Protein AF-0000000084852316 (afdb_homodimer)

Foldseek 3Di:
DDPDDDDDPDDQQLVNLCVVVVAAFAEEEEAAAAQLCLVVLLVVLQVVCVVVVAQEEEDECVPCCVPVLVVADQDPVSLLVSLVVVLVVSLVCRSNRHYYYYRDNSQDQVSVVNSCVVCVVVVHYYAYEYRDEDPVVSCVSCVPCVNVCVVVVNDAQRDPRRHDGDGDPDGPHYHHPVVDPSVVSSVVVVVVCVVVPND/DPPDDDDDPDDQQLVNLCVVVVAAFAEEEEAAAAQLCLVVLLVVLQVVCVVVVAQEEEDECVPCCVPVLVVADQDPVSLLVSLVVVLVVSLVCRSNRHYYYYRDNSQDQVSVVNSCVVCVVVVHYYAYEYRDEDPVVSCVSPVPCVNVCVVVVNDACRDPRRHDGDGDPDGPHYHHPVVDPSVVSSVVVVVVCVVVPND

Solvent-accessible surface area (backbone atoms only — not comparable to full-atom values): 21394 Å² total; per-residue (Å²): 126,84,76,84,79,50,65,65,91,64,72,83,45,65,67,55,49,26,66,53,63,71,36,53,27,26,32,40,40,34,28,34,57,77,68,25,46,46,63,62,38,47,32,32,38,38,40,30,39,28,76,70,54,41,61,45,40,75,48,33,62,84,69,34,45,74,51,60,42,49,88,49,66,75,47,71,69,29,47,50,51,49,47,53,42,49,34,39,51,41,44,52,41,16,65,59,30,20,38,25,33,35,36,45,46,71,37,46,55,67,57,53,49,52,35,45,50,58,25,53,77,67,75,36,54,67,42,39,31,38,31,38,54,56,67,71,56,23,56,68,57,32,88,79,45,56,51,62,36,32,75,71,63,72,42,78,59,33,66,75,76,71,26,75,60,46,74,74,90,78,49,80,37,78,42,53,46,88,79,47,53,62,65,56,53,34,43,53,53,50,50,49,34,41,75,73,60,53,92,129,83,76,84,79,48,65,64,91,65,72,84,46,62,68,56,50,27,65,53,62,72,35,52,27,24,32,40,41,34,29,34,56,78,70,26,46,47,62,61,38,48,35,31,38,38,41,31,38,28,75,68,56,41,59,45,40,75,48,34,63,85,67,35,44,74,51,62,42,50,90,49,65,75,48,71,72,31,46,50,50,50,48,53,41,47,34,38,52,42,44,53,42,15,66,60,29,20,36,24,34,36,36,46,45,73,38,46,52,68,58,53,47,51,35,43,50,58,25,53,78,68,75,36,54,68,41,39,29,38,31,37,53,56,68,72,55,22,55,68,59,33,88,79,45,55,51,62,36,32,75,71,63,74,42,77,60,32,66,76,75,70,27,74,63,47,74,75,90,76,50,80,37,80,43,53,46,87,79,47,53,60,66,54,53,35,44,53,53,50,51,50,35,41,75,72,61,54,92

Radius of gyration: 22.16 Å; Cα contacts (8 Å, |Δi|>4): 708; chains: 2; bounding box: 49×60×49 Å

Secondary structure (DSSP, 8-state):
--------SSPPPHHHHHHHHT---EEEEEE--TTSSHHHHHHHHHHHHHHTT--EEEEEHHHIIIIITTT--SSHHHHHHHHHHHHHHHHHHHHTT-EEEEE-----HHHHHHHHHHHHHTT--EEEEEEE--HHHHHHH-TTSHHHHHHTT-STT-BTTTB-----SS-SEEEETTTS-HHHHHHHHHHHHHHTT--/--------SSPPPHHHHHHHHT---EEEEEE--TTSSHHHHHHHHHHHHHHTT--EEEEEHHHIIIIITTT--SSHHHHHHHHHHHHHHHHHHHHTT-EEEEE-----HHHHHHHHHHHHHTT--EEEEEEE--HHHHHHH-TTSHHHHHHTT-STT-BTTTB-----SS-SEEEETTTS-HHHHHHHHHHHHHHTT--

InterPro domains:
  IPR002891 APS kinase [MF_00065] (23-197)
  IPR002891 APS kinase [TIGR00455] (11-193)
  IPR027417 P-loop containing nucleoside triphosphate hydrolase [G3DSA:3.40.50.300] (1-199)
  IPR027417 P-loop containing nucleoside triphosphate hydrolase [SSF52540] (23-195)
  IPR059117 APS kinase domain [PF01583] (24-176)

Structure (mmCIF, N/CA/C/O backbone):
data_AF-0000000084852316-model_v1
#
loop_
_entity.id
_entity.type
_entity.pdbx_description
1 polymer 'Adenylyl-sulfate kinase'
#
loop_
_atom_site.group_PDB
_atom_site.id
_atom_site.type_symbol
_atom_site.label_atom_id
_atom_site.label_alt_id
_atom_site.label_comp_id
_atom_site.label_asym_id
_atom_site.label_entity_id
_atom_site.label_seq_id
_atom_site.pdbx_PDB_ins_code
_atom_site.Cartn_x
_atom_site.Cartn_y
_atom_site.Cartn_z
_atom_site.occupancy
_atom_site.B_iso_or_equiv
_atom_site.auth_seq_id
_atom_site.auth_comp_id
_atom_site.auth_asym_id
_atom_site.auth_atom_id
_atom_site.pdbx_PDB_model_num
ATOM 1 N N . MET A 1 1 ? -21.375 -26.484 0.921 1 45.75 1 MET A N 1
ATOM 2 C CA . MET A 1 1 ? -21.969 -26.094 -0.353 1 45.75 1 MET A CA 1
ATOM 3 C C . MET A 1 1 ? -20.922 -25.5 -1.283 1 45.75 1 MET A C 1
ATOM 5 O O . MET A 1 1 ? -19.938 -24.906 -0.824 1 45.75 1 MET A O 1
ATOM 9 N N . ALA A 1 2 ? -21 -25.828 -2.426 1 57.12 2 ALA A N 1
ATOM 10 C CA . ALA A 1 2 ? -19.938 -25.469 -3.355 1 57.12 2 ALA A CA 1
ATOM 11 C C . ALA A 1 2 ? -19.891 -23.969 -3.596 1 57.12 2 ALA A C 1
ATOM 13 O O . ALA A 1 2 ? -20.891 -23.375 -4.016 1 57.12 2 ALA A O 1
ATOM 14 N N . THR A 1 3 ? -18.859 -23.219 -3.15 1 72.38 3 THR A N 1
ATOM 15 C CA . THR A 1 3 ? -18.766 -21.766 -3.314 1 72.38 3 THR A CA 1
ATOM 16 C C . THR A 1 3 ? -18.797 -21.391 -4.793 1 72.38 3 THR A C 1
ATOM 18 O O . THR A 1 3 ? -18.047 -21.938 -5.602 1 72.38 3 THR A O 1
ATOM 21 N N . ASN A 1 4 ? -19.859 -20.719 -5.254 1 88.31 4 ASN A N 1
ATOM 22 C CA . ASN A 1 4 ? -19.922 -20.234 -6.621 1 88.31 4 ASN A CA 1
ATOM 23 C C . ASN A 1 4 ? -18.844 -19.172 -6.879 1 88.31 4 ASN A C 1
ATOM 25 O O . ASN A 1 4 ? -18.812 -18.141 -6.211 1 88.31 4 ASN A O 1
ATOM 29 N N . ILE A 1 5 ? -17.922 -19.562 -7.758 1 93.5 5 ILE A N 1
ATOM 30 C CA . ILE A 1 5 ? -16.812 -18.672 -8.055 1 93.5 5 ILE A CA 1
ATOM 31 C C . ILE A 1 5 ? -17.203 -17.719 -9.18 1 93.5 5 ILE A C 1
ATOM 33 O O . ILE A 1 5 ? -17.703 -18.141 -10.219 1 93.5 5 ILE A O 1
ATOM 37 N N . THR A 1 6 ? -17.016 -16.438 -9.031 1 93.25 6 THR A N 1
ATOM 38 C CA . THR A 1 6 ? -17.359 -15.414 -10.016 1 93.25 6 THR A CA 1
ATOM 39 C C . THR A 1 6 ? -16.125 -14.648 -10.469 1 93.25 6 THR A C 1
ATOM 41 O O . THR A 1 6 ? -15.438 -14.039 -9.648 1 93.25 6 THR A O 1
ATOM 44 N N . PHE A 1 7 ? -15.836 -14.781 -11.82 1 92.38 7 PHE A N 1
ATOM 45 C CA . PHE A 1 7 ? -14.75 -14 -12.391 1 92.38 7 PHE A CA 1
ATOM 46 C C . PHE A 1 7 ? -14.867 -13.938 -13.914 1 92.38 7 PHE A C 1
ATOM 48 O O . PHE A 1 7 ? -15.672 -14.656 -14.508 1 92.38 7 PHE A O 1
ATOM 55 N N . HIS A 1 8 ? -14.25 -12.984 -14.508 1 88.69 8 HIS A N 1
ATOM 56 C CA . HIS A 1 8 ? -14.109 -12.883 -15.961 1 88.69 8 HIS A CA 1
ATOM 57 C C . HIS A 1 8 ? -12.641 -12.812 -16.375 1 88.69 8 HIS A C 1
ATOM 59 O O . HIS A 1 8 ? -11.766 -12.641 -15.516 1 88.69 8 HIS A O 1
ATOM 65 N N . LEU A 1 9 ? -12.375 -12.859 -17.641 1 84.75 9 LEU A N 1
ATOM 66 C CA . LEU A 1 9 ? -11.008 -12.781 -18.125 1 84.75 9 LEU A CA 1
ATOM 67 C C . LEU A 1 9 ? -10.477 -11.352 -18.031 1 84.75 9 LEU A C 1
ATOM 69 O O . LEU A 1 9 ? -11.195 -10.398 -18.344 1 84.75 9 LEU A O 1
ATOM 73 N N . GLY A 1 10 ? -9.266 -11.297 -17.547 1 86.31 10 GLY A N 1
ATOM 74 C CA . GLY A 1 10 ? -8.648 -9.984 -17.469 1 86.31 10 GLY A CA 1
ATOM 75 C C . GLY A 1 10 ? -8.641 -9.414 -16.062 1 86.31 10 GLY A C 1
ATOM 76 O O . GLY A 1 10 ? -9.125 -10.047 -15.125 1 86.31 10 GLY A O 1
ATOM 77 N N . SER A 1 11 ? -8.117 -8.234 -15.906 1 91.44 11 SER A N 1
ATOM 78 C CA . SER A 1 11 ? -7.949 -7.586 -14.609 1 91.44 11 SER A CA 1
ATOM 79 C C . SER A 1 11 ? -9.188 -6.77 -14.234 1 91.44 11 SER A C 1
ATOM 81 O O . SER A 1 11 ? -9.938 -6.336 -15.109 1 91.44 11 SER A O 1
ATOM 83 N N . VAL A 1 12 ? -9.445 -6.66 -12.984 1 95 12 VAL A N 1
ATOM 84 C CA . VAL A 1 12 ? -10.477 -5.77 -12.453 1 95 12 VAL A CA 1
ATOM 85 C C . VAL A 1 12 ? -10.148 -4.328 -12.844 1 95 12 VAL A C 1
ATOM 87 O O . VAL A 1 12 ? -9.008 -3.883 -12.703 1 95 12 VAL A O 1
ATOM 90 N N . THR A 1 13 ? -11.125 -3.641 -13.383 1 94.19 13 THR A N 1
ATOM 91 C CA . THR A 1 13 ? -10.93 -2.221 -13.656 1 94.19 13 THR A CA 1
ATOM 92 C C . THR A 1 13 ? -11.227 -1.385 -12.414 1 94.19 13 THR A C 1
ATOM 94 O O . THR A 1 13 ? -11.914 -1.847 -11.5 1 94.19 13 THR A O 1
ATOM 97 N N . THR A 1 14 ? -10.695 -0.229 -12.43 1 94.06 14 THR A N 1
ATOM 98 C CA . THR A 1 14 ? -10.969 0.696 -11.336 1 94.06 14 THR A CA 1
ATOM 99 C C . THR A 1 14 ? -12.469 0.925 -11.18 1 94.06 14 THR A C 1
ATOM 101 O O . THR A 1 14 ? -12.992 0.906 -10.062 1 94.06 14 THR A O 1
ATOM 104 N N . GLN A 1 15 ? -13.188 1.112 -12.273 1 95.81 15 GLN A N 1
ATOM 105 C CA . GLN A 1 15 ? -14.625 1.361 -12.25 1 95.81 15 GLN A CA 1
ATOM 106 C C . GLN A 1 15 ? -15.383 0.156 -11.695 1 95.81 15 GLN A C 1
ATOM 108 O O . GLN A 1 15 ? -16.328 0.313 -10.93 1 95.81 15 GLN A O 1
ATOM 113 N N . GLU A 1 16 ? -14.969 -1.017 -12.094 1 96.75 16 GLU A N 1
ATOM 114 C CA . GLU A 1 16 ? -15.578 -2.24 -11.578 1 96.75 16 GLU A CA 1
ATOM 115 C C . GLU A 1 16 ? -15.398 -2.355 -10.07 1 96.75 16 GLU A C 1
ATOM 117 O O . GLU A 1 16 ? -16.344 -2.684 -9.352 1 96.75 16 GLU A O 1
ATOM 122 N N . ARG A 1 17 ? -14.234 -2.078 -9.609 1 97.81 17 ARG A N 1
ATOM 123 C CA . ARG A 1 17 ? -13.93 -2.154 -8.188 1 97.81 17 ARG A CA 1
ATOM 124 C C . ARG A 1 17 ? -14.781 -1.174 -7.391 1 97.81 17 ARG A C 1
ATOM 126 O O . ARG A 1 17 ? -15.383 -1.545 -6.379 1 97.81 17 ARG A O 1
ATOM 133 N N . ILE A 1 18 ? -14.828 0.063 -7.883 1 97.56 18 ILE A N 1
ATOM 134 C CA . ILE A 1 18 ? -15.609 1.104 -7.223 1 97.56 18 ILE A CA 1
ATOM 135 C C . ILE A 1 18 ? -17.078 0.681 -7.152 1 97.56 18 ILE A C 1
ATOM 137 O O . ILE A 1 18 ? -17.719 0.845 -6.117 1 97.56 18 ILE A O 1
ATOM 141 N N . GLY A 1 19 ? -17.578 0.13 -8.258 1 97.75 19 GLY A N 1
ATOM 142 C CA . GLY A 1 19 ? -18.953 -0.325 -8.297 1 97.75 19 GLY A CA 1
ATOM 143 C C . GLY A 1 19 ? -19.25 -1.44 -7.309 1 97.75 19 GLY A C 1
ATOM 144 O O . GLY A 1 19 ? -20.266 -1.425 -6.629 1 97.75 19 GLY A O 1
ATOM 145 N N . LEU A 1 20 ? -18.359 -2.354 -7.141 1 97.81 20 LEU A N 1
ATOM 146 C CA . LEU A 1 20 ? -18.547 -3.523 -6.289 1 97.81 20 LEU A CA 1
ATOM 147 C C . LEU A 1 20 ? -18.391 -3.158 -4.816 1 97.81 20 LEU A C 1
ATOM 149 O O . LEU A 1 20 ? -19.125 -3.68 -3.963 1 97.81 20 LEU A O 1
ATOM 153 N N . LEU A 1 21 ? -17.484 -2.197 -4.516 1 97.94 21 LEU A N 1
ATOM 154 C CA . LEU A 1 21 ? -17.172 -1.867 -3.127 1 97.94 21 LEU A CA 1
ATOM 155 C C . LEU A 1 21 ? -18 -0.67 -2.66 1 97.94 21 LEU A C 1
ATOM 157 O O . LEU A 1 21 ? -18.109 -0.421 -1.458 1 97.94 21 LEU A O 1
ATOM 161 N N . GLY A 1 22 ? -18.516 0.129 -3.639 1 97.56 22 GLY A N 1
ATOM 162 C CA . GLY A 1 22 ? -19.297 1.3 -3.285 1 97.56 22 GLY A CA 1
ATOM 163 C C . GLY A 1 22 ? -18.469 2.426 -2.705 1 97.56 22 GLY A C 1
ATOM 164 O O . GLY A 1 22 ? -18.953 3.199 -1.876 1 97.56 22 GLY A O 1
ATOM 165 N N . GLN A 1 23 ? -17.203 2.426 -3.053 1 98.12 23 GLN A N 1
ATOM 166 C CA . GLN A 1 23 ? -16.297 3.447 -2.541 1 98.12 23 GLN A CA 1
ATOM 167 C C . GLN A 1 23 ? -15.234 3.807 -3.574 1 98.12 23 GLN A C 1
ATOM 169 O O . GLN A 1 23 ? -14.664 2.926 -4.223 1 98.12 23 GLN A O 1
ATOM 174 N N . LYS A 1 24 ? -15.023 5.086 -3.721 1 97.5 24 LYS A N 1
ATOM 175 C CA . LYS A 1 24 ? -13.914 5.594 -4.523 1 97.5 24 LYS A CA 1
ATOM 176 C C . LYS A 1 24 ? -12.68 5.844 -3.658 1 97.5 24 LYS A C 1
ATOM 178 O O . LYS A 1 24 ? -12.797 6.238 -2.498 1 97.5 24 LYS A O 1
ATOM 183 N N . GLY A 1 25 ? -11.516 5.578 -4.258 1 98.56 25 GLY A N 1
ATOM 184 C CA . GLY A 1 25 ? -10.289 5.859 -3.531 1 98.56 25 GLY A CA 1
ATOM 185 C C . GLY A 1 25 ? -9.797 7.285 -3.713 1 98.56 25 GLY A C 1
ATOM 186 O O . GLY A 1 25 ? -10.125 7.934 -4.711 1 98.56 25 GLY A O 1
ATOM 187 N N . ALA A 1 26 ? -9.07 7.766 -2.746 1 98.88 26 ALA A N 1
ATOM 188 C CA . ALA A 1 26 ? -8.469 9.094 -2.781 1 98.88 26 ALA A CA 1
ATOM 189 C C . ALA A 1 26 ? -7.242 9.164 -1.867 1 98.88 26 ALA A C 1
ATOM 191 O O . ALA A 1 26 ? -7.141 8.398 -0.903 1 98.88 26 ALA A O 1
ATOM 192 N N . THR A 1 27 ? -6.371 10.031 -2.23 1 98.94 27 THR A N 1
ATOM 193 C CA . THR A 1 27 ? -5.234 10.312 -1.357 1 98.94 27 THR A CA 1
ATOM 194 C C . THR A 1 27 ? -5.379 11.695 -0.716 1 98.94 27 THR A C 1
ATOM 196 O O . THR A 1 27 ? -5.598 12.688 -1.411 1 98.94 27 THR A O 1
ATOM 199 N N . VAL A 1 28 ? -5.391 11.727 0.583 1 98.94 28 VAL A N 1
ATOM 200 C CA . VAL A 1 28 ? -5.289 12.961 1.354 1 98.94 28 VAL A CA 1
ATOM 201 C C . VAL A 1 28 ? -3.85 13.156 1.834 1 98.94 28 VAL A C 1
ATOM 203 O O . VAL A 1 28 ? -3.393 12.453 2.736 1 98.94 28 VAL A O 1
ATOM 206 N N . TRP A 1 29 ? -3.143 14.07 1.236 1 98.94 29 TRP A N 1
ATOM 207 C CA . TRP A 1 29 ? -1.708 14.258 1.432 1 98.94 29 TRP A CA 1
ATOM 208 C C . TRP A 1 29 ? -1.436 15.422 2.379 1 98.94 29 TRP A C 1
ATOM 210 O O . TRP A 1 29 ? -1.386 16.578 1.954 1 98.94 29 TRP A O 1
ATOM 220 N N . LEU A 1 30 ? -1.207 15.148 3.641 1 98.94 30 LEU A N 1
ATOM 221 C CA . LEU A 1 30 ? -0.863 16.188 4.605 1 98.94 30 LEU A CA 1
ATOM 222 C C . LEU A 1 30 ? 0.622 16.531 4.531 1 98.94 30 LEU A C 1
ATOM 224 O O . LEU A 1 30 ? 1.467 15.633 4.492 1 98.94 30 LEU A O 1
ATOM 228 N N . THR A 1 31 ? 0.926 17.734 4.496 1 98.75 31 THR A N 1
ATOM 229 C CA . THR A 1 31 ? 2.301 18.219 4.543 1 98.75 31 THR A CA 1
ATOM 230 C C . THR A 1 31 ? 2.436 19.375 5.535 1 98.75 31 THR A C 1
ATOM 232 O O . THR A 1 31 ? 1.474 20.109 5.777 1 98.75 31 THR A O 1
ATOM 235 N N . GLY A 1 32 ? 3.611 19.531 6.156 1 98.25 32 GLY A N 1
ATOM 236 C CA . GLY A 1 32 ? 3.898 20.547 7.152 1 98.25 32 GLY A CA 1
ATOM 237 C C . GLY A 1 32 ? 5.102 20.219 8.016 1 98.25 32 GLY A C 1
ATOM 238 O O . GLY A 1 32 ? 5.617 19.109 7.969 1 98.25 32 GLY A O 1
ATOM 239 N N . LEU A 1 33 ? 5.453 21.141 8.797 1 97.31 33 LEU A N 1
ATOM 240 C CA . LEU A 1 33 ? 6.629 21 9.641 1 97.31 33 LEU A CA 1
ATOM 241 C C . LEU A 1 33 ? 6.398 19.953 10.727 1 97.31 33 LEU A C 1
ATOM 243 O O . LEU A 1 33 ? 5.254 19.625 11.055 1 97.31 33 LEU A O 1
ATOM 247 N N . SER A 1 34 ? 7.582 19.391 11.219 1 94.94 34 SER A N 1
ATOM 248 C CA . SER A 1 34 ? 7.492 18.547 12.406 1 94.94 34 SER A CA 1
ATOM 249 C C . SER A 1 34 ? 6.789 19.266 13.555 1 94.94 34 SER A C 1
ATOM 251 O O . SER A 1 34 ? 7.031 20.453 13.781 1 94.94 34 SER A O 1
ATOM 253 N N . ALA A 1 35 ? 5.82 18.609 14.211 1 95.56 35 ALA A N 1
ATOM 254 C CA . ALA A 1 35 ? 5.098 19.125 15.375 1 95.56 35 ALA A CA 1
ATOM 255 C C . ALA A 1 35 ? 4.008 20.109 14.953 1 95.56 35 ALA A C 1
ATOM 257 O O . ALA A 1 35 ? 3.426 20.797 15.789 1 95.56 35 ALA A O 1
ATOM 258 N N . SER A 1 36 ? 3.682 20.109 13.656 1 96.88 36 SER A N 1
ATOM 259 C CA . SER A 1 36 ? 2.648 21.016 13.172 1 96.88 36 SER A CA 1
ATOM 260 C C . SER A 1 36 ? 1.253 20.484 13.477 1 96.88 36 SER A C 1
ATOM 262 O O . SER A 1 36 ? 0.267 21.219 13.383 1 96.88 36 SER A O 1
ATOM 264 N N . GLY A 1 37 ? 1.148 19.188 13.742 1 95.69 37 GLY A N 1
ATOM 265 C CA . GLY A 1 37 ? -0.137 18.578 14.055 1 95.69 37 GLY A CA 1
ATOM 266 C C . GLY A 1 37 ? -0.602 17.594 13.008 1 95.69 37 GLY A C 1
ATOM 267 O O . GLY A 1 37 ? -1.693 17.031 13.117 1 95.69 37 GLY A O 1
ATOM 268 N N . LYS A 1 38 ? 0.214 17.281 11.977 1 96.25 38 LYS A N 1
ATOM 269 C CA . LYS A 1 38 ? -0.135 16.375 10.883 1 96.25 38 LYS A CA 1
ATOM 270 C C . LYS A 1 38 ? -0.604 15.023 11.406 1 96.25 38 LYS A C 1
ATOM 272 O O . LYS A 1 38 ? -1.668 14.531 11.023 1 96.25 38 LYS A O 1
ATOM 277 N N . SER A 1 39 ? 0.265 14.453 12.289 1 95.75 39 SER A N 1
ATOM 278 C CA . SER A 1 39 ? 0.003 13.094 12.758 1 95.75 39 SER A CA 1
ATOM 279 C C . SER A 1 39 ? -1.285 13.031 13.57 1 95.75 39 SER A C 1
ATOM 281 O O . SER A 1 39 ? -2.07 12.094 13.43 1 95.75 39 SER A O 1
ATOM 283 N N . THR A 1 40 ? -1.55 14.031 14.406 1 96.12 40 THR A N 1
ATOM 284 C CA . THR A 1 40 ? -2.762 14.078 15.219 1 96.12 40 THR A CA 1
ATOM 285 C C . THR A 1 40 ? -4 14.195 14.336 1 96.12 40 THR A C 1
ATOM 287 O O . THR A 1 40 ? -4.98 13.469 14.531 1 96.12 40 THR A O 1
ATOM 290 N N . ILE A 1 41 ? -3.936 15.055 13.367 1 98.06 41 ILE A N 1
ATOM 291 C CA . ILE A 1 41 ? -5.051 15.258 12.453 1 98.06 41 ILE A CA 1
ATOM 292 C C . ILE A 1 41 ? -5.262 14 11.609 1 98.06 41 ILE A C 1
ATOM 294 O O . ILE A 1 41 ? -6.398 13.57 11.398 1 98.06 41 ILE A O 1
ATOM 298 N N . ALA A 1 42 ? -4.18 13.438 11.109 1 98.44 42 ALA A N 1
ATOM 299 C CA . ALA A 1 42 ? -4.258 12.234 10.281 1 98.44 42 ALA A CA 1
ATOM 300 C C . ALA A 1 42 ? -4.914 11.086 11.047 1 98.44 42 ALA A C 1
ATOM 302 O O . ALA A 1 42 ? -5.781 10.391 10.508 1 98.44 42 ALA A O 1
ATOM 303 N N . CYS A 1 43 ? -4.508 10.898 12.297 1 97.88 43 CYS A N 1
ATOM 304 C CA . CYS A 1 43 ? -5.074 9.844 13.125 1 97.88 43 CYS A CA 1
ATOM 305 C C . CYS A 1 43 ? -6.566 10.062 13.344 1 97.88 43 CYS A C 1
ATOM 307 O O . CYS A 1 43 ? -7.363 9.133 13.18 1 97.88 43 CYS A O 1
ATOM 309 N N . ALA A 1 44 ? -6.906 11.273 13.688 1 98.25 44 ALA A N 1
ATOM 310 C CA . ALA A 1 44 ? -8.305 11.617 13.945 1 98.25 44 ALA A CA 1
ATOM 311 C C . ALA A 1 44 ? -9.148 11.453 12.68 1 98.25 44 ALA A C 1
ATOM 313 O O . ALA A 1 44 ? -10.273 10.961 12.742 1 98.25 44 ALA A O 1
ATOM 314 N N . LEU A 1 45 ? -8.602 11.891 11.562 1 98.56 45 LEU A N 1
ATOM 315 C CA . LEU A 1 45 ? -9.312 11.758 10.297 1 98.56 45 LEU A CA 1
ATOM 316 C C . LEU A 1 45 ? -9.539 10.289 9.961 1 98.56 45 LEU A C 1
ATOM 318 O O . LEU A 1 45 ? -10.641 9.906 9.539 1 98.56 45 LEU A O 1
ATOM 322 N N . GLU A 1 46 ? -8.5 9.469 10.117 1 98.62 46 GLU A N 1
ATOM 323 C CA . GLU A 1 46 ? -8.633 8.039 9.867 1 98.62 46 GLU A CA 1
ATOM 324 C C . GLU A 1 46 ? -9.75 7.43 10.711 1 98.62 46 GLU A C 1
ATOM 326 O O . GLU A 1 46 ? -10.594 6.691 10.188 1 98.62 46 GLU A O 1
ATOM 331 N N . GLN A 1 47 ? -9.773 7.766 11.992 1 98.31 47 GLN A N 1
ATOM 332 C CA . GLN A 1 47 ? -10.789 7.258 12.906 1 98.31 47 GLN A CA 1
ATOM 333 C C . GLN A 1 47 ? -12.188 7.691 12.469 1 98.31 47 GLN A C 1
ATOM 335 O O . GLN A 1 47 ? -13.109 6.879 12.43 1 98.31 47 GLN A O 1
ATOM 340 N N . HIS A 1 48 ? -12.289 8.906 12.133 1 98.38 48 HIS A N 1
ATOM 341 C CA . HIS A 1 48 ? -13.586 9.43 11.727 1 98.38 48 HIS A CA 1
ATOM 342 C C . HIS A 1 48 ? -14.117 8.711 10.492 1 98.38 48 HIS A C 1
ATOM 344 O O . HIS A 1 48 ? -15.281 8.305 10.453 1 98.38 48 HIS A O 1
ATOM 350 N N . LEU A 1 49 ? -13.258 8.523 9.508 1 98.56 49 LEU A N 1
ATOM 351 C CA . LEU A 1 49 ? -13.648 7.855 8.266 1 98.56 49 LEU A CA 1
ATOM 352 C C . LEU A 1 49 ? -14.008 6.398 8.531 1 98.56 49 LEU A C 1
ATOM 354 O O . LEU A 1 49 ? -14.969 5.879 7.961 1 98.56 49 LEU A O 1
ATOM 358 N N . LEU A 1 50 ? -13.234 5.719 9.406 1 98.56 50 LEU A N 1
ATOM 359 C CA . LEU A 1 50 ? -13.516 4.328 9.75 1 98.56 50 LEU A CA 1
ATOM 360 C C . LEU A 1 50 ? -14.859 4.207 10.461 1 98.56 50 LEU A C 1
ATOM 362 O O . LEU A 1 50 ? -15.609 3.256 10.219 1 98.56 50 LEU A O 1
ATOM 366 N N . HIS A 1 51 ? -15.188 5.184 11.305 1 97.75 51 HIS A N 1
ATOM 367 C CA . HIS A 1 51 ? -16.469 5.18 12 1 97.75 51 HIS A CA 1
ATOM 368 C C . HIS A 1 51 ? -17.625 5.363 11.016 1 97.75 51 HIS A C 1
ATOM 370 O O . HIS A 1 51 ? -18.766 5.004 11.32 1 97.75 51 HIS A O 1
ATOM 376 N N . GLN A 1 52 ? -17.297 5.91 9.875 1 97.38 52 GLN A N 1
ATOM 377 C CA . GLN A 1 52 ? -18.266 6.012 8.797 1 97.38 52 GLN A CA 1
ATOM 378 C C . GLN A 1 52 ? -18.234 4.777 7.902 1 97.38 52 GLN A C 1
ATOM 380 O O . GLN A 1 52 ? -18.844 4.766 6.824 1 97.38 52 GLN A O 1
ATOM 385 N N . LYS A 1 53 ? -17.438 3.799 8.25 1 97.25 53 LYS A N 1
ATOM 386 C CA . LYS A 1 53 ? -17.297 2.504 7.586 1 97.25 53 LYS A CA 1
ATOM 387 C C . LYS A 1 53 ? -16.578 2.648 6.242 1 97.25 53 LYS A C 1
ATOM 389 O O . LYS A 1 53 ? -16.781 1.834 5.34 1 97.25 53 LYS A O 1
ATOM 394 N N . LYS A 1 54 ? -15.852 3.762 6.117 1 98.25 54 LYS A N 1
ATOM 395 C CA . LYS A 1 54 ? -15 3.912 4.941 1 98.25 54 LYS A CA 1
ATOM 396 C C . LYS A 1 54 ? -13.688 3.15 5.109 1 98.25 54 LYS A C 1
ATOM 398 O O . LYS A 1 54 ? -13.109 3.137 6.195 1 98.25 54 LYS A O 1
ATOM 403 N N . PHE A 1 55 ? -13.312 2.457 4.078 1 98.62 55 PHE A N 1
ATOM 404 C CA . PHE A 1 55 ? -11.969 1.892 4.082 1 98.62 55 PHE A CA 1
ATOM 405 C C . PHE A 1 55 ? -10.914 2.992 4 1 98.62 55 PHE A C 1
ATOM 407 O O . PHE A 1 55 ? -10.734 3.611 2.949 1 98.62 55 PHE A O 1
ATOM 414 N N . ALA A 1 56 ? -10.273 3.328 5.109 1 98.75 56 ALA A N 1
ATOM 415 C CA . ALA A 1 56 ? -9.281 4.395 5.23 1 98.75 56 ALA A CA 1
ATOM 416 C C . ALA A 1 56 ? -8.023 3.891 5.926 1 98.75 56 ALA A C 1
ATOM 418 O O . ALA A 1 56 ? -8.094 3.033 6.812 1 98.75 56 ALA A O 1
ATOM 419 N N . TYR A 1 57 ? -6.91 4.375 5.488 1 98.81 57 TYR A N 1
ATOM 420 C CA . TYR A 1 57 ? -5.648 3.928 6.062 1 98.81 57 TYR A CA 1
ATOM 421 C C . TYR A 1 57 ? -4.617 5.051 6.059 1 98.81 57 TYR A C 1
ATOM 423 O O . TYR A 1 57 ? -4.516 5.805 5.09 1 98.81 57 TYR A O 1
ATOM 431 N N . ARG A 1 58 ? -3.889 5.121 7.156 1 98.5 58 ARG A N 1
ATOM 432 C CA . ARG A 1 58 ? -2.896 6.176 7.332 1 98.5 58 ARG A CA 1
ATOM 433 C C . ARG A 1 58 ? -1.489 5.656 7.055 1 98.5 58 ARG A C 1
ATOM 435 O O . ARG A 1 58 ? -1.104 4.598 7.555 1 98.5 58 ARG A O 1
ATOM 442 N N . LEU A 1 59 ? -0.792 6.324 6.172 1 98.25 59 LEU A N 1
ATOM 443 C CA . LEU A 1 59 ? 0.64 6.133 5.961 1 98.25 59 LEU A CA 1
ATOM 444 C C . LEU A 1 59 ? 1.44 7.246 6.625 1 98.25 59 LEU A C 1
ATOM 446 O O . LEU A 1 59 ? 1.226 8.43 6.34 1 98.25 59 LEU A O 1
ATOM 450 N N . ASP A 1 60 ? 2.33 6.891 7.504 1 95.75 60 ASP A N 1
ATOM 451 C CA . ASP A 1 60 ? 3.16 7.887 8.18 1 95.75 60 ASP A CA 1
ATOM 452 C C . ASP A 1 60 ? 4.527 7.309 8.531 1 95.75 60 ASP A C 1
ATOM 454 O O . ASP A 1 60 ? 4.898 6.238 8.047 1 95.75 60 ASP A O 1
ATOM 458 N N . GLY A 1 61 ? 5.281 8.078 9.258 1 91.25 61 GLY A N 1
ATOM 459 C CA . GLY A 1 61 ? 6.641 7.672 9.578 1 91.25 61 GLY A CA 1
ATOM 460 C C . GLY A 1 61 ? 6.703 6.398 10.398 1 91.25 61 GLY A C 1
ATOM 461 O O . GLY A 1 61 ? 7.668 5.641 10.312 1 91.25 61 GLY A O 1
ATOM 462 N N . ASP A 1 62 ? 5.719 6.07 11.133 1 87.25 62 ASP A N 1
ATOM 463 C CA . ASP A 1 62 ? 5.707 4.922 12.031 1 87.25 62 ASP A CA 1
ATOM 464 C C . ASP A 1 62 ? 5.633 3.611 11.25 1 87.25 62 ASP A C 1
ATOM 466 O O . ASP A 1 62 ? 6.199 2.6 11.672 1 87.25 62 ASP A O 1
ATOM 470 N N . ASN A 1 63 ? 4.992 3.641 10.133 1 93 63 ASN A N 1
ATOM 471 C CA . ASN A 1 63 ? 4.781 2.359 9.469 1 93 63 ASN A CA 1
ATOM 472 C C . ASN A 1 63 ? 5.535 2.281 8.148 1 93 63 ASN A C 1
ATOM 474 O O . ASN A 1 63 ? 5.637 1.21 7.547 1 93 63 ASN A O 1
ATOM 478 N N . ILE A 1 64 ? 6.059 3.441 7.73 1 96.44 64 ILE A N 1
ATOM 479 C CA . ILE A 1 64 ? 6.754 3.428 6.449 1 96.44 64 ILE A CA 1
ATOM 480 C C . ILE A 1 64 ? 8.266 3.447 6.684 1 96.44 64 ILE A C 1
ATOM 482 O O . ILE A 1 64 ? 9.008 2.711 6.031 1 96.44 64 ILE A O 1
ATOM 486 N N . ARG A 1 65 ? 8.75 4.23 7.598 1 91.5 65 ARG A N 1
ATOM 487 C CA . ARG A 1 65 ? 10.164 4.547 7.785 1 91.5 65 ARG A CA 1
ATOM 488 C C . ARG A 1 65 ? 10.945 3.309 8.203 1 91.5 65 ARG A C 1
ATOM 490 O O . ARG A 1 65 ? 12.094 3.125 7.789 1 91.5 65 ARG A O 1
ATOM 497 N N . PHE A 1 66 ? 10.383 2.441 8.914 1 90.94 66 PHE A N 1
ATOM 498 C CA . PHE A 1 66 ? 11.148 1.321 9.461 1 90.94 66 PHE A CA 1
ATOM 499 C C . PHE A 1 66 ? 10.836 0.039 8.695 1 90.94 66 PHE A C 1
ATOM 501 O O . PHE A 1 66 ? 11.43 -1.009 8.969 1 90.94 66 PHE A O 1
ATOM 508 N N . GLY A 1 67 ? 9.992 0.083 7.758 1 96.31 67 GLY A N 1
ATOM 509 C CA . GLY A 1 67 ? 9.648 -1.063 6.93 1 96.31 67 GLY A CA 1
ATOM 510 C C . GLY A 1 67 ? 10.055 -0.891 5.477 1 96.31 67 GLY A C 1
ATOM 511 O O . GLY A 1 67 ? 11.195 -1.15 5.109 1 96.31 67 GLY A O 1
ATOM 512 N N . LEU A 1 68 ? 9.148 -0.31 4.742 1 98.06 68 LEU A N 1
ATOM 513 C CA . LEU A 1 68 ? 9.336 -0.147 3.305 1 98.06 68 LEU A CA 1
ATOM 514 C C . LEU A 1 68 ? 10.578 0.689 3.016 1 98.06 68 LEU A C 1
ATOM 516 O O . LEU A 1 68 ? 11.398 0.323 2.166 1 98.06 68 LEU A O 1
ATOM 520 N N . ASN A 1 69 ? 10.734 1.78 3.811 1 97.81 69 ASN A N 1
ATOM 521 C CA . ASN A 1 69 ? 11.789 2.736 3.492 1 97.81 69 ASN A CA 1
ATOM 522 C C . ASN A 1 69 ? 12.93 2.664 4.5 1 97.81 69 ASN A C 1
ATOM 524 O O . ASN A 1 69 ? 13.633 3.652 4.719 1 97.81 69 ASN A O 1
ATOM 528 N N . ARG A 1 70 ? 13.148 1.517 5.141 1 95.62 70 ARG A N 1
ATOM 529 C CA . ARG A 1 70 ? 14.18 1.372 6.164 1 95.62 70 ARG A CA 1
ATOM 530 C C . ARG A 1 70 ? 15.57 1.539 5.562 1 95.62 70 ARG A C 1
ATOM 532 O O . ARG A 1 70 ? 16.547 1.752 6.289 1 95.62 70 ARG A O 1
ATOM 539 N N . ASP A 1 71 ? 15.695 1.395 4.266 1 95.31 71 ASP A N 1
ATOM 540 C CA . ASP A 1 71 ? 16.984 1.485 3.586 1 95.31 71 ASP A CA 1
ATOM 541 C C . ASP A 1 71 ? 17.375 2.941 3.336 1 95.31 71 ASP A C 1
ATOM 543 O O . ASP A 1 71 ? 18.5 3.229 2.939 1 95.31 71 ASP A O 1
ATOM 547 N N . LEU A 1 72 ? 16.469 3.906 3.652 1 94.88 72 LEU A N 1
ATOM 548 C CA . LEU A 1 72 ? 16.688 5.301 3.291 1 94.88 72 LEU A CA 1
ATOM 549 C C . LEU A 1 72 ? 17.141 6.109 4.504 1 94.88 72 LEU A C 1
ATOM 551 O O . LEU A 1 72 ? 16.625 5.922 5.605 1 94.88 72 LEU A O 1
ATOM 555 N N . GLY A 1 73 ? 18.062 7.012 4.246 1 90.69 73 GLY A N 1
ATOM 556 C CA . GLY A 1 73 ? 18.5 7.941 5.273 1 90.69 73 GLY A CA 1
ATOM 557 C C . GLY A 1 73 ? 17.75 9.258 5.246 1 90.69 73 GLY A C 1
ATOM 558 O O . GLY A 1 73 ? 16.547 9.289 4.949 1 90.69 73 GLY A O 1
ATOM 559 N N . PHE A 1 74 ? 18.453 10.383 5.695 1 86.62 74 PHE A N 1
ATOM 560 C CA . PHE A 1 74 ? 17.781 11.672 5.82 1 86.62 74 PHE A CA 1
ATOM 561 C C . PHE A 1 74 ? 18.438 12.719 4.934 1 86.62 74 PHE A C 1
ATOM 563 O O . PHE A 1 7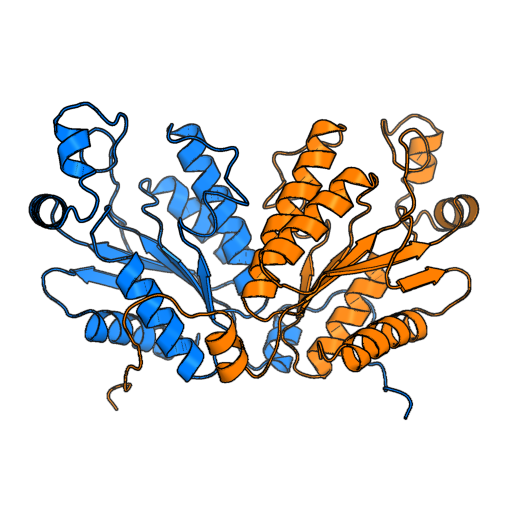4 ? 18.125 13.906 5.023 1 86.62 74 PHE A O 1
ATOM 570 N N . ASP A 1 75 ? 19.312 12.227 4.07 1 88.75 75 ASP A N 1
ATOM 571 C CA . ASP A 1 75 ? 19.859 13.164 3.092 1 88.75 75 ASP A CA 1
ATOM 572 C C . ASP A 1 75 ? 18.828 13.5 2.018 1 88.75 75 ASP A C 1
ATOM 574 O O . ASP A 1 75 ? 17.75 12.898 1.964 1 88.75 75 ASP A O 1
ATOM 578 N N . GLU A 1 76 ? 19.094 14.492 1.238 1 89.62 76 GLU A N 1
ATOM 579 C CA . GLU A 1 76 ? 18.125 15.008 0.27 1 89.62 76 GLU A CA 1
ATOM 580 C C . GLU A 1 76 ? 17.656 13.914 -0.687 1 89.62 76 GLU A C 1
ATOM 582 O O . GLU A 1 76 ? 16.469 13.773 -0.949 1 89.62 76 GLU A O 1
ATOM 587 N N . LYS A 1 77 ? 18.625 13.125 -1.232 1 94.25 77 LYS A N 1
ATOM 588 C CA . LYS A 1 77 ? 18.281 12.039 -2.15 1 94.25 77 LYS A CA 1
ATOM 589 C C . LYS A 1 77 ? 17.359 11.023 -1.484 1 94.25 77 LYS A C 1
ATOM 591 O O . LYS A 1 77 ? 16.391 10.562 -2.096 1 94.25 77 LYS A O 1
ATOM 596 N N . SER A 1 78 ? 17.625 10.703 -0.262 1 94.12 78 SER A N 1
ATOM 597 C CA . SER A 1 78 ? 16.812 9.773 0.507 1 94.12 78 SER A CA 1
ATOM 598 C C . SER A 1 78 ? 15.422 10.336 0.77 1 94.12 78 SER A C 1
ATOM 600 O O . SER A 1 78 ? 14.43 9.609 0.704 1 94.12 78 SER A O 1
ATOM 602 N N . ARG A 1 79 ? 15.383 11.602 1.048 1 93 79 ARG A N 1
ATOM 603 C CA . ARG A 1 79 ? 14.094 12.234 1.304 1 93 79 ARG A CA 1
ATOM 604 C C . ARG A 1 79 ? 13.234 12.25 0.047 1 93 79 ARG A C 1
ATOM 606 O O . ARG A 1 79 ? 12.031 11.992 0.109 1 93 79 ARG A O 1
ATOM 613 N N . ASN A 1 80 ? 13.906 12.539 -1.083 1 95.88 80 ASN A N 1
ATOM 614 C CA . ASN A 1 80 ? 13.188 12.508 -2.354 1 95.88 80 ASN A CA 1
ATOM 615 C C . ASN A 1 80 ? 12.648 11.117 -2.664 1 95.88 80 ASN A C 1
ATOM 617 O O . ASN A 1 80 ? 11.484 10.961 -3.029 1 95.88 80 ASN A O 1
ATOM 621 N N . GLU A 1 81 ? 13.477 10.125 -2.473 1 97.19 81 GLU A N 1
ATOM 622 C CA . GLU A 1 81 ? 13.078 8.742 -2.738 1 97.19 81 GLU A CA 1
ATOM 623 C C . GLU A 1 81 ? 11.992 8.289 -1.768 1 97.19 81 GLU A C 1
ATOM 625 O O . GLU A 1 81 ? 11.086 7.543 -2.145 1 97.19 81 GLU A O 1
ATOM 630 N N . ASN A 1 82 ? 12.109 8.734 -0.533 1 97.06 82 ASN A N 1
ATOM 631 C CA . ASN A 1 82 ? 11.078 8.445 0.458 1 97.06 82 ASN A CA 1
ATOM 632 C C . ASN A 1 82 ? 9.703 8.914 -0.015 1 97.06 82 ASN A C 1
ATOM 634 O O . ASN A 1 82 ? 8.742 8.141 0.012 1 97.06 82 ASN A O 1
ATOM 638 N N . ILE A 1 83 ? 9.648 10.125 -0.487 1 97.5 83 ILE A N 1
ATOM 639 C CA . ILE A 1 83 ? 8.383 10.711 -0.904 1 97.5 83 ILE A CA 1
ATOM 640 C C . ILE A 1 83 ? 7.898 10.047 -2.188 1 97.5 83 ILE A C 1
ATOM 642 O O . ILE A 1 83 ? 6.699 9.82 -2.363 1 97.5 83 ILE A O 1
ATOM 646 N N . ARG A 1 84 ? 8.797 9.711 -3.084 1 97.88 84 ARG A N 1
ATOM 647 C CA . ARG A 1 84 ? 8.422 9.008 -4.305 1 97.88 84 ARG A CA 1
ATOM 648 C C . ARG A 1 84 ? 7.742 7.676 -3.986 1 97.88 84 ARG A C 1
ATOM 650 O O . ARG A 1 84 ? 6.688 7.367 -4.539 1 97.88 84 ARG A O 1
ATOM 657 N N . ARG A 1 85 ? 8.344 6.898 -3.104 1 98.62 85 ARG A N 1
ATOM 658 C CA . ARG A 1 85 ? 7.801 5.594 -2.742 1 98.62 85 ARG A CA 1
ATOM 659 C C . ARG A 1 85 ? 6.461 5.738 -2.029 1 98.62 85 ARG A C 1
ATOM 661 O O . ARG A 1 85 ? 5.535 4.961 -2.273 1 98.62 85 ARG A O 1
ATOM 668 N N . ILE A 1 86 ? 6.371 6.758 -1.194 1 98.56 86 ILE A N 1
ATOM 669 C CA . ILE A 1 86 ? 5.113 7.012 -0.502 1 98.56 86 ILE A CA 1
ATOM 670 C C . ILE A 1 86 ? 4.027 7.359 -1.517 1 98.56 86 ILE A C 1
ATOM 672 O O . ILE A 1 86 ? 2.895 6.883 -1.407 1 98.56 86 ILE A O 1
ATOM 676 N N . GLY A 1 87 ? 4.383 8.164 -2.504 1 98.69 87 GLY A N 1
ATOM 677 C CA . GLY A 1 87 ? 3.438 8.484 -3.564 1 98.69 87 GLY A CA 1
ATOM 678 C C . GLY A 1 87 ? 2.936 7.262 -4.305 1 98.69 87 GLY A C 1
ATOM 679 O O . GLY A 1 87 ? 1.735 7.129 -4.555 1 98.69 87 GLY A O 1
ATOM 680 N N . GLU A 1 88 ? 3.799 6.34 -4.598 1 98.69 88 GLU A N 1
ATOM 681 C CA . GLU A 1 88 ? 3.434 5.113 -5.297 1 98.69 88 GLU A CA 1
ATOM 682 C C . GLU A 1 88 ? 2.531 4.234 -4.438 1 98.69 88 GLU A C 1
ATOM 684 O O . GLU A 1 88 ? 1.538 3.689 -4.926 1 98.69 88 GLU A O 1
ATOM 689 N N . VAL A 1 89 ? 2.877 4.098 -3.17 1 98.81 89 VAL A N 1
ATOM 690 C CA . VAL A 1 89 ? 2.096 3.254 -2.273 1 98.81 89 VAL A CA 1
ATOM 691 C C . VAL A 1 89 ? 0.716 3.871 -2.051 1 98.81 89 VAL A C 1
ATOM 693 O O . VAL A 1 89 ? -0.295 3.164 -2.057 1 98.81 89 VAL A O 1
ATOM 696 N N . ALA A 1 90 ? 0.697 5.199 -1.857 1 98.88 90 ALA A N 1
ATOM 697 C CA . ALA A 1 90 ? -0.583 5.883 -1.698 1 98.88 90 ALA A CA 1
ATOM 698 C C . ALA A 1 90 ? -1.47 5.68 -2.922 1 98.88 90 ALA A C 1
ATOM 700 O O . ALA A 1 90 ? -2.674 5.445 -2.793 1 98.88 90 ALA A O 1
ATOM 701 N N . LYS A 1 91 ? -0.899 5.73 -4.105 1 98.69 91 LYS A N 1
ATOM 702 C CA . LYS A 1 91 ? -1.64 5.504 -5.344 1 98.69 91 LYS A CA 1
ATOM 703 C C . LYS A 1 91 ? -2.215 4.09 -5.391 1 98.69 91 LYS A C 1
ATOM 705 O O . LYS A 1 91 ? -3.35 3.893 -5.828 1 98.69 91 LYS A O 1
ATOM 710 N N . LEU A 1 92 ? -1.453 3.105 -4.926 1 98.56 92 LEU A N 1
ATOM 711 C CA . LEU A 1 92 ? -1.936 1.729 -4.898 1 98.56 92 LEU A CA 1
ATOM 712 C C . LEU A 1 92 ? -3.141 1.593 -3.975 1 98.56 92 LEU A C 1
ATOM 714 O O . LEU A 1 92 ? -4.137 0.956 -4.336 1 98.56 92 LEU A O 1
ATOM 718 N N . PHE A 1 93 ? -3.053 2.199 -2.783 1 98.81 93 PHE A N 1
ATOM 719 C CA . PHE A 1 93 ? -4.164 2.174 -1.84 1 98.81 93 PHE A CA 1
ATOM 720 C C . PHE A 1 93 ? -5.398 2.83 -2.445 1 98.81 93 PHE A C 1
ATOM 722 O O . PHE A 1 93 ? -6.504 2.289 -2.352 1 98.81 93 PHE A O 1
ATOM 729 N N . ALA A 1 94 ? -5.191 3.977 -3.055 1 98.81 94 ALA A N 1
ATOM 730 C CA . ALA A 1 94 ? -6.324 4.695 -3.629 1 98.81 94 ALA A CA 1
ATOM 731 C C . ALA A 1 94 ? -6.918 3.932 -4.809 1 98.81 94 ALA A C 1
ATOM 733 O O . ALA A 1 94 ? -8.141 3.895 -4.977 1 98.81 94 ALA A O 1
ATOM 734 N N . ASP A 1 95 ? -6.07 3.314 -5.602 1 98.19 95 ASP A N 1
ATOM 735 C CA . ASP A 1 95 ? -6.523 2.477 -6.707 1 98.19 95 ASP A CA 1
ATOM 736 C C . ASP A 1 95 ? -7.352 1.3 -6.199 1 98.19 95 ASP A C 1
ATOM 738 O O . ASP A 1 95 ? -8.266 0.834 -6.887 1 98.19 95 ASP A O 1
ATOM 742 N N . ALA A 1 96 ? -7.062 0.865 -4.996 1 98.31 96 ALA A N 1
ATOM 743 C CA . ALA A 1 96 ? -7.785 -0.227 -4.352 1 98.31 96 ALA A CA 1
ATOM 744 C C . ALA A 1 96 ? -9.102 0.266 -3.754 1 98.31 96 ALA A C 1
ATOM 746 O O . ALA A 1 96 ? -9.797 -0.482 -3.059 1 98.31 96 ALA A O 1
ATOM 747 N N . SER A 1 97 ? -9.445 1.56 -3.957 1 98.5 97 SER A N 1
ATOM 748 C CA . SER A 1 97 ? -10.672 2.193 -3.5 1 98.5 97 SER A CA 1
ATOM 749 C C . SER A 1 97 ? -10.594 2.559 -2.021 1 98.5 97 SER A C 1
ATOM 751 O O . SER A 1 97 ? -11.617 2.648 -1.342 1 98.5 97 SER A O 1
ATOM 753 N N . ALA A 1 98 ? -9.383 2.771 -1.479 1 98.75 98 ALA A N 1
ATOM 754 C CA . ALA A 1 98 ? -9.203 3.229 -0.103 1 98.75 98 ALA A CA 1
ATOM 755 C C . ALA A 1 98 ? -9 4.738 -0.048 1 98.75 98 ALA A C 1
ATOM 757 O O . ALA A 1 98 ? -8.492 5.34 -0.998 1 98.75 98 ALA A O 1
ATOM 758 N N . ILE A 1 99 ? -9.453 5.352 1.016 1 98.88 99 ILE A N 1
ATOM 759 C CA . ILE A 1 99 ? -9.016 6.703 1.343 1 98.88 99 ILE A CA 1
ATOM 760 C C . ILE A 1 99 ? -7.707 6.645 2.131 1 98.88 99 ILE A C 1
ATOM 762 O O . ILE A 1 99 ? -7.695 6.242 3.297 1 98.88 99 ILE A O 1
ATOM 766 N N . VAL A 1 100 ? -6.641 6.973 1.479 1 98.88 100 VAL A N 1
ATOM 767 C CA . VAL A 1 100 ? -5.344 6.883 2.145 1 98.88 100 VAL A CA 1
ATOM 768 C C . VAL A 1 100 ? -4.902 8.273 2.6 1 98.88 100 VAL A C 1
ATOM 770 O O . VAL A 1 100 ? -5.023 9.242 1.851 1 98.88 100 VAL A O 1
ATOM 773 N N . ILE A 1 101 ? -4.48 8.367 3.844 1 98.94 101 ILE A N 1
ATOM 774 C CA . ILE A 1 101 ? -4.012 9.602 4.465 1 98.94 101 ILE A CA 1
ATOM 775 C C . ILE A 1 101 ? -2.502 9.523 4.684 1 98.94 101 ILE A C 1
ATOM 777 O O . ILE A 1 101 ? -2.01 8.602 5.336 1 98.94 101 ILE A O 1
ATOM 781 N N . THR A 1 102 ? -1.777 10.391 4.07 1 98.75 102 THR A N 1
ATOM 782 C CA . THR A 1 102 ? -0.34 10.438 4.312 1 98.75 102 THR A CA 1
ATOM 783 C C . THR A 1 102 ? 0.022 11.609 5.215 1 98.75 102 THR A C 1
ATOM 785 O O . THR A 1 102 ? -0.529 12.703 5.066 1 98.75 102 THR A O 1
ATOM 788 N N . ALA A 1 103 ? 0.831 11.375 6.188 1 98 103 ALA A N 1
ATOM 789 C CA . ALA A 1 103 ? 1.29 12.422 7.102 1 98 103 ALA A CA 1
ATOM 790 C C . ALA A 1 103 ? 2.814 12.461 7.164 1 98 103 ALA A C 1
ATOM 792 O O . ALA A 1 103 ? 3.42 11.883 8.07 1 98 103 ALA A O 1
ATOM 793 N N . PHE A 1 104 ? 3.408 13.086 6.242 1 97 104 PHE A N 1
ATOM 794 C CA . PHE A 1 104 ? 4.848 13.297 6.137 1 97 104 PHE A CA 1
ATOM 795 C C . PHE A 1 104 ? 5.164 14.781 5.977 1 97 104 PHE A C 1
ATOM 797 O O . PHE A 1 104 ? 4.305 15.562 5.578 1 97 104 PHE A O 1
ATOM 804 N N . ILE A 1 105 ? 6.402 15.094 6.32 1 96.38 105 ILE A N 1
ATOM 805 C CA . ILE A 1 105 ? 6.797 16.484 6.133 1 96.38 105 ILE A CA 1
ATOM 806 C C . ILE A 1 105 ? 6.703 16.859 4.652 1 96.38 105 ILE A C 1
ATOM 808 O O . ILE A 1 105 ? 6.047 17.828 4.289 1 96.38 105 ILE A O 1
ATOM 812 N N . SER A 1 106 ? 7.309 15.961 3.768 1 97.31 106 SER A N 1
ATOM 813 C CA . SER A 1 106 ? 7.352 16.203 2.328 1 97.31 106 SER A CA 1
ATOM 814 C C . SER A 1 106 ? 7.746 17.641 2.018 1 97.31 106 SER A C 1
ATOM 816 O O . SER A 1 106 ? 6.957 18.391 1.445 1 97.31 106 SER A O 1
ATOM 818 N N . PRO A 1 107 ? 8.953 17.984 2.236 1 97.12 107 PRO A N 1
ATOM 819 C CA . PRO A 1 107 ? 9.359 19.391 2.346 1 97.12 107 PRO A CA 1
ATOM 820 C C . PRO A 1 107 ? 9.453 20.078 0.99 1 97.12 107 PRO A C 1
ATOM 822 O O . PRO A 1 107 ? 9.359 21.312 0.914 1 97.12 107 PRO A O 1
ATOM 825 N N . TYR A 1 108 ? 9.625 19.359 -0.087 1 97.5 108 TYR A N 1
ATOM 826 C CA . TYR A 1 108 ? 9.906 20 -1.372 1 97.5 108 TYR A CA 1
ATOM 827 C C . TYR A 1 108 ? 8.664 19.984 -2.262 1 97.5 108 TYR A C 1
ATOM 829 O O . TYR A 1 108 ? 8.023 18.953 -2.436 1 97.5 108 TYR A O 1
ATOM 837 N N . ARG A 1 109 ? 8.391 21.062 -2.908 1 98.25 109 ARG A N 1
ATOM 838 C CA . ARG A 1 109 ? 7.242 21.203 -3.803 1 98.25 109 ARG A CA 1
ATOM 839 C C . ARG A 1 109 ? 7.344 20.219 -4.965 1 98.25 109 ARG A C 1
ATOM 841 O O . ARG A 1 109 ? 6.344 19.625 -5.371 1 98.25 109 ARG A O 1
ATOM 848 N N . GLU A 1 110 ? 8.516 20.078 -5.402 1 98 110 GLU A N 1
ATOM 849 C CA . GLU A 1 110 ? 8.734 19.203 -6.555 1 98 110 GLU A CA 1
ATOM 850 C C . GLU A 1 110 ? 8.32 17.766 -6.246 1 98 110 GLU A C 1
ATOM 852 O O . GLU A 1 110 ? 7.691 17.109 -7.07 1 98 110 GLU A O 1
ATOM 857 N N . ASP A 1 111 ? 8.672 17.297 -5.09 1 98 111 ASP A N 1
ATOM 858 C CA . ASP A 1 111 ? 8.32 15.938 -4.703 1 98 111 ASP A CA 1
ATOM 859 C C . ASP A 1 111 ? 6.809 15.773 -4.574 1 98 111 ASP A C 1
ATOM 861 O O . ASP A 1 111 ? 6.254 14.75 -4.984 1 98 111 ASP A O 1
ATOM 865 N N . ARG A 1 112 ? 6.137 16.766 -3.984 1 98.69 112 ARG A N 1
ATOM 866 C CA . ARG A 1 112 ? 4.688 16.703 -3.848 1 98.69 112 ARG A CA 1
ATOM 867 C C . ARG A 1 112 ? 4.004 16.781 -5.211 1 98.69 112 ARG A C 1
ATOM 869 O O . ARG A 1 112 ? 2.982 16.125 -5.438 1 98.69 112 ARG A O 1
ATOM 876 N N . ARG A 1 113 ? 4.559 17.562 -6.098 1 98.5 113 ARG A N 1
ATOM 877 C CA . ARG A 1 113 ? 4.051 17.641 -7.465 1 98.5 113 ARG A CA 1
ATOM 878 C C . ARG A 1 113 ? 4.152 16.297 -8.164 1 98.5 113 ARG A C 1
ATOM 880 O O . ARG A 1 113 ? 3.217 15.875 -8.852 1 98.5 113 ARG A O 1
ATOM 887 N N . VAL A 1 114 ? 5.25 15.648 -7.977 1 97.94 114 VAL A N 1
ATOM 888 C CA . VAL A 1 114 ? 5.449 14.336 -8.578 1 97.94 114 VAL A CA 1
ATOM 889 C C . VAL A 1 114 ? 4.383 13.367 -8.07 1 97.94 114 VAL A C 1
ATOM 891 O O . VAL A 1 114 ? 3.787 12.625 -8.852 1 97.94 114 VAL A O 1
ATOM 894 N N . ALA A 1 115 ? 4.148 13.375 -6.785 1 98.44 115 ALA A N 1
ATOM 895 C CA . ALA A 1 115 ? 3.115 12.523 -6.207 1 98.44 115 ALA A CA 1
ATOM 896 C C . ALA A 1 115 ? 1.742 12.852 -6.785 1 98.44 115 ALA A C 1
ATOM 898 O O . ALA A 1 115 ? 0.972 11.953 -7.129 1 98.44 115 ALA A O 1
ATOM 899 N N . ARG A 1 116 ? 1.431 14.117 -6.922 1 98.69 116 ARG A N 1
ATOM 900 C CA . ARG A 1 116 ? 0.161 14.562 -7.484 1 98.69 116 ARG A CA 1
ATOM 901 C C . ARG A 1 116 ? 0.009 14.094 -8.93 1 98.69 116 ARG A C 1
ATOM 903 O O . ARG A 1 116 ? -1.036 13.562 -9.312 1 98.69 116 ARG A O 1
ATOM 910 N N . GLU A 1 117 ? 1.03 14.297 -9.719 1 98.56 117 GLU A N 1
ATOM 911 C CA . GLU A 1 117 ? 0.998 13.938 -11.133 1 98.56 117 GLU A CA 1
ATOM 912 C C . GLU A 1 117 ? 0.808 12.43 -11.312 1 98.56 117 GLU A C 1
ATOM 914 O O . GLU A 1 117 ? 0.115 11.992 -12.234 1 98.56 117 GLU A O 1
ATOM 919 N N . LEU A 1 118 ? 1.451 11.719 -10.461 1 97.88 118 LEU A N 1
ATOM 920 C CA . LEU A 1 118 ? 1.291 10.273 -10.445 1 97.88 118 LEU A CA 1
ATOM 921 C C . LEU A 1 118 ? -0.174 9.883 -10.273 1 97.88 118 LEU A C 1
ATOM 923 O O . LEU A 1 118 ? -0.673 9 -10.969 1 97.88 118 LEU A O 1
ATOM 927 N N . HIS A 1 119 ? -0.884 10.516 -9.375 1 98.56 119 HIS A N 1
ATOM 928 C CA . HIS A 1 119 ? -2.295 10.258 -9.109 1 98.56 119 HIS A CA 1
ATOM 929 C C . HIS A 1 119 ? -3.166 10.727 -10.273 1 98.56 119 HIS A C 1
ATOM 931 O O . HIS A 1 119 ? -4.074 10.016 -10.703 1 98.56 119 HIS A O 1
ATOM 937 N N . GLU A 1 120 ? -2.846 11.906 -10.797 1 98.25 120 GLU A N 1
ATOM 938 C CA . GLU A 1 120 ? -3.605 12.477 -11.898 1 98.25 120 GLU A CA 1
ATOM 939 C C . GLU A 1 120 ? -3.539 11.586 -13.133 1 98.25 120 GLU A C 1
ATOM 941 O O . GLU A 1 120 ? -4.551 11.367 -13.812 1 98.25 120 GLU A O 1
ATOM 946 N N . ALA A 1 121 ? -2.395 11.016 -13.406 1 97.38 121 ALA A N 1
ATOM 947 C CA . ALA A 1 121 ? -2.197 10.125 -14.555 1 97.38 121 ALA A CA 1
ATOM 948 C C . ALA A 1 121 ? -3.066 8.875 -14.438 1 97.38 121 ALA A C 1
ATOM 950 O O . ALA A 1 121 ? -3.445 8.281 -15.445 1 97.38 121 ALA A O 1
ATOM 951 N N . ALA A 1 122 ? -3.428 8.5 -13.227 1 96.25 122 ALA A N 1
ATOM 952 C CA . ALA A 1 122 ? -4.25 7.316 -12.977 1 96.25 122 ALA A CA 1
ATOM 953 C C . ALA A 1 122 ? -5.699 7.703 -12.711 1 96.25 122 ALA A C 1
ATOM 955 O O . ALA A 1 122 ? -6.516 6.863 -12.32 1 96.25 122 ALA A O 1
ATOM 956 N N . SER A 1 123 ? -6.055 8.992 -12.82 1 97.44 123 SER A N 1
ATOM 957 C CA . SER A 1 123 ? -7.387 9.531 -12.562 1 97.44 123 SER A CA 1
ATOM 958 C C . SER A 1 123 ? -7.832 9.242 -11.133 1 97.44 123 SER A C 1
ATOM 960 O O . SER A 1 123 ? -8.984 8.883 -10.898 1 97.44 123 SER A O 1
ATOM 962 N N . ILE A 1 124 ? -6.887 9.32 -10.203 1 98.06 124 ILE A N 1
ATOM 963 C CA . ILE A 1 124 ? -7.141 9.141 -8.781 1 98.06 124 ILE A CA 1
ATOM 964 C C . ILE A 1 124 ? -7.109 10.5 -8.078 1 98.06 124 ILE A C 1
ATOM 966 O O . ILE A 1 124 ? -6.188 11.289 -8.281 1 98.06 124 ILE A O 1
ATOM 970 N N . PRO A 1 125 ? -8.094 10.812 -7.262 1 98.69 125 PRO A N 1
ATOM 971 C CA . PRO A 1 125 ? -8.109 12.078 -6.535 1 98.69 125 PRO A CA 1
ATOM 972 C C . PRO A 1 125 ? -6.91 12.242 -5.609 1 98.69 125 PRO A C 1
ATOM 974 O O . PRO A 1 125 ? -6.492 11.289 -4.957 1 98.69 125 PRO A O 1
ATOM 977 N N . PHE A 1 126 ? -6.383 13.406 -5.633 1 98.88 126 PHE A N 1
ATOM 978 C CA . PHE A 1 126 ? -5.277 13.82 -4.777 1 98.88 126 PHE A CA 1
ATOM 979 C C . PHE A 1 126 ? -5.586 15.148 -4.102 1 98.88 126 PHE A C 1
ATOM 981 O O . PHE A 1 126 ? -5.809 16.156 -4.773 1 98.88 126 PHE A O 1
ATOM 988 N N . VAL A 1 127 ? -5.648 15.172 -2.775 1 98.94 127 VAL A N 1
ATOM 989 C CA . VAL A 1 127 ? -5.969 16.359 -1.999 1 98.94 127 VAL A CA 1
ATOM 990 C C . VAL A 1 127 ? -4.773 16.75 -1.133 1 98.94 127 VAL A C 1
ATOM 992 O O . VAL A 1 127 ? -4.473 16.078 -0.142 1 98.94 127 VAL A O 1
ATOM 995 N N . GLU A 1 128 ? -4.102 17.812 -1.471 1 98.94 128 GLU A N 1
ATOM 996 C CA . GLU A 1 128 ? -3.006 18.328 -0.656 1 98.94 128 GLU A CA 1
ATOM 997 C C . GLU A 1 128 ? -3.527 19.203 0.483 1 98.94 128 GLU A C 1
ATOM 999 O O . GLU A 1 128 ? -4.277 20.156 0.251 1 98.94 128 GLU A O 1
ATOM 1004 N N . VAL A 1 129 ? -3.191 18.844 1.669 1 98.94 129 VAL A N 1
ATOM 1005 C CA . VAL A 1 129 ? -3.57 19.578 2.871 1 98.94 129 VAL A CA 1
ATOM 1006 C C . VAL A 1 129 ? -2.328 20.203 3.518 1 98.94 129 VAL A C 1
ATOM 1008 O O . VAL A 1 129 ? -1.46 19.469 4.016 1 98.94 129 VAL A O 1
ATOM 1011 N N . PHE A 1 130 ? -2.254 21.484 3.494 1 98.94 130 PHE A N 1
ATOM 1012 C CA . PHE A 1 130 ? -1.167 22.188 4.164 1 98.94 130 PHE A CA 1
ATOM 1013 C C . PHE A 1 130 ? -1.492 22.406 5.637 1 98.94 130 PHE A C 1
ATOM 1015 O O . PHE A 1 130 ? -2.379 23.203 5.969 1 98.94 130 PHE A O 1
ATOM 1022 N N . VAL A 1 131 ? -0.843 21.672 6.469 1 98.75 131 VAL A N 1
ATOM 1023 C CA . VAL A 1 131 ? -0.954 21.828 7.914 1 98.75 131 VAL A CA 1
ATOM 1024 C C . VAL A 1 131 ? 0.106 22.797 8.414 1 98.75 131 VAL A C 1
ATOM 1026 O O . VAL A 1 131 ? 1.259 22.422 8.633 1 98.75 131 VAL A O 1
ATOM 1029 N N . ASP A 1 132 ? -0.366 23.922 8.711 1 98.12 132 ASP A N 1
ATOM 1030 C CA . ASP A 1 132 ? 0.509 25.078 8.867 1 98.12 132 ASP A CA 1
ATOM 1031 C C . ASP A 1 132 ? 0.613 25.5 10.328 1 98.12 132 ASP A C 1
ATOM 1033 O O . ASP A 1 132 ? -0.402 25.641 11.016 1 98.12 132 ASP A O 1
ATOM 1037 N N . ALA A 1 133 ? 1.793 25.625 10.805 1 97.19 133 ALA A N 1
ATOM 1038 C CA . ALA A 1 133 ? 2.127 26.219 12.102 1 97.19 133 ALA A CA 1
ATOM 1039 C C . ALA A 1 133 ? 3.434 27 12.023 1 97.19 133 ALA A C 1
ATOM 1041 O O . ALA A 1 133 ? 4.414 26.531 11.445 1 97.19 133 ALA A O 1
ATOM 1042 N N . PRO A 1 134 ? 3.41 28.219 12.625 1 96.12 134 PRO A N 1
ATOM 1043 C CA . PRO A 1 134 ? 4.656 29 12.633 1 96.12 134 PRO A CA 1
ATOM 1044 C C . PRO A 1 134 ? 5.805 28.266 13.312 1 96.12 134 PRO A C 1
ATOM 1046 O O . PRO A 1 134 ? 5.578 27.5 14.258 1 96.12 134 PRO A O 1
ATOM 1049 N N . LEU A 1 135 ? 7.023 28.531 12.797 1 95.81 135 LEU A N 1
ATOM 1050 C CA . LEU A 1 135 ? 8.219 27.875 13.328 1 95.81 135 LEU A CA 1
ATOM 1051 C C . LEU A 1 135 ? 8.305 28.047 14.844 1 95.81 135 LEU A C 1
ATOM 1053 O O . LEU A 1 135 ? 8.648 27.109 15.562 1 95.81 135 LEU A O 1
ATOM 1057 N N . LYS A 1 136 ? 8.008 29.25 15.305 1 95.62 136 LYS A N 1
ATOM 1058 C CA . LYS A 1 136 ? 8.062 29.547 16.734 1 95.62 136 LYS A CA 1
ATOM 1059 C C . LYS A 1 136 ? 7.129 28.625 17.516 1 95.62 136 LYS A C 1
ATOM 1061 O O . LYS A 1 136 ? 7.477 28.141 18.594 1 95.62 136 LYS A O 1
ATOM 1066 N N . VAL A 1 137 ? 6.012 28.312 16.969 1 95.81 137 VAL A N 1
ATOM 1067 C CA . VAL A 1 137 ? 5 27.5 17.609 1 95.81 137 VAL A CA 1
ATOM 1068 C C . VAL A 1 137 ? 5.461 26.047 17.672 1 95.81 137 VAL A C 1
ATOM 1070 O O . VAL A 1 137 ? 5.383 25.391 18.703 1 95.81 137 VAL A O 1
ATOM 1073 N N . VAL A 1 138 ? 5.969 25.516 16.531 1 96.5 138 VAL A N 1
ATOM 1074 C CA . VAL A 1 138 ? 6.367 24.109 16.5 1 96.5 138 VAL A CA 1
ATOM 1075 C C . VAL A 1 138 ? 7.605 23.906 17.359 1 96.5 138 VAL A C 1
ATOM 1077 O O . VAL A 1 138 ? 7.773 22.844 17.969 1 96.5 138 VAL A O 1
ATOM 1080 N N . GLU A 1 139 ? 8.477 24.891 17.484 1 95.44 139 GLU A N 1
ATOM 1081 C CA . GLU A 1 139 ? 9.641 24.812 18.359 1 95.44 139 GLU A CA 1
ATOM 1082 C C . GLU A 1 139 ? 9.219 24.766 19.828 1 95.44 139 GLU A C 1
ATOM 1084 O O . GLU A 1 139 ? 9.891 24.125 20.641 1 95.44 139 GLU A O 1
ATOM 1089 N N . GLU A 1 140 ? 8.211 25.453 20.094 1 95.19 140 GLU A N 1
ATOM 1090 C CA . GLU A 1 140 ? 7.691 25.453 21.469 1 95.19 140 GLU A CA 1
ATOM 1091 C C . GLU A 1 140 ? 7.051 24.109 21.812 1 95.19 140 GLU A C 1
ATOM 1093 O O . GLU A 1 140 ? 7.246 23.578 22.906 1 95.19 140 GLU A O 1
ATOM 1098 N N . ARG A 1 141 ? 6.242 23.516 20.953 1 91.88 141 ARG A N 1
ATOM 1099 C CA . ARG A 1 141 ? 5.633 22.203 21.141 1 91.88 141 ARG A CA 1
ATOM 1100 C C . ARG A 1 141 ? 6.695 21.125 21.266 1 91.88 141 ARG A C 1
ATOM 1102 O O . ARG A 1 141 ? 6.656 20.312 22.188 1 91.88 141 ARG A O 1
ATOM 1109 N N . ASP A 1 142 ? 7.66 21.062 20.5 1 92.5 142 ASP A N 1
ATOM 1110 C CA . ASP A 1 142 ? 8.805 20.172 20.344 1 92.5 142 ASP A CA 1
ATOM 1111 C C . ASP A 1 142 ? 8.68 18.938 21.234 1 92.5 142 ASP A C 1
ATOM 1113 O O . ASP A 1 142 ? 9.578 18.641 22.016 1 92.5 142 ASP A O 1
ATOM 1117 N N . PRO A 1 143 ? 7.574 18.141 21.078 1 87.69 143 PRO A N 1
ATOM 1118 C CA . PRO A 1 143 ? 7.332 17.031 21.984 1 87.69 143 PRO A CA 1
ATOM 1119 C C . PRO A 1 143 ? 8.484 16.031 22.016 1 87.69 143 PRO A C 1
ATOM 1121 O O . PRO A 1 143 ? 8.68 15.328 23 1 87.69 143 PRO A O 1
ATOM 1124 N N . LYS A 1 144 ? 9.383 15.969 20.984 1 87.5 144 LYS A N 1
ATOM 1125 C CA . LYS A 1 144 ? 10.453 14.977 20.922 1 87.5 144 LYS A CA 1
ATOM 1126 C C . LYS A 1 144 ? 11.82 15.633 21.109 1 87.5 144 LYS A C 1
ATOM 1128 O O . LYS A 1 144 ? 12.852 14.961 21.031 1 87.5 144 LYS A O 1
ATOM 1133 N N . GLY A 1 145 ? 11.805 16.891 21.266 1 92.31 145 GLY A N 1
ATOM 1134 C CA . GLY A 1 145 ? 13.031 17.625 21.484 1 92.31 145 GLY A CA 1
ATOM 1135 C C . GLY A 1 145 ? 13.898 17.734 20.234 1 92.31 145 GLY A C 1
ATOM 1136 O O . GLY A 1 145 ? 15.109 17.953 20.328 1 92.31 145 GLY A O 1
ATOM 1137 N N . LEU A 1 146 ? 13.328 17.516 19.172 1 92.38 146 LEU A N 1
ATOM 1138 C CA . LEU A 1 146 ? 14.102 17.469 17.938 1 92.38 146 LEU A CA 1
ATOM 1139 C C . LEU A 1 146 ? 14.531 18.875 17.516 1 92.38 146 LEU A C 1
ATOM 1141 O O . LEU A 1 146 ? 15.633 19.047 16.984 1 92.38 146 LEU A O 1
ATOM 1145 N N . TYR A 1 147 ? 13.695 19.844 17.703 1 95.31 147 TYR A N 1
ATOM 1146 C CA . TYR A 1 147 ? 14.031 21.203 17.328 1 95.31 147 TYR A CA 1
ATOM 1147 C C . TYR A 1 147 ? 15.188 21.734 18.172 1 95.31 147 TYR A C 1
ATOM 1149 O O . TYR A 1 147 ? 16.094 22.391 17.656 1 95.31 147 TYR A O 1
ATOM 1157 N N . LYS A 1 148 ? 15.086 21.438 19.438 1 94.06 148 LYS A N 1
ATOM 1158 C CA . LYS A 1 148 ? 16.172 21.844 20.328 1 94.06 148 LYS A CA 1
ATOM 1159 C C . LYS A 1 148 ? 17.5 21.25 19.891 1 94.06 148 LYS A C 1
ATOM 1161 O O . LYS A 1 148 ? 18.516 21.953 19.812 1 94.06 148 LYS A O 1
ATOM 1166 N N . LYS A 1 149 ? 17.438 20.016 19.562 1 94.94 149 LYS A N 1
ATOM 1167 C CA . LYS A 1 149 ? 18.656 19.328 19.109 1 94.94 149 LYS A CA 1
ATOM 1168 C C . LYS A 1 149 ? 19.141 19.891 17.781 1 94.94 149 LYS A C 1
ATOM 1170 O O . LYS A 1 149 ? 20.344 20.031 17.562 1 94.94 149 LYS A O 1
ATOM 1175 N N . ALA A 1 150 ? 18.266 20.188 16.953 1 93.62 150 ALA A N 1
ATOM 1176 C CA . ALA A 1 150 ? 18.625 20.766 15.656 1 93.62 150 ALA A CA 1
ATOM 1177 C C . ALA A 1 150 ? 19.25 22.141 15.82 1 93.62 150 ALA A C 1
ATOM 1179 O O . ALA A 1 150 ? 20.266 22.438 15.18 1 93.62 150 ALA A O 1
ATOM 1180 N N . ARG A 1 151 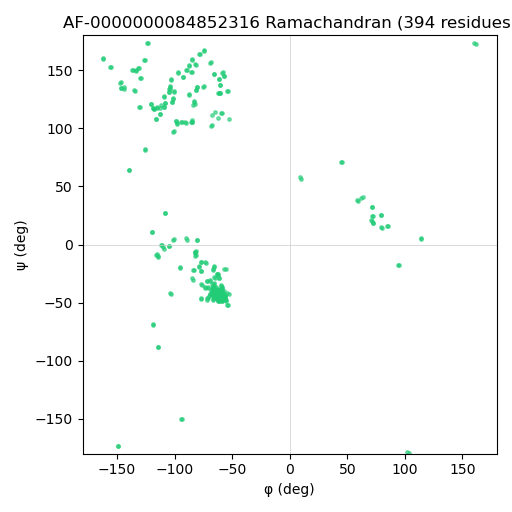? 18.703 22.922 16.688 1 94.31 151 ARG A N 1
ATOM 1181 C CA . ARG A 1 151 ? 19.234 24.25 16.953 1 94.31 151 ARG A CA 1
ATOM 1182 C C . ARG A 1 151 ? 20.625 24.172 17.562 1 94.31 151 ARG A C 1
ATOM 1184 O O . ARG A 1 151 ? 21.484 25.031 17.297 1 94.31 151 ARG A O 1
ATOM 1191 N N . ALA A 1 152 ? 20.875 23.156 18.234 1 94.81 152 ALA A N 1
ATOM 1192 C CA . ALA A 1 152 ? 22.172 22.938 18.875 1 94.81 152 ALA A CA 1
ATOM 1193 C C . ALA A 1 152 ? 23.188 22.359 17.875 1 94.81 152 ALA A C 1
ATOM 1195 O O . ALA A 1 152 ? 24.359 22.172 18.203 1 94.81 152 ALA A O 1
ATOM 1196 N N . GLY A 1 153 ? 22.703 22.031 16.703 1 92.44 153 GLY A N 1
ATOM 1197 C CA . GLY A 1 153 ? 23.578 21.516 15.664 1 92.44 153 GLY A CA 1
ATOM 1198 C C . GLY A 1 153 ? 23.812 20.031 15.758 1 92.44 153 GLY A C 1
ATOM 1199 O O . GLY A 1 153 ? 24.688 19.484 15.062 1 92.44 153 GLY A O 1
ATOM 1200 N N . GLU A 1 154 ? 22.969 19.344 16.531 1 93.19 154 GLU A N 1
ATOM 1201 C CA . GLU A 1 154 ? 23.125 17.922 16.75 1 93.19 154 GLU A CA 1
ATOM 1202 C C . GLU A 1 154 ? 22.484 17.125 15.609 1 93.19 154 GLU A C 1
ATOM 1204 O O . GLU A 1 154 ? 22.859 15.969 15.367 1 93.19 154 GLU A O 1
ATOM 1209 N N . ILE A 1 155 ? 21.438 17.688 15.016 1 90 155 ILE A N 1
ATOM 1210 C CA . ILE A 1 155 ? 20.766 17.047 13.883 1 90 155 ILE A CA 1
ATOM 1211 C C . ILE A 1 155 ? 21.016 17.875 12.617 1 90 155 ILE A C 1
ATOM 1213 O O . ILE A 1 155 ? 20.641 19.047 12.547 1 90 155 ILE A O 1
ATOM 1217 N N . LYS A 1 156 ? 21.625 17.172 11.703 1 87.19 156 LYS A N 1
ATOM 1218 C CA . LYS A 1 156 ? 21.906 17.828 10.438 1 87.19 156 LYS A CA 1
ATOM 1219 C C . LYS A 1 156 ? 20.703 17.734 9.492 1 87.19 156 LYS A C 1
ATOM 1221 O O . LYS A 1 156 ? 19.891 16.812 9.609 1 87.19 156 LYS A O 1
ATOM 1226 N N . ASP A 1 157 ? 20.438 18.719 8.602 1 89.56 157 ASP A N 1
ATOM 1227 C CA . ASP A 1 157 ? 19.422 18.719 7.543 1 89.56 157 ASP A CA 1
ATOM 1228 C C . ASP A 1 157 ? 18.016 18.609 8.117 1 89.56 157 ASP A C 1
ATOM 1230 O O . ASP A 1 157 ? 17.188 17.859 7.59 1 89.56 157 ASP A O 1
ATOM 1234 N N . PHE A 1 158 ? 17.859 19.328 9.219 1 92.62 158 PHE A N 1
ATOM 1235 C CA . PHE A 1 158 ? 16.547 19.328 9.852 1 92.62 158 PHE A CA 1
ATOM 1236 C C . PHE A 1 158 ? 15.617 20.328 9.18 1 92.62 158 PHE A C 1
ATOM 1238 O O . PHE A 1 158 ? 15.883 21.531 9.188 1 92.62 158 PHE A O 1
ATOM 1245 N N . THR A 1 159 ? 14.523 19.844 8.672 1 93.62 159 THR A N 1
ATOM 1246 C CA . THR A 1 159 ? 13.586 20.672 7.922 1 93.62 159 THR A CA 1
ATOM 1247 C C . THR A 1 159 ? 13.023 21.781 8.812 1 93.62 159 THR A C 1
ATOM 1249 O O . THR A 1 159 ? 12.57 21.516 9.922 1 93.62 159 THR A O 1
ATOM 1252 N N . GLY A 1 160 ? 13.078 23.016 8.297 1 93.5 160 GLY A N 1
ATOM 1253 C CA . GLY A 1 160 ? 12.609 24.172 9.047 1 93.5 160 GLY A CA 1
ATOM 1254 C C . GLY A 1 160 ? 13.711 24.875 9.805 1 93.5 160 GLY A C 1
ATOM 1255 O O . GLY A 1 160 ? 13.539 26.016 10.258 1 93.5 160 GLY A O 1
ATOM 1256 N N . ILE A 1 161 ? 14.836 24.188 10 1 94.44 161 ILE A N 1
ATOM 1257 C CA . ILE A 1 161 ? 15.969 24.781 10.695 1 94.44 161 ILE A CA 1
ATOM 1258 C C . ILE A 1 161 ? 17.188 24.828 9.773 1 94.44 161 ILE A C 1
ATOM 1260 O O . ILE A 1 161 ? 17.562 25.891 9.281 1 94.44 161 ILE A O 1
ATOM 1264 N N . SER A 1 162 ? 17.781 23.688 9.414 1 93 162 SER A N 1
ATOM 1265 C CA . SER A 1 162 ? 18.984 23.625 8.594 1 93 162 SER A CA 1
ATOM 1266 C C . SER A 1 162 ? 18.688 23.062 7.207 1 93 162 SER A C 1
ATOM 1268 O O . SER A 1 162 ? 19.594 22.875 6.391 1 93 162 SER A O 1
ATOM 1270 N N . ALA A 1 163 ? 17.5 22.688 6.93 1 92.88 163 ALA A N 1
ATOM 1271 C CA . ALA A 1 163 ? 16.984 22.312 5.617 1 92.88 163 ALA A CA 1
ATOM 1272 C C . ALA A 1 163 ? 15.664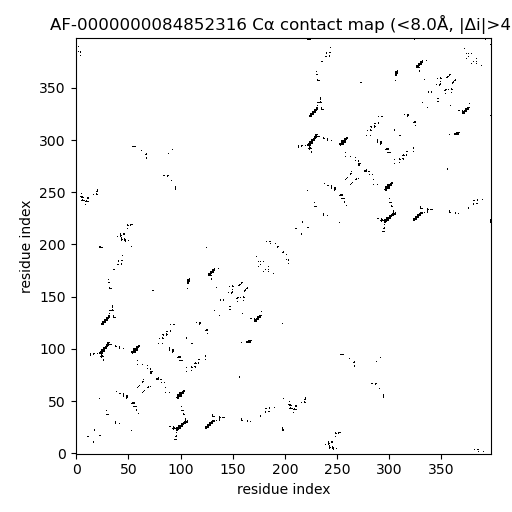 23.016 5.316 1 92.88 163 ALA A C 1
ATOM 1274 O O . ALA A 1 163 ? 14.891 23.312 6.23 1 92.88 163 ALA A O 1
ATOM 1275 N N . PRO A 1 164 ? 15.367 23.234 4.098 1 94.38 164 PRO A N 1
ATOM 1276 C CA . PRO A 1 164 ? 14.203 24.062 3.768 1 94.38 164 PRO A CA 1
ATOM 1277 C C . PRO A 1 164 ? 12.891 23.281 3.812 1 94.38 164 PRO A C 1
ATOM 1279 O O . PRO A 1 164 ? 12.898 22.062 3.693 1 94.38 164 PRO A O 1
ATOM 1282 N N . TYR A 1 165 ? 11.828 24.016 4.039 1 97.19 165 TYR A N 1
ATOM 1283 C CA . TYR A 1 165 ? 10.453 23.594 3.791 1 97.19 165 TYR A CA 1
ATOM 1284 C C . TYR A 1 165 ? 9.773 24.531 2.795 1 97.19 165 TYR A C 1
ATOM 1286 O O . TYR A 1 165 ? 9.664 25.734 3.039 1 97.19 165 TYR A O 1
ATOM 1294 N N . GLU A 1 166 ? 9.328 23.922 1.676 1 97.94 166 GLU A N 1
ATOM 1295 C CA . GLU A 1 166 ? 8.664 24.703 0.641 1 97.94 166 GLU A CA 1
ATOM 1296 C C . GLU A 1 166 ? 7.145 24.609 0.766 1 97.94 166 GLU A C 1
ATOM 1298 O O . GLU A 1 166 ? 6.547 23.609 0.382 1 97.94 166 GLU A O 1
ATOM 1303 N N . GLU A 1 167 ? 6.555 25.656 1.287 1 98.12 167 GLU A N 1
ATOM 1304 C CA . GLU A 1 167 ? 5.105 25.656 1.471 1 98.12 167 GLU A CA 1
ATOM 1305 C C . GLU A 1 167 ? 4.383 25.406 0.15 1 98.12 167 GLU A C 1
ATOM 1307 O O . GLU A 1 167 ? 4.828 25.859 -0.903 1 98.12 167 GLU A O 1
ATOM 1312 N N . PRO A 1 168 ? 3.264 24.703 0.239 1 98.44 168 PRO A N 1
ATOM 1313 C CA . PRO A 1 168 ? 2.498 24.516 -0.995 1 98.44 168 PRO A CA 1
ATOM 1314 C C . PRO A 1 168 ? 2.01 25.828 -1.597 1 98.44 168 PRO A C 1
ATOM 1316 O O . PRO A 1 168 ? 1.627 26.734 -0.862 1 98.44 168 PRO A O 1
ATOM 1319 N N . ASP A 1 169 ? 2.027 25.906 -2.928 1 97 169 ASP A N 1
ATOM 1320 C CA . ASP A 1 169 ? 1.572 27.109 -3.613 1 97 169 ASP A CA 1
ATOM 1321 C C . ASP A 1 169 ? 0.047 27.188 -3.635 1 97 169 ASP A C 1
ATOM 1323 O O . ASP A 1 169 ? -0.532 28.234 -3.34 1 97 169 ASP A O 1
ATOM 1327 N N . LYS A 1 170 ? -0.609 26.078 -3.986 1 97.31 170 LYS A N 1
ATOM 1328 C CA . LYS A 1 170 ? -2.061 26.047 -4.129 1 97.31 170 LYS A CA 1
ATOM 1329 C C . LYS A 1 170 ? -2.637 2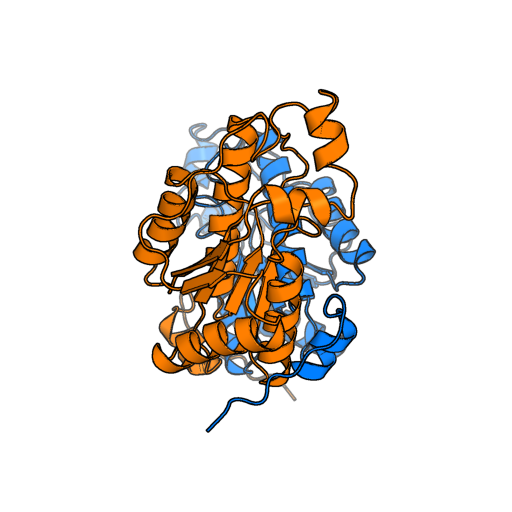4.75 -3.564 1 97.31 170 LYS A C 1
ATOM 1331 O O . LYS A 1 170 ? -3.258 23.969 -4.293 1 97.31 170 LYS A O 1
ATOM 1336 N N . PRO A 1 171 ? -2.488 24.531 -2.219 1 98.75 171 PRO A N 1
ATOM 1337 C CA . PRO A 1 171 ? -3.121 23.328 -1.646 1 98.75 171 PRO A CA 1
ATOM 1338 C C . PRO A 1 171 ? -4.645 23.391 -1.707 1 98.75 171 PRO A C 1
ATOM 1340 O O . PRO A 1 171 ? -5.23 24.484 -1.693 1 98.75 171 PRO A O 1
ATOM 1343 N N . GLU A 1 172 ? -5.277 22.281 -1.876 1 98.81 172 GLU A N 1
ATOM 1344 C CA . GLU A 1 172 ? -6.734 22.25 -1.828 1 98.81 172 GLU A CA 1
ATOM 1345 C C . GLU A 1 172 ? -7.254 22.734 -0.476 1 98.81 172 GLU A C 1
ATOM 1347 O O . GLU A 1 172 ? -8.297 23.391 -0.401 1 98.81 172 GLU A O 1
ATOM 1352 N N . ILE A 1 173 ? -6.5 22.422 0.615 1 98.88 173 ILE A N 1
ATOM 1353 C CA . ILE A 1 173 ? -6.918 22.797 1.964 1 98.88 173 ILE A CA 1
ATOM 1354 C C . ILE A 1 173 ? -5.734 23.375 2.732 1 98.88 173 ILE A C 1
ATOM 1356 O O . ILE A 1 173 ? -4.621 22.844 2.666 1 98.88 173 ILE A O 1
ATOM 1360 N N . HIS A 1 174 ? -5.902 24.438 3.361 1 98.75 174 HIS A N 1
ATOM 1361 C CA . HIS A 1 174 ? -4.93 25.078 4.238 1 98.75 174 HIS A CA 1
ATOM 1362 C C . HIS A 1 174 ? -5.445 25.156 5.672 1 98.75 174 HIS A C 1
ATOM 1364 O O . HIS A 1 174 ? -6.461 25.812 5.934 1 98.75 174 HIS A O 1
ATOM 1370 N N . ILE A 1 175 ? -4.766 24.484 6.574 1 98.56 175 ILE A N 1
ATOM 1371 C CA . ILE A 1 175 ? -5.168 24.406 7.977 1 98.56 175 ILE A CA 1
ATOM 1372 C C . ILE A 1 175 ? -4.109 25.078 8.844 1 98.56 175 ILE A C 1
ATOM 1374 O O . ILE A 1 175 ? -2.967 24.625 8.914 1 98.56 175 ILE A O 1
ATOM 1378 N N . LYS A 1 176 ? -4.469 26.094 9.523 1 97.94 176 LYS A N 1
ATOM 1379 C CA . LYS A 1 176 ? -3.602 26.734 10.508 1 97.94 176 LYS A CA 1
ATOM 1380 C C . LYS A 1 176 ? -3.867 26.203 11.906 1 97.94 176 LYS A C 1
ATOM 1382 O O . LYS A 1 176 ? -4.824 26.609 12.57 1 97.94 176 LYS A O 1
ATOM 1387 N N . THR A 1 177 ? -2.967 25.391 12.375 1 96.5 177 THR A N 1
ATOM 1388 C CA . THR A 1 177 ? -3.266 24.547 13.531 1 96.5 177 THR A CA 1
ATOM 1389 C C . THR A 1 177 ? -3.201 25.375 14.82 1 96.5 177 THR A C 1
ATOM 1391 O O . THR A 1 177 ? -3.684 24.938 15.867 1 96.5 177 THR A O 1
ATOM 1394 N N . GLN A 1 178 ? -2.625 26.547 14.805 1 94 178 GLN A N 1
ATOM 1395 C CA . GLN A 1 178 ? -2.629 27.406 15.992 1 94 178 GLN A CA 1
ATOM 1396 C C . GLN A 1 178 ? -4.008 28 16.234 1 94 178 GLN A C 1
ATOM 1398 O O . GLN A 1 178 ? -4.312 28.453 17.344 1 94 178 GLN A O 1
ATOM 1403 N N . ASP A 1 179 ? -4.852 27.953 15.266 1 94.88 179 ASP A N 1
ATOM 1404 C CA . ASP A 1 179 ? -6.109 28.688 15.32 1 94.88 179 ASP A CA 1
ATOM 1405 C C . ASP A 1 179 ? -7.309 27.75 15.344 1 94.88 179 ASP A C 1
ATOM 1407 O O . ASP A 1 179 ? -8.445 28.188 15.484 1 94.88 179 ASP A O 1
ATOM 1411 N N . ILE A 1 180 ? -7.051 26.484 15.141 1 95.44 180 ILE A N 1
ATOM 1412 C CA . ILE A 1 180 ? -8.188 25.578 14.992 1 95.44 180 ILE A CA 1
ATOM 1413 C C . ILE A 1 180 ? -7.934 24.297 15.781 1 95.44 180 ILE A C 1
ATOM 1415 O O . ILE A 1 180 ? -6.785 23.875 15.945 1 95.44 180 ILE A O 1
ATOM 1419 N N . SER A 1 181 ? -9.039 23.641 16.281 1 96.19 181 SER A N 1
ATOM 1420 C CA . SER A 1 181 ? -8.938 22.375 16.984 1 96.19 181 SER A CA 1
ATOM 1421 C C . SER A 1 181 ? -8.766 21.203 16.016 1 96.19 181 SER A C 1
ATOM 1423 O O . SER A 1 181 ? -9.016 21.359 14.812 1 96.19 181 SER A O 1
ATOM 1425 N N . VAL A 1 182 ? -8.352 20.078 16.516 1 97.06 182 VAL A N 1
ATOM 1426 C CA . VAL A 1 182 ? -8.219 18.859 15.719 1 97.06 182 VAL A CA 1
ATOM 1427 C C . VAL A 1 182 ? -9.578 18.484 15.141 1 97.06 182 VAL A C 1
ATOM 1429 O O . VAL A 1 182 ? -9.68 18.125 13.961 1 97.06 182 VAL A O 1
ATOM 1432 N N . GLN A 1 183 ? -10.594 18.609 15.969 1 97.19 183 GLN A N 1
ATOM 1433 C CA . GLN A 1 183 ? -11.945 18.281 15.531 1 97.19 183 GLN A CA 1
ATOM 1434 C C . GLN A 1 183 ? -12.352 19.141 14.328 1 97.19 183 GLN A C 1
ATOM 1436 O O . GLN A 1 183 ? -12.898 18.625 13.352 1 97.19 183 GLN A O 1
ATOM 1441 N N . ASP A 1 184 ? -12.078 20.391 14.406 1 97.88 184 ASP A N 1
ATOM 1442 C CA . ASP A 1 184 ? -12.43 21.312 13.32 1 97.88 184 ASP A CA 1
ATOM 1443 C C . ASP A 1 184 ? -11.609 21.031 12.07 1 97.88 184 ASP A C 1
ATOM 1445 O O . ASP A 1 184 ? -12.117 21.125 10.953 1 97.88 184 ASP A O 1
ATOM 1449 N N . ALA A 1 185 ? -10.305 20.734 12.234 1 98.31 185 ALA A N 1
ATOM 1450 C CA . ALA A 1 185 ? -9.453 20.375 11.102 1 98.31 185 ALA A CA 1
ATOM 1451 C C . ALA A 1 185 ? -10.016 19.156 10.359 1 98.31 185 ALA A C 1
ATOM 1453 O O . ALA A 1 185 ? -10.125 19.172 9.133 1 98.31 185 ALA A O 1
ATOM 1454 N N . VAL A 1 186 ? -10.438 18.125 11.109 1 98.44 186 VAL A N 1
ATOM 1455 C CA . VAL A 1 186 ? -11 16.906 10.531 1 98.44 186 VAL A CA 1
ATOM 1456 C C . VAL A 1 186 ? -12.305 17.234 9.812 1 98.44 186 VAL A C 1
ATOM 1458 O O . VAL A 1 186 ? -12.57 16.719 8.727 1 98.44 186 VAL A O 1
ATOM 1461 N N . ARG A 1 187 ? -13.078 18.094 10.391 1 98.25 187 ARG A N 1
ATOM 1462 C CA . ARG A 1 187 ? -14.336 18.5 9.781 1 98.25 187 ARG A CA 1
ATOM 1463 C C . ARG A 1 187 ? -14.102 19.172 8.438 1 98.25 187 ARG A C 1
ATOM 1465 O O . ARG A 1 187 ? -14.789 18.875 7.453 1 98.25 187 ARG A O 1
ATOM 1472 N N . ILE A 1 188 ? -13.133 20.047 8.375 1 98.44 188 ILE A N 1
ATOM 1473 C CA . ILE A 1 188 ? -12.812 20.781 7.156 1 98.44 188 ILE A CA 1
ATOM 1474 C C . ILE A 1 188 ? -12.422 19.797 6.055 1 98.44 188 ILE A C 1
ATOM 1476 O O . ILE A 1 188 ? -12.922 19.875 4.93 1 98.44 188 ILE A O 1
ATOM 1480 N N . ILE A 1 189 ? -11.562 18.875 6.375 1 98.69 189 ILE A N 1
ATOM 1481 C CA . ILE A 1 189 ? -11.102 17.891 5.398 1 98.69 189 ILE A CA 1
ATOM 1482 C C . ILE A 1 189 ? -12.266 17 4.969 1 98.69 189 ILE A C 1
ATOM 1484 O O . ILE A 1 189 ? -12.469 16.766 3.775 1 98.69 189 ILE A O 1
ATOM 1488 N N . SER A 1 190 ? -13.023 16.531 5.957 1 98.31 190 SER A N 1
ATOM 1489 C CA . SER A 1 190 ? -14.148 15.656 5.68 1 98.31 190 SER A CA 1
ATOM 1490 C C . SER A 1 190 ? -15.18 16.344 4.793 1 98.31 190 SER A C 1
ATOM 1492 O O . SER A 1 190 ? -15.695 15.742 3.846 1 98.31 190 SER A O 1
ATOM 1494 N N . ASP A 1 191 ? -15.469 17.594 5.109 1 98.25 191 ASP A N 1
ATOM 1495 C CA . ASP A 1 191 ? -16.422 18.359 4.312 1 98.25 191 ASP A CA 1
ATOM 1496 C C . ASP A 1 191 ? -15.938 18.5 2.871 1 98.25 191 ASP A C 1
ATOM 1498 O O . ASP A 1 191 ? -16.734 18.422 1.933 1 98.25 191 ASP A O 1
ATOM 1502 N N . TYR A 1 192 ? -14.695 18.766 2.715 1 98.56 192 TYR A N 1
ATOM 1503 C CA . TYR A 1 192 ? -14.133 18.859 1.373 1 98.56 192 TYR A CA 1
ATOM 1504 C C . TYR A 1 192 ? -14.305 17.562 0.605 1 98.56 192 TYR A C 1
ATOM 1506 O O . TYR A 1 192 ? -14.727 17.562 -0.553 1 98.56 192 TYR A O 1
ATOM 1514 N N . LEU A 1 193 ? -13.969 16.406 1.239 1 98.38 193 LEU A N 1
ATOM 1515 C CA . LEU A 1 193 ? -14.086 15.102 0.609 1 98.38 193 LEU A CA 1
ATOM 1516 C C . LEU A 1 193 ? -15.531 14.812 0.218 1 98.38 193 LEU A C 1
ATOM 1518 O O . LEU A 1 193 ? -15.789 14.227 -0.838 1 98.38 193 LEU A O 1
ATOM 1522 N N . GLN A 1 194 ? -16.453 15.211 1.056 1 97.62 194 GLN A N 1
ATOM 1523 C CA . GLN A 1 194 ? -17.875 15.023 0.765 1 97.62 194 GLN A CA 1
ATOM 1524 C C . GLN A 1 194 ? -18.297 15.883 -0.42 1 97.62 194 GLN A C 1
ATOM 1526 O O . GLN A 1 194 ? -19 15.406 -1.314 1 97.62 194 GLN A O 1
ATOM 1531 N N . LYS A 1 195 ? -17.891 17.141 -0.363 1 97.75 195 LYS A N 1
ATOM 1532 C CA . LYS A 1 195 ? -18.234 18.062 -1.431 1 97.75 195 LYS A CA 1
ATOM 1533 C C . LYS A 1 195 ? -17.75 17.562 -2.783 1 97.75 195 LYS A C 1
ATOM 1535 O O . LYS A 1 195 ? -18.438 17.703 -3.795 1 97.75 195 LYS A O 1
ATOM 1540 N N . GLN A 1 196 ? -16.547 16.984 -2.805 1 97.75 196 GLN A N 1
ATOM 1541 C CA . GLN A 1 196 ? -15.945 16.469 -4.035 1 97.75 196 GLN A CA 1
ATOM 1542 C C . GLN A 1 196 ? -16.484 15.078 -4.367 1 97.75 196 GLN A C 1
ATOM 1544 O O . GLN A 1 196 ? -16.141 14.508 -5.406 1 97.75 196 GLN A O 1
ATOM 1549 N N . GLN A 1 197 ? -17.25 14.453 -3.428 1 97 197 GLN A N 1
ATOM 1550 C CA . GLN A 1 197 ? -17.875 13.141 -3.584 1 97 197 GLN A CA 1
ATOM 1551 C C . GLN A 1 197 ? -16.828 12.031 -3.555 1 97 197 GLN A C 1
ATOM 1553 O O . GLN A 1 197 ? -16.938 11.055 -4.305 1 97 197 GLN A O 1
ATOM 1558 N N . TYR A 1 198 ? -15.836 12.32 -2.805 1 96.44 198 TYR A N 1
ATOM 1559 C CA . TYR A 1 198 ? -14.859 11.266 -2.588 1 96.44 198 TYR A CA 1
ATOM 1560 C C . TYR A 1 198 ? -15.297 10.328 -1.47 1 96.44 198 TYR A C 1
ATOM 1562 O O . TYR A 1 198 ? -14.805 9.203 -1.364 1 96.44 198 TYR A O 1
ATOM 1570 N N . ILE A 1 199 ? -16.203 10.906 -0.608 1 95.19 199 ILE A N 1
ATOM 1571 C CA . ILE A 1 199 ? -16.828 10.094 0.432 1 95.19 199 ILE A CA 1
ATOM 1572 C C . ILE A 1 199 ? -18.312 10.422 0.519 1 95.19 199 ILE A C 1
ATOM 1574 O O . ILE A 1 199 ? -18.75 11.469 0.029 1 95.19 199 ILE A O 1
ATOM 1578 N N . MET B 1 1 ? -25.766 20.094 7.609 1 45.19 1 MET B N 1
ATOM 1579 C CA . MET B 1 1 ? -25.75 19.578 8.984 1 45.19 1 MET B CA 1
ATOM 1580 C C . MET B 1 1 ? -24.328 19.312 9.445 1 45.19 1 MET B C 1
ATOM 1582 O O . MET B 1 1 ? -23.484 18.906 8.641 1 45.19 1 MET B O 1
ATOM 1586 N N . ALA B 1 2 ? -23.906 19.797 10.523 1 60.06 2 ALA B N 1
ATOM 1587 C CA . ALA B 1 2 ? -22.516 19.766 10.961 1 60.06 2 ALA B CA 1
ATOM 1588 C C . ALA B 1 2 ? -22.031 18.328 11.141 1 60.06 2 ALA B C 1
ATOM 1590 O O . ALA B 1 2 ? -22.656 17.547 11.859 1 60.06 2 ALA B O 1
ATOM 1591 N N . THR B 1 3 ? -21.156 17.781 10.297 1 73.25 3 THR B N 1
ATOM 1592 C CA . THR B 1 3 ? -20.656 16.406 10.367 1 73.25 3 THR B CA 1
ATOM 1593 C C . THR B 1 3 ? -20.094 16.109 11.758 1 73.25 3 THR B C 1
ATOM 1595 O O . THR B 1 3 ? -19.266 16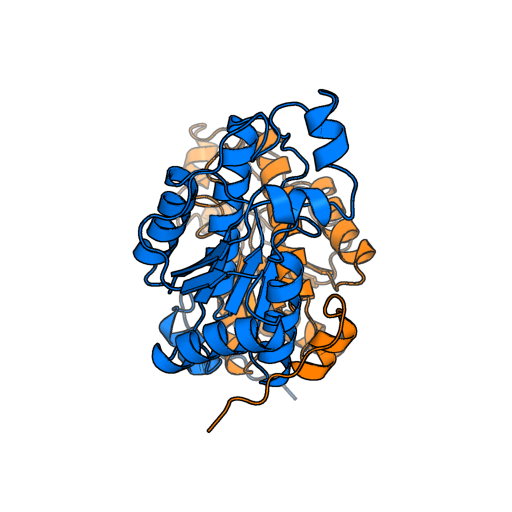.844 12.273 1 73.25 3 THR B O 1
ATOM 1598 N N . ASN B 1 4 ? -20.828 15.266 12.562 1 88.38 4 ASN B N 1
ATOM 1599 C CA . ASN B 1 4 ? -20.297 14.82 13.844 1 88.38 4 ASN B CA 1
ATOM 1600 C C . ASN B 1 4 ? -18.984 14.055 13.664 1 88.38 4 ASN B C 1
ATOM 1602 O O . ASN B 1 4 ? -18.953 13.031 12.984 1 88.38 4 ASN B O 1
ATOM 1606 N N . ILE B 1 5 ? -17.938 14.695 14.18 1 94 5 ILE B N 1
ATOM 1607 C CA . ILE B 1 5 ? -16.625 14.102 14.031 1 94 5 ILE B CA 1
ATOM 1608 C C . ILE B 1 5 ? -16.359 13.125 15.188 1 94 5 ILE B C 1
ATOM 1610 O O . ILE B 1 5 ? -16.562 13.477 16.344 1 94 5 ILE B O 1
ATOM 1614 N N . THR B 1 6 ? -15.969 11.922 14.922 1 93.75 6 THR B N 1
ATOM 1615 C CA . THR B 1 6 ? -15.711 10.898 15.93 1 93.75 6 THR B CA 1
ATOM 1616 C C . THR B 1 6 ? -14.258 10.445 15.883 1 93.75 6 THR B C 1
ATOM 1618 O O . THR B 1 6 ? -13.781 9.969 14.852 1 93.75 6 THR B O 1
ATOM 1621 N N . PHE B 1 7 ? -13.531 10.695 17.047 1 92.81 7 PHE B N 1
ATOM 1622 C CA . PHE B 1 7 ? -12.164 10.203 17.172 1 92.81 7 PHE B CA 1
ATOM 1623 C C . PHE B 1 7 ? -11.727 10.188 18.625 1 92.81 7 PHE B C 1
ATOM 1625 O O . PHE B 1 7 ? -12.414 10.727 19.5 1 92.81 7 PHE B O 1
ATOM 1632 N N . HIS B 1 8 ? -10.727 9.438 18.938 1 89 8 HIS B N 1
ATOM 1633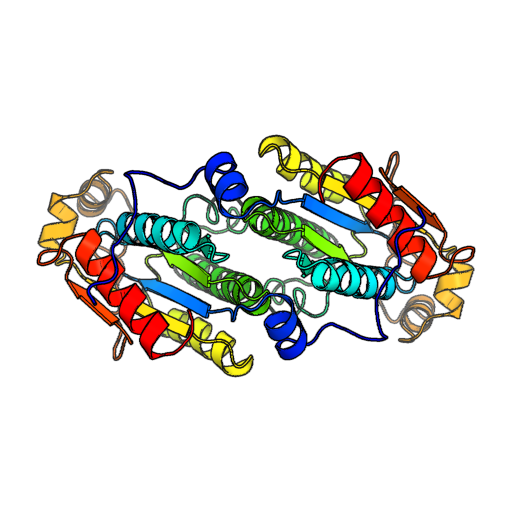 C CA . HIS B 1 8 ? -10.07 9.438 20.234 1 89 8 HIS B CA 1
ATOM 1634 C C . HIS B 1 8 ? -8.578 9.719 20.094 1 89 8 HIS B C 1
ATOM 1636 O O . HIS B 1 8 ? -8.039 9.711 18.984 1 89 8 HIS B O 1
ATOM 1642 N N . LEU B 1 9 ? -7.898 9.883 21.188 1 84.81 9 LEU B N 1
ATOM 1643 C CA . LEU B 1 9 ? -6.461 10.133 21.156 1 84.81 9 LEU B CA 1
ATOM 1644 C C . LEU B 1 9 ? -5.691 8.859 20.812 1 84.81 9 LEU B C 1
ATOM 1646 O O . LEU B 1 9 ? -6.02 7.785 21.312 1 84.81 9 LEU B O 1
ATOM 1650 N N . GLY B 1 10 ? -4.738 9.07 19.938 1 86.81 10 GLY B N 1
ATOM 1651 C CA . GLY B 1 10 ? -3.906 7.93 19.578 1 86.81 10 GLY B CA 1
ATOM 1652 C C . GLY B 1 10 ? -4.27 7.316 18.25 1 86.81 10 GLY B C 1
ATOM 1653 O O . GLY B 1 10 ? -5.168 7.805 17.562 1 86.81 10 GLY B O 1
ATOM 1654 N N . SER B 1 11 ? -3.596 6.27 17.875 1 91.88 11 SER B N 1
ATOM 1655 C CA . SER B 1 11 ? -3.756 5.625 16.578 1 91.88 11 SER B CA 1
ATOM 1656 C C . SER B 1 11 ? -4.824 4.535 16.625 1 91.88 11 SER B C 1
ATOM 1658 O O . SER B 1 11 ? -5.098 3.979 17.688 1 91.88 11 SER B O 1
ATOM 1660 N N . VAL B 1 12 ? -5.48 4.312 15.531 1 95.12 12 VAL B N 1
ATOM 1661 C CA . VAL B 1 12 ? -6.395 3.188 15.367 1 95.12 12 VAL B CA 1
ATOM 1662 C C . VAL B 1 12 ? -5.637 1.874 15.555 1 95.12 12 VAL B C 1
ATOM 1664 O O . VAL B 1 12 ? -4.543 1.698 15.008 1 95.12 12 VAL B O 1
ATOM 1667 N N . THR B 1 13 ? -6.18 1.002 16.375 1 94.31 13 THR B N 1
ATOM 1668 C CA . THR B 1 13 ? -5.582 -0.323 16.5 1 94.31 13 THR B CA 1
ATOM 1669 C C . THR B 1 13 ? -6.105 -1.258 15.414 1 94.31 13 THR B C 1
ATOM 1671 O O . THR B 1 13 ? -7.156 -1.003 14.82 1 94.31 13 THR B O 1
ATOM 1674 N N . THR B 1 14 ? -5.359 -2.266 15.203 1 94.25 14 THR B N 1
ATOM 1675 C CA . THR B 1 14 ? -5.785 -3.275 14.242 1 94.25 14 THR B CA 1
ATOM 1676 C C . THR B 1 14 ? -7.148 -3.844 14.625 1 94.25 14 THR B C 1
ATOM 1678 O O . THR B 1 14 ? -8.023 -3.998 13.766 1 94.25 14 THR B O 1
ATOM 1681 N N . GLN B 1 15 ? -7.379 -4.137 15.883 1 95.88 15 GLN B N 1
ATOM 1682 C CA . GLN B 1 15 ? -8.633 -4.699 16.359 1 95.88 15 GLN B CA 1
ATOM 1683 C C . GLN B 1 15 ? -9.789 -3.723 16.156 1 95.88 15 GLN B C 1
ATOM 1685 O O . GLN B 1 15 ? -10.891 -4.125 15.766 1 95.88 15 GLN B O 1
ATOM 1690 N N . GLU B 1 16 ? -9.539 -2.475 16.422 1 96.88 16 GLU B N 1
ATOM 1691 C CA . GLU B 1 16 ? -10.547 -1.442 16.219 1 96.88 16 GLU B CA 1
ATOM 1692 C C . GLU B 1 16 ? -10.938 -1.355 14.742 1 96.88 16 GLU B C 1
ATOM 1694 O O . GLU B 1 16 ? -12.125 -1.283 14.414 1 96.88 16 GLU B O 1
ATOM 1699 N N . ARG B 1 17 ? -9.984 -1.38 13.883 1 97.88 17 ARG B N 1
ATOM 1700 C CA . ARG B 1 17 ? -10.219 -1.299 12.445 1 97.88 17 ARG B CA 1
ATOM 1701 C C . ARG B 1 17 ? -11.055 -2.48 11.961 1 97.88 17 ARG B C 1
ATOM 1703 O O . ARG B 1 17 ? -12.039 -2.299 11.242 1 97.88 17 ARG B O 1
ATOM 1710 N N . ILE B 1 18 ? -10.641 -3.67 12.391 1 97.62 18 ILE B N 1
ATOM 1711 C CA . ILE B 1 18 ? -11.344 -4.887 12.008 1 97.62 18 ILE B CA 1
ATOM 1712 C C . ILE B 1 18 ? -12.797 -4.809 12.477 1 97.62 18 ILE B C 1
ATOM 1714 O O . ILE B 1 18 ? -13.719 -5.16 11.734 1 97.62 18 ILE B O 1
ATOM 1718 N N . GLY B 1 19 ? -12.984 -4.352 13.703 1 97.81 19 GLY B N 1
ATOM 1719 C CA . GLY B 1 19 ? -14.328 -4.219 14.25 1 97.81 19 GLY B CA 1
ATOM 1720 C C . GLY B 1 19 ? -15.188 -3.242 13.469 1 97.81 19 GLY B C 1
ATOM 1721 O O . GLY B 1 19 ? -16.359 -3.521 13.195 1 97.81 19 GLY B O 1
ATOM 1722 N N . LEU B 1 20 ? -14.656 -2.154 13.047 1 97.81 20 LEU B N 1
ATOM 1723 C CA . LEU B 1 20 ? -15.398 -1.099 12.375 1 97.81 20 LEU B CA 1
ATOM 1724 C C . LEU B 1 20 ? -15.695 -1.482 10.93 1 97.81 20 LEU B C 1
ATOM 1726 O O . LEU B 1 20 ? -16.766 -1.182 10.406 1 97.81 20 LEU B O 1
ATOM 1730 N N . LEU B 1 21 ? -14.75 -2.211 10.273 1 97.94 21 LEU B N 1
ATOM 1731 C CA . LEU B 1 21 ? -14.883 -2.525 8.859 1 97.94 21 LEU B CA 1
ATOM 1732 C C . LEU B 1 21 ? -15.516 -3.898 8.664 1 97.94 21 LEU B C 1
ATOM 1734 O O . LEU B 1 21 ? -15.984 -4.219 7.57 1 97.94 21 LEU B O 1
ATOM 1738 N N . GLY B 1 22 ? -15.469 -4.746 9.727 1 97.62 22 GLY B N 1
ATOM 1739 C CA . GLY B 1 22 ? -16.031 -6.078 9.625 1 97.62 22 GLY B CA 1
ATOM 1740 C C . GLY B 1 22 ? -15.227 -7.012 8.742 1 97.62 22 GLY B C 1
ATOM 1741 O O . GLY B 1 22 ? -15.781 -7.91 8.109 1 97.62 22 GLY B O 1
ATOM 1742 N N . GLN B 1 23 ? -13.961 -6.715 8.617 1 98.12 23 GLN B N 1
ATOM 1743 C CA . GLN B 1 23 ? -13.086 -7.527 7.777 1 98.12 23 GLN B CA 1
ATOM 1744 C C . GLN B 1 23 ? -11.672 -7.586 8.352 1 98.12 23 GLN B C 1
ATOM 1746 O O . GLN B 1 23 ? -11.125 -6.57 8.781 1 98.12 23 GLN B O 1
ATOM 1751 N N . LYS B 1 24 ? -11.141 -8.781 8.367 1 97.5 24 LYS B N 1
ATOM 1752 C CA . LYS B 1 24 ? -9.734 -8.992 8.703 1 97.5 24 LYS B CA 1
ATOM 1753 C C . LYS B 1 24 ? -8.867 -8.992 7.449 1 97.5 24 LYS B C 1
ATOM 1755 O O . LYS B 1 24 ? -9.297 -9.461 6.391 1 97.5 24 LYS B O 1
ATOM 1760 N N . GLY B 1 25 ? -7.656 -8.445 7.609 1 98.56 25 GLY B N 1
ATOM 1761 C CA . GLY B 1 25 ? -6.734 -8.469 6.484 1 98.56 25 GLY B CA 1
ATOM 1762 C C . GLY B 1 25 ? -5.91 -9.742 6.426 1 98.56 25 GLY B C 1
ATOM 1763 O O . GLY B 1 25 ? -5.707 -10.406 7.445 1 98.56 25 GLY B O 1
ATOM 1764 N N . ALA B 1 26 ? -5.473 -10.086 5.238 1 98.88 26 ALA B N 1
ATOM 1765 C CA . ALA B 1 26 ? -4.605 -11.242 5 1 98.88 26 ALA B CA 1
ATOM 1766 C C . ALA B 1 26 ? -3.805 -11.062 3.715 1 98.88 26 ALA B C 1
ATOM 1768 O O . ALA B 1 26 ? -4.223 -10.344 2.809 1 98.88 26 ALA B O 1
ATOM 1769 N N . THR B 1 27 ? -2.689 -11.695 3.709 1 98.94 27 THR B N 1
ATOM 1770 C CA . THR B 1 27 ? -1.9 -11.75 2.484 1 98.94 27 THR B CA 1
ATOM 1771 C C . THR B 1 27 ? -1.942 -13.148 1.876 1 98.94 27 THR B C 1
ATOM 1773 O O . THR B 1 27 ? -1.67 -14.133 2.561 1 98.94 27 THR B O 1
ATOM 1776 N N . VAL B 1 28 ? -2.4 -13.242 0.667 1 98.94 28 VAL B N 1
ATOM 1777 C CA . VAL B 1 28 ? -2.297 -14.453 -0.145 1 98.94 28 VAL B CA 1
ATOM 1778 C C . VAL B 1 28 ? -1.119 -14.328 -1.107 1 98.94 28 VAL B C 1
ATOM 1780 O O . VAL B 1 28 ? -1.182 -13.578 -2.082 1 98.94 28 VAL B O 1
ATOM 1783 N N . TRP B 1 29 ? -0.056 -15.039 -0.832 1 98.94 29 TRP B N 1
ATOM 1784 C CA . TRP B 1 29 ? 1.219 -14.898 -1.529 1 98.94 29 TRP B CA 1
ATOM 1785 C C . TRP B 1 29 ? 1.397 -16.016 -2.559 1 98.94 29 TRP B C 1
ATOM 1787 O O . TRP B 1 29 ? 1.859 -17.109 -2.227 1 98.94 29 TRP B O 1
ATOM 1797 N N . LEU B 1 30 ? 1.085 -15.742 -3.807 1 98.94 30 LEU B N 1
ATOM 1798 C CA . LEU B 1 30 ? 1.296 -16.719 -4.871 1 98.94 30 LEU B CA 1
ATOM 1799 C C . LEU B 1 30 ? 2.748 -16.719 -5.336 1 98.94 30 LEU B C 1
ATOM 1801 O O . LEU B 1 30 ? 3.328 -15.648 -5.555 1 98.94 30 LEU B O 1
ATOM 1805 N N . THR B 1 31 ? 3.314 -17.828 -5.465 1 98.81 31 THR B N 1
ATOM 1806 C CA . THR B 1 31 ? 4.656 -17.984 -6.012 1 98.81 31 THR B CA 1
ATOM 1807 C C . THR B 1 31 ? 4.691 -19.109 -7.031 1 98.81 31 THR B C 1
ATOM 1809 O O . THR B 1 31 ? 3.9 -20.062 -6.949 1 98.81 31 THR B O 1
ATOM 1812 N N . GLY B 1 32 ? 5.562 -19.016 -8.039 1 98.31 32 GLY B N 1
ATOM 1813 C CA . GLY B 1 32 ? 5.699 -19.984 -9.117 1 98.31 32 GLY B CA 1
ATOM 1814 C C . GLY B 1 32 ? 6.414 -19.438 -10.328 1 98.31 32 GLY B C 1
ATOM 1815 O O . GLY B 1 32 ? 6.648 -18.219 -10.422 1 98.31 32 GLY B O 1
ATOM 1816 N N . LEU B 1 33 ? 6.676 -20.281 -11.227 1 97.38 33 LEU B N 1
ATOM 1817 C CA . LEU B 1 33 ? 7.414 -19.906 -12.43 1 97.38 33 LEU B CA 1
ATOM 1818 C C . LEU B 1 33 ? 6.586 -18.984 -13.32 1 97.38 33 LEU B C 1
ATOM 1820 O O . LEU B 1 33 ? 5.359 -18.953 -13.203 1 97.38 33 LEU B O 1
ATOM 1824 N N . SER B 1 34 ? 7.348 -18.203 -14.18 1 95.12 34 SER B N 1
ATOM 1825 C CA . SER B 1 34 ? 6.656 -17.438 -15.227 1 95.12 34 SER B CA 1
ATOM 1826 C C . SER B 1 34 ? 5.781 -18.359 -16.078 1 95.12 34 SER B C 1
ATOM 1828 O O . SER B 1 34 ? 6.188 -19.469 -16.422 1 95.12 34 SER B O 1
ATOM 1830 N N . ALA B 1 35 ? 4.523 -17.969 -16.312 1 95.75 35 ALA B N 1
ATOM 1831 C CA . ALA B 1 35 ? 3.57 -18.672 -17.172 1 95.75 35 ALA B CA 1
ATOM 1832 C C . ALA B 1 35 ? 2.955 -19.859 -16.422 1 95.75 35 ALA B C 1
ATOM 1834 O O . ALA B 1 35 ? 2.287 -20.703 -17.031 1 95.75 35 ALA B O 1
ATOM 1835 N N . SER B 1 36 ? 3.119 -19.891 -15.109 1 97 36 SER B N 1
ATOM 1836 C CA . SER B 1 36 ? 2.561 -20.984 -14.336 1 97 36 SER B CA 1
ATOM 1837 C C . SER B 1 36 ? 1.066 -20.797 -14.094 1 97 36 SER B C 1
ATOM 1839 O O . SER B 1 36 ? 0.371 -21.719 -13.688 1 97 36 SER B O 1
ATOM 1841 N N . GLY B 1 37 ? 0.579 -19.562 -14.258 1 95.81 37 GLY B N 1
ATOM 1842 C CA . GLY B 1 37 ? -0.835 -19.281 -14.07 1 95.81 37 GLY B CA 1
ATOM 1843 C C . GLY B 1 37 ? -1.113 -18.375 -12.891 1 95.81 37 GLY B C 1
ATOM 1844 O O . GLY B 1 37 ? -2.271 -18.078 -12.586 1 95.81 37 GLY B O 1
ATOM 1845 N N . LYS B 1 38 ? -0.078 -17.828 -12.195 1 96.38 38 LYS B N 1
ATOM 1846 C CA . LYS B 1 38 ? -0.216 -16.984 -11.008 1 96.38 38 LYS B CA 1
ATOM 1847 C C . LYS B 1 38 ? -1.138 -15.805 -11.289 1 96.38 38 LYS B C 1
ATOM 1849 O O . LYS B 1 38 ? -2.08 -15.562 -10.531 1 96.38 38 LYS B O 1
ATOM 1854 N N . SER B 1 39 ? -0.787 -15.094 -12.398 1 95.81 39 SER B N 1
ATOM 1855 C CA . SER B 1 39 ? -1.498 -13.852 -12.688 1 95.81 39 SER B CA 1
ATOM 1856 C C . SER B 1 39 ? -2.971 -14.117 -12.984 1 95.81 39 SER B C 1
ATOM 1858 O O . SER B 1 39 ? -3.844 -13.375 -12.531 1 95.81 39 SER B O 1
ATOM 1860 N N . THR B 1 40 ? -3.279 -15.188 -13.719 1 96.19 40 THR B N 1
ATOM 1861 C CA . THR B 1 40 ? -4.652 -15.539 -14.047 1 96.19 40 THR B CA 1
ATOM 1862 C C . THR B 1 40 ? -5.438 -15.898 -12.789 1 96.19 40 THR B C 1
ATOM 1864 O O . THR B 1 40 ? -6.562 -15.43 -12.594 1 96.19 40 THR B O 1
ATOM 1867 N N . ILE B 1 41 ? -4.848 -16.688 -11.945 1 98.06 41 ILE B N 1
ATOM 1868 C CA . ILE B 1 41 ? -5.488 -17.094 -10.703 1 98.06 41 ILE B CA 1
ATOM 1869 C C . ILE B 1 41 ? -5.668 -15.891 -9.781 1 98.06 41 ILE B C 1
ATOM 1871 O O . ILE B 1 41 ? -6.723 -15.727 -9.164 1 98.06 41 ILE B O 1
ATOM 1875 N N . ALA B 1 42 ? -4.637 -15.07 -9.68 1 98.44 42 ALA B N 1
ATOM 1876 C CA . ALA B 1 42 ? -4.688 -13.883 -8.828 1 98.44 42 ALA B CA 1
ATOM 1877 C C . ALA B 1 42 ? -5.816 -12.945 -9.258 1 98.44 42 ALA B C 1
ATOM 1879 O O . ALA B 1 42 ? -6.57 -12.445 -8.422 1 98.44 42 ALA B O 1
ATOM 1880 N N . CYS B 1 43 ? -5.934 -12.719 -10.562 1 97.88 43 CYS B N 1
ATOM 1881 C CA . CYS B 1 43 ? -6.98 -11.859 -11.094 1 97.88 43 CYS B CA 1
ATOM 1882 C C . CYS B 1 43 ? -8.359 -12.422 -10.773 1 97.88 43 CYS B C 1
ATOM 1884 O O . CYS B 1 43 ? -9.242 -11.695 -10.305 1 97.88 43 CYS B O 1
ATOM 1886 N N . ALA B 1 44 ? -8.516 -13.695 -11.031 1 98.19 44 ALA B N 1
ATOM 1887 C CA . ALA B 1 44 ? -9.797 -14.352 -10.797 1 98.19 44 ALA B CA 1
ATOM 1888 C C . ALA B 1 44 ? -10.156 -14.336 -9.312 1 98.19 44 ALA B C 1
ATOM 1890 O O . ALA B 1 44 ? -11.312 -14.117 -8.953 1 98.19 44 ALA B O 1
ATOM 1891 N N . LEU B 1 45 ? -9.164 -14.594 -8.477 1 98.56 45 LEU B N 1
ATOM 1892 C CA . LEU B 1 45 ? -9.391 -14.562 -7.035 1 98.56 45 LEU B CA 1
ATOM 1893 C C . LEU B 1 45 ? -9.812 -13.172 -6.578 1 98.56 45 LEU B C 1
ATOM 1895 O O . LEU B 1 45 ? -10.75 -13.031 -5.785 1 98.56 45 LEU B O 1
ATOM 1899 N N . GLU B 1 46 ? -9.109 -12.148 -7.059 1 98.62 46 GLU B N 1
ATOM 1900 C CA . GLU B 1 46 ? -9.469 -10.781 -6.715 1 98.62 46 GLU B CA 1
ATOM 1901 C C . GLU B 1 46 ? -10.922 -10.477 -7.086 1 98.62 46 GLU B C 1
ATOM 1903 O O . GLU B 1 46 ? -11.672 -9.93 -6.273 1 98.62 46 GLU B O 1
ATOM 1908 N N . GLN B 1 47 ? -11.312 -10.852 -8.297 1 98.31 47 GLN B N 1
ATOM 1909 C CA . GLN B 1 47 ? -12.672 -10.633 -8.773 1 98.31 47 GLN B CA 1
ATOM 1910 C C . GLN B 1 47 ? -13.688 -11.352 -7.891 1 98.31 47 GLN B C 1
ATOM 1912 O O . GLN B 1 47 ? -14.703 -10.773 -7.496 1 98.31 47 GLN B O 1
ATOM 1917 N N . HIS B 1 48 ? -13.398 -12.547 -7.59 1 98.38 48 HIS B N 1
ATOM 1918 C CA . HIS B 1 48 ? -14.305 -13.344 -6.77 1 98.38 48 HIS B CA 1
ATOM 1919 C C . HIS B 1 48 ? -14.516 -12.703 -5.398 1 98.38 48 HIS B C 1
ATOM 1921 O O . HIS B 1 48 ? -15.648 -12.578 -4.938 1 98.38 48 HIS B O 1
ATOM 1927 N N . LEU B 1 49 ? -13.422 -12.273 -4.777 1 98.56 49 LEU B N 1
ATOM 1928 C CA . LEU B 1 49 ? -13.492 -11.664 -3.453 1 98.56 49 LEU B CA 1
ATOM 1929 C C . LEU B 1 49 ? -14.242 -10.336 -3.508 1 98.56 49 LEU B C 1
ATOM 1931 O O . LEU B 1 49 ? -15.031 -10.031 -2.615 1 98.56 49 LEU B O 1
ATOM 1935 N N . LEU B 1 50 ? -14 -9.547 -4.57 1 98.5 50 LEU B N 1
ATOM 1936 C CA . LEU B 1 50 ? -14.695 -8.273 -4.734 1 98.5 50 LEU B CA 1
ATOM 1937 C C . LEU B 1 50 ? -16.188 -8.484 -4.918 1 98.5 50 LEU B C 1
ATOM 1939 O O . LEU B 1 50 ? -17 -7.719 -4.395 1 98.5 50 LEU B O 1
ATOM 1943 N N . HIS B 1 51 ? -16.562 -9.547 -5.625 1 97.75 51 HIS B N 1
ATOM 1944 C CA . HIS B 1 51 ? -17.969 -9.867 -5.816 1 97.75 51 HIS B CA 1
ATOM 1945 C C . HIS B 1 51 ? -18.641 -10.266 -4.504 1 97.75 51 HIS B C 1
ATOM 1947 O O . HIS B 1 51 ? -19.859 -10.188 -4.371 1 97.75 51 HIS B O 1
ATOM 1953 N N . GLN B 1 52 ? -17.812 -10.68 -3.58 1 97.31 52 GLN B N 1
ATOM 1954 C CA . GLN B 1 52 ? -18.297 -10.961 -2.232 1 97.31 52 GLN B CA 1
ATOM 1955 C C . GLN B 1 52 ? -18.219 -9.711 -1.355 1 97.31 52 GLN B C 1
ATOM 1957 O O . GLN B 1 52 ? -18.391 -9.789 -0.137 1 97.31 52 GLN B O 1
ATOM 1962 N N . LYS B 1 53 ? -17.859 -8.594 -1.919 1 97.19 53 LYS B N 1
ATOM 1963 C CA . LYS B 1 53 ? -17.781 -7.277 -1.296 1 97.19 53 LYS B CA 1
ATOM 1964 C C . LYS B 1 53 ? -16.625 -7.195 -0.299 1 97.19 53 LYS B C 1
ATOM 1966 O O . LYS B 1 53 ? -16.672 -6.41 0.65 1 97.19 53 LYS B O 1
ATOM 1971 N N . LYS B 1 54 ? -15.664 -8.109 -0.492 1 98.25 54 LYS B N 1
ATOM 1972 C CA . LYS B 1 54 ? -14.438 -8.008 0.3 1 98.25 54 LYS B CA 1
ATOM 1973 C C . LYS B 1 54 ? -13.484 -6.977 -0.288 1 98.25 54 LYS B C 1
ATOM 1975 O O . LYS B 1 54 ? -13.344 -6.875 -1.509 1 98.25 54 LYS B O 1
ATOM 1980 N N . PHE B 1 55 ? -12.93 -6.172 0.581 1 98.62 55 PHE B N 1
ATOM 1981 C CA . PHE B 1 55 ? -11.844 -5.316 0.125 1 98.62 55 PHE B CA 1
ATOM 1982 C C . PHE B 1 55 ? -10.609 -6.145 -0.218 1 98.62 55 PHE B C 1
ATOM 1984 O O . PHE B 1 55 ? -9.938 -6.66 0.675 1 98.62 55 PHE B O 1
ATOM 1991 N N . ALA B 1 56 ? -10.352 -6.379 -1.497 1 98.75 56 ALA B N 1
ATOM 1992 C CA . ALA B 1 56 ? -9.25 -7.191 -2.006 1 98.75 56 ALA B CA 1
ATOM 1993 C C . ALA B 1 56 ? -8.461 -6.441 -3.078 1 98.75 56 ALA B C 1
ATOM 1995 O O . ALA B 1 56 ? -9.031 -5.66 -3.842 1 98.75 56 ALA B O 1
ATOM 1996 N N . TYR B 1 57 ? -7.195 -6.637 -3.072 1 98.81 57 TYR B N 1
ATOM 1997 C CA . TYR B 1 57 ? -6.352 -5.938 -4.035 1 98.81 57 TYR B CA 1
ATOM 1998 C C . TYR B 1 57 ? -5.16 -6.797 -4.441 1 98.81 57 TYR B C 1
ATOM 2000 O O . TYR B 1 57 ? -4.555 -7.469 -3.602 1 98.81 57 TYR B O 1
ATOM 2008 N N . ARG B 1 58 ? -4.859 -6.742 -5.73 1 98.44 58 ARG B N 1
ATOM 2009 C CA . ARG B 1 58 ? -3.783 -7.551 -6.293 1 98.44 58 ARG B CA 1
ATOM 2010 C C . ARG B 1 58 ? -2.525 -6.715 -6.508 1 98.44 58 ARG B C 1
ATOM 2012 O O . ARG B 1 58 ? -2.592 -5.613 -7.062 1 98.44 58 ARG B O 1
ATOM 2019 N N . LEU B 1 59 ? -1.43 -7.168 -5.953 1 98.25 59 LEU B N 1
ATOM 2020 C CA . LEU B 1 59 ? -0.101 -6.645 -6.258 1 98.25 59 LEU B CA 1
ATOM 2021 C C . LEU B 1 59 ? 0.645 -7.574 -7.207 1 98.25 59 LEU B C 1
ATOM 2023 O O . LEU B 1 59 ? 0.819 -8.758 -6.918 1 98.25 59 LEU B O 1
ATOM 2027 N N . ASP B 1 60 ? 1.055 -7.062 -8.32 1 95.69 60 ASP B N 1
ATOM 2028 C CA . ASP B 1 60 ? 1.791 -7.871 -9.289 1 95.69 60 ASP B CA 1
ATOM 2029 C C . ASP B 1 60 ? 2.781 -7.016 -10.078 1 95.69 60 ASP B C 1
ATOM 2031 O O . ASP B 1 60 ? 3.043 -5.867 -9.719 1 95.69 60 ASP B O 1
ATOM 2035 N N . GLY B 1 61 ? 3.381 -7.625 -11.062 1 91.31 61 GLY B N 1
ATOM 2036 C CA . GLY B 1 61 ? 4.414 -6.938 -11.82 1 91.31 61 GLY B CA 1
ATOM 2037 C C . GLY B 1 61 ? 3.898 -5.719 -12.562 1 91.31 61 GLY B C 1
ATOM 2038 O O . GLY B 1 61 ? 4.641 -4.758 -12.773 1 91.31 61 GLY B O 1
ATOM 2039 N N . ASP B 1 62 ? 2.684 -5.648 -12.891 1 87.12 62 ASP B N 1
ATOM 2040 C CA . ASP B 1 62 ? 2.102 -4.57 -13.68 1 87.12 62 ASP B CA 1
ATOM 2041 C C . ASP B 1 62 ? 2.01 -3.279 -12.867 1 87.12 62 ASP B C 1
ATOM 2043 O O . ASP B 1 62 ? 2.154 -2.184 -13.414 1 87.12 62 ASP B O 1
ATOM 2047 N N . ASN B 1 63 ? 1.83 -3.418 -11.594 1 92.94 63 ASN B N 1
ATOM 2048 C CA . ASN B 1 63 ? 1.577 -2.191 -10.844 1 92.94 63 ASN B CA 1
ATOM 2049 C C . ASN B 1 63 ? 2.709 -1.888 -9.867 1 92.94 63 ASN B C 1
ATOM 2051 O O . ASN B 1 63 ? 2.768 -0.796 -9.297 1 92.94 63 ASN B O 1
ATOM 2055 N N . ILE B 1 64 ? 3.594 -2.875 -9.719 1 96.5 64 ILE B N 1
ATOM 2056 C CA . ILE B 1 64 ? 4.672 -2.648 -8.758 1 96.5 64 ILE B CA 1
ATOM 2057 C C . ILE B 1 64 ? 5.965 -2.338 -9.508 1 96.5 64 ILE B C 1
ATOM 2059 O O . ILE B 1 64 ? 6.711 -1.43 -9.133 1 96.5 64 ILE B O 1
ATOM 2063 N N . ARG B 1 65 ? 6.258 -3.031 -10.578 1 91.56 65 ARG B N 1
ATOM 2064 C CA . ARG B 1 65 ? 7.543 -3.023 -11.266 1 91.56 65 ARG B CA 1
ATOM 2065 C C . ARG B 1 65 ? 7.832 -1.656 -11.883 1 91.56 65 ARG B C 1
ATOM 2067 O O . ARG B 1 65 ? 8.977 -1.2 -11.883 1 91.56 65 ARG B O 1
ATOM 2074 N N . PHE B 1 66 ? 6.871 -0.977 -12.32 1 91 66 PHE B N 1
ATOM 2075 C CA . PHE B 1 66 ? 7.117 0.265 -13.039 1 91 66 PHE B CA 1
ATOM 2076 C C . PHE B 1 66 ? 6.812 1.473 -12.164 1 91 66 PHE B C 1
ATOM 2078 O O . PHE B 1 66 ? 7.012 2.615 -12.578 1 91 66 PHE B O 1
ATOM 2085 N N . GLY B 1 67 ? 6.383 1.271 -10.992 1 96.25 67 GLY B N 1
ATOM 2086 C CA . GLY B 1 67 ? 6.098 2.34 -10.047 1 96.25 67 GLY B CA 1
ATOM 2087 C C . GLY B 1 67 ? 7.012 2.33 -8.836 1 96.25 67 GLY B C 1
ATOM 2088 O O . GLY B 1 67 ? 8.117 2.873 -8.883 1 96.25 67 GLY B O 1
ATOM 2089 N N . LEU B 1 68 ? 6.594 1.592 -7.852 1 98.12 68 LEU B N 1
ATOM 2090 C CA . LEU B 1 68 ? 7.309 1.543 -6.582 1 98.12 68 LEU B CA 1
ATOM 2091 C C . LEU B 1 68 ? 8.734 1.026 -6.781 1 98.12 68 LEU B C 1
ATOM 2093 O O . LEU B 1 68 ? 9.688 1.602 -6.254 1 98.12 68 LEU B O 1
ATOM 2097 N N . ASN B 1 69 ? 8.836 -0.035 -7.625 1 97.81 69 ASN B N 1
ATOM 2098 C CA . ASN B 1 69 ? 10.125 -0.708 -7.738 1 97.81 69 ASN B CA 1
ATOM 2099 C C . ASN B 1 69 ? 10.797 -0.418 -9.078 1 97.81 69 ASN B C 1
ATOM 2101 O O . ASN B 1 69 ? 11.57 -1.232 -9.578 1 97.81 69 ASN B O 1
ATOM 2105 N N . ARG B 1 70 ? 10.508 0.722 -9.703 1 95.69 70 ARG B N 1
ATOM 2106 C CA . ARG B 1 70 ? 11.055 1.057 -11.016 1 95.69 70 ARG B CA 1
ATOM 2107 C C . ARG B 1 70 ? 12.562 1.24 -10.945 1 95.69 70 ARG B C 1
ATOM 2109 O O . ARG B 1 70 ? 13.242 1.232 -11.977 1 95.69 70 ARG B O 1
ATOM 2116 N N . ASP B 1 71 ? 13.094 1.454 -9.773 1 95.38 71 ASP B N 1
ATOM 2117 C CA . ASP B 1 71 ? 14.516 1.689 -9.586 1 95.38 71 ASP B CA 1
ATOM 2118 C C . ASP B 1 71 ? 15.289 0.373 -9.555 1 95.38 71 ASP B C 1
ATOM 2120 O O . ASP B 1 71 ? 16.531 0.371 -9.586 1 95.38 71 ASP B O 1
ATOM 2124 N N . LEU B 1 72 ? 14.57 -0.786 -9.57 1 94.94 72 LEU B N 1
ATOM 2125 C CA . LEU B 1 72 ? 15.227 -2.074 -9.367 1 94.94 72 LEU B CA 1
ATOM 2126 C C . LEU B 1 72 ? 15.391 -2.812 -10.695 1 94.94 72 LEU B C 1
ATOM 2128 O O . LEU B 1 72 ? 14.492 -2.789 -11.539 1 94.94 72 LEU B O 1
ATOM 2132 N N . GLY B 1 73 ? 16.516 -3.484 -10.82 1 90.75 73 GLY B N 1
ATOM 2133 C CA . GLY B 1 73 ? 16.766 -4.332 -11.977 1 90.75 73 GLY B CA 1
ATOM 2134 C C . GLY B 1 73 ? 16.391 -5.785 -11.75 1 90.75 73 GLY B C 1
ATOM 2135 O O . GLY B 1 73 ? 15.414 -6.074 -11.047 1 90.75 73 GLY B O 1
ATOM 2136 N N . PHE B 1 74 ? 17.125 -6.738 -12.461 1 86.75 74 PHE B N 1
ATOM 2137 C CA . PHE B 1 74 ? 16.766 -8.148 -12.398 1 86.75 74 PHE B CA 1
ATOM 2138 C C . PHE B 1 74 ? 17.922 -8.977 -11.844 1 86.75 74 PHE B C 1
ATOM 2140 O O . PHE B 1 74 ? 17.875 -10.211 -11.875 1 86.75 74 PHE B O 1
ATOM 2147 N N . ASP B 1 75 ? 18.906 -8.258 -11.32 1 88.81 75 ASP B N 1
ATOM 2148 C CA . ASP B 1 75 ? 19.953 -9 -10.641 1 88.81 75 ASP B CA 1
ATOM 2149 C C . ASP B 1 75 ? 19.484 -9.516 -9.289 1 88.81 75 ASP B C 1
ATOM 2151 O O . ASP B 1 75 ? 18.391 -9.172 -8.836 1 88.81 75 ASP B O 1
ATOM 2155 N N . GLU B 1 76 ? 20.203 -10.398 -8.695 1 89.69 76 GLU B N 1
ATOM 2156 C CA . GLU B 1 76 ? 19.797 -11.078 -7.473 1 89.69 76 GLU B CA 1
ATOM 2157 C C . GLU B 1 76 ? 19.469 -10.078 -6.371 1 89.69 76 GLU B C 1
ATOM 2159 O O . GLU B 1 76 ? 18.438 -10.203 -5.695 1 89.69 76 GLU B O 1
ATOM 2164 N N . LYS B 1 77 ? 20.359 -9.07 -6.168 1 94.31 77 LYS B N 1
ATOM 2165 C CA . LYS B 1 77 ? 20.125 -8.055 -5.148 1 94.31 77 LYS B CA 1
ATOM 2166 C C . LYS B 1 77 ? 18.828 -7.301 -5.402 1 94.31 77 LYS B C 1
ATOM 2168 O O . LYS B 1 77 ? 18.062 -7.043 -4.473 1 94.31 77 LYS B O 1
ATOM 2173 N N . SER B 1 78 ? 18.562 -6.98 -6.621 1 94.12 78 SER B N 1
ATOM 2174 C CA . SER B 1 78 ? 17.344 -6.289 -7.012 1 94.12 78 SER B CA 1
ATOM 2175 C C . SER B 1 78 ? 16.109 -7.164 -6.793 1 94.12 78 SER B C 1
ATOM 2177 O O . SER B 1 78 ? 15.062 -6.68 -6.348 1 94.12 78 SER B O 1
ATOM 2179 N N . ARG B 1 79 ? 16.266 -8.422 -7.102 1 93.06 79 ARG B N 1
ATOM 2180 C CA . ARG B 1 79 ? 15.156 -9.336 -6.91 1 93.06 79 ARG B CA 1
ATOM 2181 C C . ARG B 1 79 ? 14.82 -9.492 -5.434 1 93.06 79 ARG B C 1
ATOM 2183 O O . ARG B 1 79 ? 13.641 -9.516 -5.055 1 93.06 79 ARG B O 1
ATOM 2190 N N . ASN B 1 80 ? 15.891 -9.57 -4.621 1 95.94 80 ASN B N 1
ATOM 2191 C CA . ASN B 1 80 ? 15.68 -9.656 -3.178 1 95.94 80 ASN B CA 1
ATOM 2192 C C . ASN B 1 80 ? 14.984 -8.414 -2.637 1 95.94 80 ASN B C 1
ATOM 2194 O O . ASN B 1 80 ? 14.016 -8.516 -1.881 1 95.94 80 ASN B O 1
ATOM 2198 N N . GLU B 1 81 ? 15.445 -7.258 -3.066 1 97.19 81 GLU B N 1
ATOM 2199 C CA . GLU B 1 81 ? 14.859 -6 -2.615 1 97.19 81 GLU B CA 1
ATOM 2200 C C . GLU B 1 81 ? 13.43 -5.844 -3.121 1 97.19 81 GLU B C 1
ATOM 2202 O O . GLU B 1 81 ? 12.57 -5.305 -2.42 1 97.19 81 GLU B O 1
ATOM 2207 N N . ASN B 1 82 ? 13.203 -6.301 -4.336 1 97.12 82 ASN B N 1
ATOM 2208 C CA . ASN B 1 82 ? 11.852 -6.297 -4.887 1 97.12 82 ASN B CA 1
ATOM 2209 C C . ASN B 1 82 ? 10.875 -7.043 -3.982 1 97.12 82 ASN B C 1
ATOM 2211 O O . ASN B 1 82 ? 9.812 -6.52 -3.639 1 97.12 82 ASN B O 1
ATOM 2215 N N . ILE B 1 83 ? 11.266 -8.219 -3.572 1 97.5 83 ILE B N 1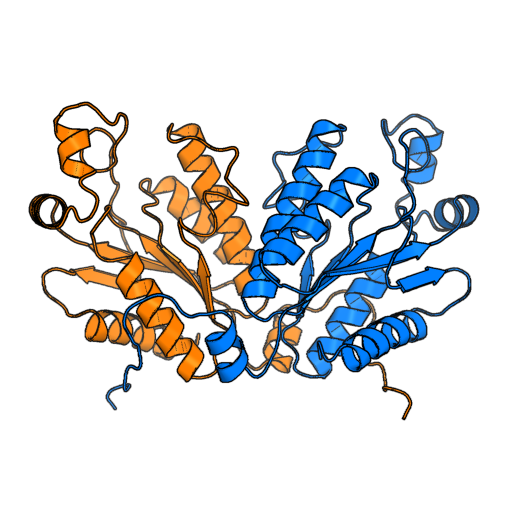
ATOM 2216 C CA . ILE B 1 83 ? 10.391 -9.062 -2.762 1 97.5 83 ILE B CA 1
ATOM 2217 C C . ILE B 1 83 ? 10.25 -8.469 -1.361 1 97.5 83 ILE B C 1
ATOM 2219 O O . ILE B 1 83 ? 9.172 -8.516 -0.764 1 97.5 83 ILE B O 1
ATOM 2223 N N . ARG B 1 84 ? 11.312 -7.898 -0.826 1 97.94 84 ARG B N 1
ATOM 2224 C CA . ARG B 1 84 ? 11.25 -7.246 0.478 1 97.94 84 ARG B CA 1
ATOM 2225 C C . ARG B 1 84 ? 10.219 -6.121 0.478 1 97.94 84 ARG B C 1
ATOM 2227 O O . ARG B 1 84 ? 9.383 -6.039 1.38 1 97.94 84 ARG B O 1
ATOM 2234 N N . ARG B 1 85 ? 10.273 -5.262 -0.525 1 98.62 85 ARG B N 1
ATOM 2235 C CA . ARG B 1 85 ? 9.359 -4.129 -0.614 1 98.62 85 ARG B CA 1
ATOM 2236 C C . ARG B 1 85 ? 7.922 -4.605 -0.815 1 98.62 85 ARG B C 1
ATOM 2238 O O . ARG B 1 85 ? 6.992 -4.051 -0.227 1 98.62 85 ARG B O 1
ATOM 2245 N N . ILE B 1 86 ? 7.777 -5.648 -1.607 1 98.62 86 ILE B N 1
ATOM 2246 C CA . ILE B 1 86 ? 6.449 -6.211 -1.826 1 98.62 86 ILE B CA 1
ATOM 2247 C C . ILE B 1 86 ? 5.895 -6.75 -0.51 1 98.62 86 ILE B C 1
ATOM 2249 O O . ILE B 1 86 ? 4.719 -6.551 -0.195 1 98.62 86 ILE B O 1
ATOM 2253 N N . GLY B 1 87 ? 6.746 -7.426 0.248 1 98.69 87 GLY B N 1
ATOM 2254 C CA . GLY B 1 87 ? 6.332 -7.906 1.557 1 98.69 87 GLY B CA 1
ATOM 2255 C C . GLY B 1 87 ? 5.859 -6.801 2.479 1 98.69 87 GLY B C 1
ATOM 2256 O O . GLY B 1 87 ? 4.824 -6.934 3.139 1 98.69 87 GLY B O 1
ATOM 2257 N N . GLU B 1 88 ? 6.543 -5.691 2.492 1 98.69 88 GLU B N 1
ATOM 2258 C CA . GLU B 1 88 ? 6.18 -4.555 3.33 1 98.69 88 GLU B CA 1
ATOM 2259 C C . GLU B 1 88 ? 4.859 -3.936 2.879 1 98.69 88 GLU B C 1
ATOM 2261 O O . GLU B 1 88 ? 4.004 -3.613 3.707 1 98.69 88 GLU B O 1
ATOM 2266 N N . VAL B 1 89 ? 4.695 -3.775 1.574 1 98.81 89 VAL B N 1
ATOM 2267 C CA . VAL B 1 89 ? 3.479 -3.166 1.047 1 98.81 89 VAL B CA 1
ATOM 2268 C C . VAL B 1 89 ? 2.289 -4.09 1.298 1 98.81 89 VAL B C 1
ATOM 2270 O O . VAL B 1 89 ? 1.212 -3.633 1.688 1 98.81 89 VAL B O 1
ATOM 2273 N N . ALA B 1 90 ? 2.504 -5.398 1.071 1 98.88 90 ALA B N 1
ATOM 2274 C CA . ALA B 1 90 ? 1.441 -6.363 1.346 1 98.88 90 ALA B CA 1
ATOM 2275 C C . ALA B 1 90 ? 1.021 -6.312 2.811 1 98.88 90 ALA B C 1
ATOM 2277 O O . ALA B 1 90 ? -0.171 -6.367 3.123 1 98.88 90 ALA B O 1
ATOM 2278 N N . LYS B 1 91 ? 1.967 -6.184 3.707 1 98.69 91 LYS B N 1
ATOM 2279 C CA . LYS B 1 91 ? 1.679 -6.082 5.137 1 98.69 91 LYS B CA 1
ATOM 2280 C C . LYS B 1 91 ? 0.852 -4.836 5.441 1 98.69 91 LYS B C 1
ATOM 2282 O O . LYS B 1 91 ? -0.069 -4.883 6.262 1 98.69 91 LYS B O 1
ATOM 2287 N N . LEU B 1 92 ? 1.156 -3.717 4.781 1 98.56 92 LEU B N 1
ATOM 2288 C CA . LEU B 1 92 ? 0.396 -2.488 4.984 1 98.56 92 LEU B CA 1
ATOM 2289 C C . LEU B 1 92 ? -1.056 -2.67 4.555 1 98.56 92 LEU B C 1
ATOM 2291 O O . LEU B 1 92 ? -1.975 -2.264 5.27 1 98.56 92 LEU B O 1
ATOM 2295 N N . PHE B 1 93 ? -1.26 -3.289 3.383 1 98.81 93 PHE B N 1
ATOM 2296 C CA . PHE B 1 93 ? -2.607 -3.557 2.895 1 98.81 93 PHE B CA 1
ATOM 2297 C C . PHE B 1 93 ? -3.367 -4.453 3.865 1 98.81 93 PHE B C 1
ATOM 2299 O O . PHE B 1 93 ? -4.527 -4.184 4.191 1 98.81 93 PHE B O 1
ATOM 2306 N N . ALA B 1 94 ? -2.701 -5.492 4.316 1 98.81 94 ALA B N 1
ATOM 2307 C CA . ALA B 1 94 ? -3.363 -6.426 5.223 1 98.81 94 ALA B CA 1
ATOM 2308 C C . ALA B 1 94 ? -3.664 -5.77 6.566 1 98.81 94 ALA B C 1
ATOM 2310 O O . ALA B 1 94 ? -4.723 -6.004 7.156 1 98.81 94 ALA B O 1
ATOM 2311 N N . ASP B 1 95 ? -2.75 -4.949 7.035 1 98.19 95 ASP B N 1
ATOM 2312 C CA . ASP B 1 95 ? -2.965 -4.195 8.266 1 98.19 95 ASP B CA 1
ATOM 2313 C C . ASP B 1 95 ? -4.164 -3.258 8.133 1 98.19 95 ASP B C 1
ATOM 2315 O O . ASP B 1 95 ? -4.855 -2.982 9.117 1 98.19 95 ASP B O 1
ATOM 2319 N N . ALA B 1 96 ? -4.426 -2.82 6.922 1 98.38 96 ALA B N 1
ATOM 2320 C CA . ALA B 1 96 ? -5.559 -1.951 6.621 1 98.38 96 ALA B CA 1
ATOM 2321 C C . ALA B 1 96 ? -6.848 -2.756 6.5 1 98.38 96 ALA B C 1
ATOM 2323 O O . ALA B 1 96 ? -7.891 -2.217 6.121 1 98.38 96 ALA B O 1
ATOM 2324 N N . SER B 1 97 ? -6.789 -4.074 6.754 1 98.5 97 SER B N 1
ATOM 2325 C CA . SER B 1 97 ? -7.926 -4.992 6.734 1 98.5 97 SER B CA 1
ATOM 2326 C C . SER B 1 97 ? -8.289 -5.391 5.309 1 98.5 97 SER B C 1
ATOM 2328 O O . SER B 1 97 ? -9.438 -5.742 5.031 1 98.5 97 SER B O 1
ATOM 2330 N N . ALA B 1 98 ? -7.332 -5.352 4.359 1 98.75 98 ALA B N 1
ATOM 2331 C CA . ALA B 1 98 ? -7.551 -5.816 2.994 1 98.75 98 ALA B CA 1
ATOM 2332 C C . ALA B 1 98 ? -7.047 -7.242 2.812 1 98.75 98 ALA B C 1
ATOM 2334 O O . ALA B 1 98 ? -6.117 -7.672 3.498 1 98.75 98 ALA B O 1
ATOM 2335 N N . ILE B 1 99 ? -7.699 -7.988 1.954 1 98.88 99 ILE B N 1
ATOM 2336 C CA . ILE B 1 99 ? -7.109 -9.219 1.437 1 98.88 99 ILE B CA 1
ATOM 2337 C C . ILE B 1 99 ? -6.215 -8.898 0.242 1 98.88 99 ILE B C 1
ATOM 2339 O O . ILE B 1 99 ? -6.703 -8.562 -0.837 1 98.88 99 ILE B O 1
ATOM 2343 N N . VAL B 1 100 ? -4.941 -8.945 0.46 1 98.88 100 VAL B N 1
ATOM 2344 C CA . VAL B 1 100 ? -4.016 -8.594 -0.614 1 98.88 100 VAL B CA 1
ATOM 2345 C C . VAL B 1 100 ? -3.457 -9.859 -1.253 1 98.88 100 VAL B C 1
ATOM 2347 O O . VAL B 1 100 ? -3.084 -10.805 -0.551 1 98.88 100 VAL B O 1
ATOM 2350 N N . ILE B 1 101 ? -3.494 -9.898 -2.561 1 98.94 101 ILE B N 1
ATOM 2351 C CA . ILE B 1 101 ? -3.004 -11.016 -3.359 1 98.94 101 ILE B CA 1
ATOM 2352 C C . ILE B 1 101 ? -1.732 -10.609 -4.098 1 98.94 101 ILE B C 1
ATOM 2354 O O . ILE B 1 101 ? -1.729 -9.625 -4.844 1 98.94 101 ILE B O 1
ATOM 2358 N N . THR B 1 102 ? -0.663 -11.266 -3.822 1 98.75 102 THR B N 1
ATOM 2359 C CA . THR B 1 102 ? 0.566 -10.984 -4.555 1 98.75 102 THR B CA 1
ATOM 2360 C C . THR B 1 102 ? 0.851 -12.086 -5.574 1 98.75 102 THR B C 1
ATOM 2362 O O . THR B 1 102 ? 0.656 -13.273 -5.289 1 98.75 102 THR B O 1
ATOM 2365 N N . ALA B 1 103 ? 1.189 -11.719 -6.758 1 98 103 ALA B N 1
ATOM 2366 C CA . ALA B 1 103 ? 1.521 -12.664 -7.816 1 98 103 ALA B CA 1
ATOM 2367 C C . ALA B 1 103 ? 2.893 -12.359 -8.414 1 98 103 ALA B C 1
ATOM 2369 O O . ALA B 1 103 ? 2.992 -11.703 -9.453 1 98 103 ALA B O 1
ATOM 2370 N N . PHE B 1 104 ? 3.902 -12.781 -7.789 1 97.06 104 PHE B N 1
ATOM 2371 C CA . PHE B 1 104 ? 5.293 -12.656 -8.203 1 97.06 104 PHE B CA 1
ATOM 2372 C C . PHE B 1 104 ? 5.977 -14.023 -8.227 1 97.06 104 PHE B C 1
ATOM 2374 O O . PHE B 1 104 ? 5.508 -14.961 -7.586 1 97.06 104 PHE B O 1
ATOM 2381 N N . ILE B 1 105 ? 7.051 -14.062 -8.992 1 96.44 105 ILE B N 1
ATOM 2382 C CA . ILE B 1 105 ? 7.785 -15.328 -9.023 1 96.44 105 ILE B CA 1
ATOM 2383 C C . ILE B 1 105 ? 8.305 -15.648 -7.621 1 96.44 105 ILE B C 1
ATOM 2385 O O . ILE B 1 105 ? 8.07 -16.734 -7.098 1 96.44 105 ILE B O 1
ATOM 2389 N N . SER B 1 106 ? 8.961 -14.602 -6.965 1 97.31 106 SER B N 1
ATOM 2390 C CA . SER B 1 106 ? 9.562 -14.766 -5.645 1 97.31 106 SER B CA 1
ATOM 2391 C C . SER B 1 106 ? 10.352 -16.062 -5.555 1 97.31 106 SER B C 1
ATOM 2393 O O . SER B 1 106 ? 10.016 -16.953 -4.773 1 97.31 106 SER B O 1
ATOM 2395 N N . PRO B 1 107 ? 11.453 -16.125 -6.203 1 97.12 107 PRO B N 1
ATOM 2396 C CA . PRO B 1 107 ? 12.102 -17.406 -6.512 1 97.12 107 PRO B CA 1
ATOM 2397 C C . PRO B 1 107 ? 12.82 -18 -5.309 1 97.12 107 PRO B C 1
ATOM 2399 O O . PRO B 1 107 ? 13.047 -19.219 -5.258 1 97.12 107 PRO B O 1
ATOM 2402 N N . TYR B 1 108 ? 13.195 -17.219 -4.328 1 97.56 108 TYR B N 1
ATOM 2403 C CA . TYR B 1 108 ? 14.047 -17.719 -3.25 1 97.56 108 TYR B CA 1
ATOM 2404 C C . TYR B 1 108 ? 13.234 -17.953 -1.982 1 97.56 108 TYR B C 1
ATOM 2406 O O . TYR B 1 108 ? 12.477 -17.094 -1.549 1 97.56 108 TYR B O 1
ATOM 2414 N N . ARG B 1 109 ? 13.453 -19.062 -1.321 1 98.31 109 ARG B N 1
ATOM 2415 C CA . ARG B 1 109 ? 12.758 -19.406 -0.086 1 98.31 109 ARG B CA 1
ATOM 2416 C C . ARG B 1 109 ? 13.031 -18.375 1.008 1 98.31 109 ARG B C 1
ATOM 2418 O O . ARG B 1 109 ? 12.133 -18.016 1.764 1 98.31 109 ARG B O 1
ATOM 2425 N N . GLU B 1 110 ? 14.211 -17.969 1.012 1 98.06 110 GLU B N 1
ATOM 2426 C CA . GLU B 1 110 ? 14.625 -17.016 2.047 1 98.06 110 GLU B CA 1
ATOM 2427 C C . GLU B 1 110 ? 13.812 -15.727 1.963 1 98.06 110 GLU B C 1
ATOM 2429 O O . GLU B 1 110 ? 13.383 -15.195 2.986 1 98.06 110 GLU B O 1
ATOM 2434 N N . ASP B 1 111 ? 13.617 -15.242 0.78 1 98.06 111 ASP B N 1
ATOM 2435 C CA . ASP B 1 111 ? 12.859 -14.008 0.601 1 98.06 111 ASP B CA 1
ATOM 2436 C C . ASP B 1 111 ? 11.398 -14.195 1.022 1 98.06 111 ASP B C 1
ATOM 2438 O O . ASP B 1 111 ? 10.812 -13.312 1.646 1 98.06 111 ASP B O 1
ATOM 2442 N N . ARG B 1 112 ? 10.812 -15.336 0.662 1 98.69 112 ARG B N 1
ATOM 2443 C CA . ARG B 1 112 ? 9.43 -15.617 1.051 1 98.69 112 ARG B CA 1
ATOM 2444 C C . ARG B 1 112 ? 9.312 -15.789 2.561 1 98.69 112 ARG B C 1
ATOM 2446 O O . ARG B 1 112 ? 8.312 -15.383 3.162 1 98.69 112 ARG B O 1
ATOM 2453 N N . ARG B 1 113 ? 10.305 -16.391 3.162 1 98.5 113 ARG B N 1
ATOM 2454 C CA . ARG B 1 113 ? 10.344 -16.531 4.617 1 98.5 113 ARG B CA 1
ATOM 2455 C C . ARG B 1 113 ? 10.375 -15.156 5.293 1 98.5 113 ARG B C 1
ATOM 2457 O O . ARG B 1 113 ? 9.672 -14.938 6.281 1 98.5 113 ARG B O 1
ATOM 2464 N N . VAL B 1 114 ? 11.172 -14.297 4.758 1 97.94 114 VAL B N 1
ATOM 2465 C CA . VAL B 1 114 ? 11.266 -12.945 5.305 1 97.94 114 VAL B CA 1
ATOM 2466 C C . VAL B 1 114 ? 9.898 -12.266 5.246 1 97.94 114 VAL B C 1
ATOM 2468 O O . VAL B 1 114 ? 9.469 -11.648 6.219 1 97.94 114 VAL B O 1
ATOM 2471 N N . ALA B 1 115 ? 9.227 -12.375 4.133 1 98.5 115 ALA B N 1
ATOM 2472 C CA . ALA B 1 115 ? 7.891 -11.805 3.988 1 98.5 115 ALA B CA 1
ATOM 2473 C C . ALA B 1 115 ? 6.922 -12.414 5 1 98.5 115 ALA B C 1
ATOM 2475 O O . ALA B 1 115 ? 6.141 -11.695 5.629 1 98.5 115 ALA B O 1
ATOM 2476 N N . ARG B 1 116 ? 6.973 -13.703 5.176 1 98.69 116 ARG B N 1
ATOM 2477 C CA . ARG B 1 116 ? 6.121 -14.406 6.129 1 98.69 116 ARG B CA 1
ATOM 2478 C C . ARG B 1 116 ? 6.387 -13.93 7.555 1 98.69 116 ARG B C 1
ATOM 2480 O O . ARG B 1 116 ? 5.449 -13.633 8.297 1 98.69 116 ARG B O 1
ATOM 2487 N N . GLU B 1 117 ? 7.633 -13.867 7.93 1 98.62 117 GLU B N 1
ATOM 2488 C CA . GLU B 1 117 ? 8.016 -13.461 9.281 1 98.62 117 GLU B CA 1
ATOM 2489 C C . GLU B 1 117 ? 7.57 -12.031 9.578 1 98.62 117 GLU B C 1
ATOM 2491 O O . GLU B 1 117 ? 7.164 -11.727 10.703 1 98.62 117 GLU B O 1
ATOM 2496 N N . LEU B 1 118 ? 7.699 -11.234 8.586 1 97.94 118 LEU B N 1
ATOM 2497 C CA . LEU B 1 118 ? 7.223 -9.859 8.695 1 97.94 118 LEU B CA 1
ATOM 2498 C C . LEU B 1 118 ? 5.742 -9.82 9.062 1 97.94 118 LEU B C 1
ATOM 2500 O O . LEU B 1 118 ? 5.332 -9.039 9.922 1 97.94 118 LEU B O 1
ATOM 2504 N N . HIS B 1 119 ? 4.918 -10.625 8.438 1 98.56 119 HIS B N 1
ATOM 2505 C CA . HIS B 1 119 ? 3.486 -10.703 8.703 1 98.56 119 HIS B CA 1
ATOM 2506 C C . HIS B 1 119 ? 3.211 -11.312 10.07 1 98.56 119 HIS B C 1
ATOM 2508 O O . HIS B 1 119 ? 2.377 -10.805 10.828 1 98.56 119 HIS B O 1
ATOM 2514 N N . GLU B 1 120 ? 3.953 -12.367 10.398 1 98.31 120 GLU B N 1
ATOM 2515 C CA . GLU B 1 120 ? 3.781 -13.047 11.68 1 98.31 120 GLU B CA 1
ATOM 2516 C C . GLU B 1 120 ? 4.074 -12.109 12.844 1 98.31 120 GLU B C 1
ATOM 2518 O O . GLU B 1 120 ? 3.344 -12.102 13.844 1 98.31 120 GLU B O 1
ATOM 2523 N N . ALA B 1 121 ? 5.086 -11.289 12.727 1 97.44 121 ALA B N 1
ATOM 2524 C CA . ALA B 1 121 ? 5.469 -10.336 13.758 1 97.44 121 ALA B CA 1
ATOM 2525 C C . ALA B 1 121 ? 4.352 -9.328 14.008 1 97.44 121 ALA B C 1
ATOM 2527 O O . ALA B 1 121 ? 4.227 -8.789 15.109 1 97.44 121 ALA B O 1
ATOM 2528 N N . ALA B 1 122 ? 3.516 -9.078 13.023 1 96.25 122 ALA B N 1
ATOM 2529 C CA . ALA B 1 122 ? 2.414 -8.125 13.125 1 96.25 122 ALA B CA 1
ATOM 2530 C C . ALA B 1 122 ? 1.09 -8.844 13.367 1 96.25 122 ALA B C 1
ATOM 2532 O O . ALA B 1 122 ? 0.024 -8.227 13.328 1 96.25 122 ALA B O 1
ATOM 2533 N N . SER B 1 123 ? 1.098 -10.172 13.547 1 97.44 123 SER B N 1
ATOM 2534 C CA . SER B 1 123 ? -0.079 -11.008 13.75 1 97.44 123 SER B CA 1
ATOM 2535 C C . SER B 1 123 ? -1.054 -10.891 12.586 1 97.44 123 SER B C 1
ATOM 2537 O O . SER B 1 123 ? -2.268 -10.812 12.789 1 97.44 123 SER B O 1
ATOM 2539 N N . ILE B 1 124 ? -0.514 -10.797 11.383 1 98.06 124 ILE B N 1
ATOM 2540 C CA . ILE B 1 124 ? -1.287 -10.742 10.141 1 98.06 124 ILE B CA 1
ATOM 2541 C C . ILE B 1 124 ? -1.198 -12.086 9.422 1 98.06 124 ILE B C 1
ATOM 2543 O O . ILE B 1 124 ? -0.107 -12.633 9.25 1 98.06 124 ILE B O 1
ATOM 2547 N N . PRO B 1 125 ? -2.303 -12.641 8.992 1 98.69 125 PRO B N 1
ATOM 2548 C CA . PRO B 1 125 ? -2.287 -13.906 8.266 1 98.69 125 PRO B CA 1
ATOM 2549 C C . PRO B 1 125 ? -1.487 -13.836 6.969 1 98.69 125 PRO B C 1
ATOM 2551 O O . PRO B 1 125 ? -1.555 -12.836 6.254 1 98.69 125 PRO B O 1
ATOM 2554 N N . PHE B 1 126 ? -0.736 -14.844 6.758 1 98.88 126 PHE B N 1
ATOM 2555 C CA . PHE B 1 126 ? 0.061 -15.031 5.551 1 98.88 126 PHE B CA 1
ATOM 2556 C C . PHE B 1 126 ? -0.157 -16.422 4.969 1 98.88 126 PHE B C 1
ATOM 2558 O O . PHE B 1 126 ? 0.105 -17.422 5.633 1 98.88 126 PHE B O 1
ATOM 2565 N N . VAL B 1 127 ? -0.673 -16.5 3.756 1 98.94 127 VAL B N 1
ATOM 2566 C CA . VAL B 1 127 ? -0.965 -17.781 3.092 1 98.94 127 VAL B CA 1
ATOM 2567 C C . VAL B 1 127 ? -0.096 -17.922 1.844 1 98.94 127 VAL B C 1
ATOM 2569 O O . VAL B 1 127 ? -0.325 -17.234 0.839 1 98.94 127 VAL B O 1
ATOM 2572 N N . GLU B 1 128 ? 0.873 -18.781 1.878 1 98.94 128 GLU B N 1
ATOM 2573 C CA . GLU B 1 128 ? 1.698 -19.062 0.709 1 98.94 128 GLU B CA 1
ATOM 2574 C C . GLU B 1 128 ? 1.021 -20.078 -0.208 1 98.94 128 GLU B C 1
ATOM 2576 O O . GLU B 1 128 ? 0.639 -21.172 0.232 1 98.94 128 GLU B O 1
ATOM 2581 N N . VAL B 1 129 ? 0.824 -19.719 -1.425 1 98.94 129 VAL B N 1
ATOM 2582 C CA . VAL B 1 129 ? 0.223 -20.562 -2.445 1 98.94 129 VAL B CA 1
ATOM 2583 C C . VAL B 1 129 ? 1.263 -20.906 -3.512 1 98.94 129 VAL B C 1
ATOM 2585 O O . VAL B 1 129 ? 1.712 -20.031 -4.254 1 98.94 129 VAL B O 1
ATOM 2588 N N . PHE B 1 130 ? 1.627 -22.141 -3.57 1 98.94 130 PHE B N 1
ATOM 2589 C CA . PHE B 1 130 ? 2.537 -22.609 -4.605 1 98.94 130 PHE B CA 1
ATOM 2590 C C . PHE B 1 130 ? 1.775 -22.969 -5.879 1 98.94 130 PHE B C 1
ATOM 2592 O O . PHE B 1 130 ? 1.031 -23.953 -5.91 1 98.94 130 PHE B O 1
ATOM 2599 N N . VAL B 1 131 ? 1.897 -22.125 -6.848 1 98.75 131 VAL B N 1
ATOM 2600 C CA . VAL B 1 131 ? 1.321 -22.359 -8.172 1 98.75 131 VAL B CA 1
ATOM 2601 C C . VAL B 1 131 ? 2.33 -23.094 -9.047 1 98.75 131 VAL B C 1
ATOM 2603 O O . VAL B 1 131 ? 3.209 -22.469 -9.648 1 98.75 131 VAL B O 1
ATOM 2606 N N . ASP B 1 132 ? 2.057 -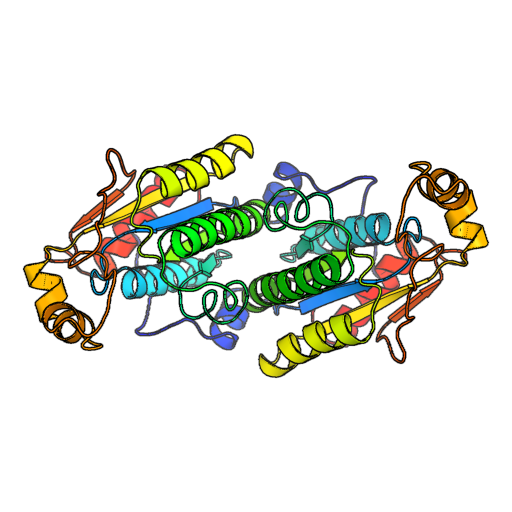24.297 -9.203 1 98.19 132 ASP B N 1
ATOM 2607 C CA . ASP B 1 132 ? 3.062 -25.234 -9.703 1 98.19 132 ASP B CA 1
ATOM 2608 C C . ASP B 1 132 ? 2.736 -25.688 -11.125 1 98.19 132 ASP B C 1
ATOM 2610 O O . ASP B 1 132 ? 1.605 -26.078 -11.414 1 98.19 132 ASP B O 1
ATOM 2614 N N . ALA B 1 133 ? 3.658 -25.562 -12 1 97.31 133 ALA B N 1
ATOM 2615 C CA . ALA B 1 133 ? 3.639 -26.109 -13.352 1 97.31 133 ALA B CA 1
ATOM 2616 C C . ALA B 1 133 ? 5.031 -26.562 -13.781 1 97.31 133 ALA B C 1
ATOM 2618 O O . ALA B 1 133 ? 6.016 -25.859 -13.57 1 97.31 133 ALA B O 1
ATOM 2619 N N . PRO B 1 134 ? 5.09 -27.797 -14.367 1 96.25 134 PRO B N 1
ATOM 2620 C CA . PRO B 1 134 ? 6.395 -28.266 -14.844 1 96.25 134 PRO B CA 1
ATOM 2621 C C . PRO B 1 134 ? 7.023 -27.312 -15.867 1 96.25 134 PRO B C 1
ATOM 2623 O O . PRO B 1 134 ? 6.309 -26.672 -16.625 1 96.25 134 PRO B O 1
ATOM 2626 N N . LEU B 1 135 ? 8.367 -27.281 -15.836 1 95.94 135 LEU B N 1
ATOM 2627 C CA . LEU B 1 135 ? 9.109 -26.391 -16.719 1 95.94 135 LEU B CA 1
ATOM 2628 C C . LEU B 1 135 ? 8.703 -26.625 -18.172 1 95.94 135 LEU B C 1
ATOM 2630 O O . LEU B 1 135 ? 8.547 -25.656 -18.938 1 95.94 135 LEU B O 1
ATOM 2634 N N . LYS B 1 136 ? 8.539 -27.875 -18.547 1 95.88 136 LYS B N 1
ATOM 2635 C CA . LYS B 1 136 ? 8.148 -28.203 -19.922 1 95.88 136 LYS B CA 1
ATOM 2636 C C . LYS B 1 136 ? 6.816 -27.547 -20.281 1 95.88 136 LYS B C 1
ATOM 2638 O O . LYS B 1 136 ? 6.645 -27.047 -21.391 1 95.88 136 LYS B O 1
ATOM 2643 N N . VAL B 1 137 ? 5.93 -27.5 -19.344 1 96 137 VAL B N 1
ATOM 2644 C CA . VAL B 1 137 ? 4.59 -26.953 -19.578 1 96 137 VAL B CA 1
ATOM 2645 C C . VAL B 1 137 ? 4.664 -25.438 -19.719 1 96 137 VAL B C 1
ATOM 2647 O O . VAL B 1 137 ? 4.074 -24.875 -20.641 1 96 137 VAL B O 1
ATOM 2650 N N . VAL B 1 138 ? 5.402 -24.75 -18.828 1 96.62 138 VAL B N 1
ATOM 2651 C CA . VAL B 1 138 ? 5.457 -23.297 -18.875 1 96.62 138 VAL B CA 1
ATOM 2652 C C . VAL B 1 138 ? 6.227 -22.844 -20.109 1 96.62 138 VAL B C 1
ATOM 2654 O O . VAL B 1 138 ? 5.926 -21.812 -20.703 1 96.62 138 VAL B O 1
ATOM 2657 N N . GLU B 1 139 ? 7.203 -23.625 -20.562 1 95.69 139 GLU B N 1
ATOM 2658 C CA . GLU B 1 139 ? 7.934 -23.312 -21.797 1 95.69 139 GLU B CA 1
ATOM 2659 C C . GLU B 1 139 ? 7.027 -23.438 -23.016 1 95.69 139 GLU B C 1
ATOM 2661 O O . GLU B 1 139 ? 7.199 -22.703 -24 1 95.69 139 GLU B O 1
ATOM 2666 N N . GLU B 1 140 ? 6.168 -24.328 -22.938 1 95.38 140 GLU B N 1
ATOM 2667 C CA . GLU B 1 140 ? 5.215 -24.516 -24.031 1 95.38 140 GLU B CA 1
ATOM 2668 C C . GLU B 1 140 ? 4.207 -23.359 -24.078 1 95.38 140 GLU B C 1
ATOM 2670 O O . GLU B 1 140 ? 3.873 -22.859 -25.156 1 95.38 140 GLU B O 1
ATOM 2675 N N . ARG B 1 141 ? 3.635 -22.938 -22.953 1 92.12 141 ARG B N 1
ATOM 2676 C CA . ARG B 1 141 ? 2.715 -21.812 -22.859 1 92.12 141 ARG B CA 1
ATOM 2677 C C . ARG B 1 141 ? 3.383 -20.531 -23.328 1 92.12 141 ARG B C 1
ATOM 2679 O O . ARG B 1 141 ? 2.83 -19.781 -24.141 1 92.12 141 ARG B O 1
ATOM 2686 N N . ASP B 1 142 ? 4.527 -20.203 -22.938 1 92.75 142 ASP B N 1
ATOM 2687 C CA . ASP B 1 142 ? 5.422 -19.062 -23.156 1 92.75 142 ASP B CA 1
ATOM 2688 C C . ASP B 1 142 ? 4.711 -17.938 -23.891 1 92.75 142 ASP B C 1
ATOM 2690 O O . ASP B 1 142 ? 5.184 -17.484 -24.938 1 92.75 142 ASP B O 1
ATOM 2694 N N . PRO B 1 143 ? 3.568 -17.438 -23.344 1 88.06 143 PRO B N 1
ATOM 2695 C CA . PRO B 1 143 ? 2.773 -16.438 -24.062 1 88.06 143 PRO B CA 1
ATOM 2696 C C . PRO B 1 143 ? 3.586 -15.203 -24.453 1 88.06 143 PRO B C 1
ATOM 2698 O O . PRO B 1 143 ? 3.254 -14.523 -25.438 1 88.06 143 PRO B O 1
ATOM 2701 N N . LYS B 1 144 ? 4.746 -14.891 -23.812 1 87.88 144 LYS B N 1
ATOM 2702 C CA . LYS B 1 144 ? 5.516 -13.68 -24.094 1 87.88 144 LYS B CA 1
ATOM 2703 C C . LYS B 1 144 ? 6.84 -14.016 -24.766 1 87.88 144 LYS B C 1
ATOM 2705 O O . LYS B 1 144 ? 7.652 -13.125 -25.031 1 87.88 144 LYS B O 1
ATOM 2710 N N . GLY B 1 145 ? 7.062 -15.242 -24.953 1 92.5 145 GLY B N 1
ATOM 2711 C CA . GLY B 1 145 ? 8.273 -15.695 -25.625 1 92.5 145 GLY B CA 1
ATOM 2712 C C . GLY B 1 145 ? 9.516 -15.539 -24.766 1 92.5 145 GLY B C 1
ATOM 2713 O O . GLY B 1 145 ? 10.633 -15.484 -25.297 1 92.5 145 GLY B O 1
ATOM 2714 N N . LEU B 1 146 ? 9.336 -15.414 -23.562 1 92.5 146 LEU B N 1
ATOM 2715 C CA . LEU B 1 146 ? 10.461 -15.133 -22.672 1 92.5 146 LEU B CA 1
ATOM 2716 C C . LEU B 1 146 ? 11.32 -16.375 -22.484 1 92.5 146 LEU B C 1
ATOM 2718 O O . LEU B 1 146 ? 12.547 -16.281 -22.406 1 92.5 146 LEU B O 1
ATOM 2722 N N . TYR B 1 147 ? 10.703 -17.531 -22.422 1 95.44 147 TYR B N 1
ATOM 2723 C CA . TYR B 1 147 ? 11.453 -18.766 -22.234 1 95.44 147 TYR B CA 1
ATOM 2724 C C . TYR B 1 147 ? 12.328 -19.062 -23.453 1 95.44 147 TYR B C 1
ATOM 2726 O O . TYR B 1 147 ? 13.477 -19.469 -23.312 1 95.44 147 TYR B O 1
ATOM 2734 N N . LYS B 1 148 ? 11.719 -18.844 -24.578 1 94.31 148 LYS B N 1
ATOM 2735 C CA . LYS B 1 148 ? 12.484 -19.031 -25.812 1 94.31 148 LYS B CA 1
ATOM 2736 C C . LYS B 1 148 ? 13.711 -18.125 -25.844 1 94.31 148 LYS B C 1
ATOM 2738 O O . LYS B 1 148 ? 14.82 -18.578 -26.156 1 94.31 148 LYS B O 1
ATOM 2743 N N . LYS B 1 149 ? 13.492 -16.922 -25.469 1 95.06 149 LYS B N 1
ATOM 2744 C CA . LYS B 1 149 ? 14.586 -15.961 -25.453 1 95.06 149 LYS B CA 1
ATOM 2745 C C . LYS B 1 149 ? 15.633 -16.344 -24.406 1 95.06 149 LYS B C 1
ATOM 2747 O O . LYS B 1 149 ? 16.828 -16.188 -24.625 1 95.06 149 LYS B O 1
ATOM 2752 N N . ALA B 1 150 ? 15.203 -16.797 -23.328 1 93.75 150 ALA B N 1
ATOM 2753 C CA . ALA B 1 150 ? 16.109 -17.219 -22.266 1 93.75 150 ALA B CA 1
ATOM 2754 C C . ALA B 1 150 ? 16.953 -18.406 -22.703 1 93.75 150 ALA B C 1
ATOM 2756 O O . ALA B 1 150 ? 18.156 -18.438 -22.484 1 93.75 150 ALA B O 1
ATOM 2757 N N . ARG B 1 151 ? 16.297 -19.344 -23.359 1 94.44 151 ARG B N 1
ATOM 2758 C CA . ARG B 1 151 ? 17 -20.531 -23.828 1 94.44 151 ARG B CA 1
ATOM 2759 C C . ARG B 1 151 ? 18.031 -20.156 -24.906 1 94.44 151 ARG B C 1
ATOM 2761 O O . ARG B 1 151 ? 19.094 -20.781 -25 1 94.44 151 ARG B O 1
ATOM 2768 N N . ALA B 1 152 ? 17.781 -19.141 -25.578 1 94.94 152 ALA B N 1
ATOM 2769 C CA . ALA B 1 152 ? 18.688 -18.656 -26.625 1 94.94 152 ALA B CA 1
ATOM 2770 C C . ALA B 1 152 ? 19.812 -17.828 -26.031 1 94.94 152 ALA B C 1
ATOM 2772 O O . ALA B 1 152 ? 20.719 -17.391 -26.734 1 94.94 152 ALA B O 1
ATOM 2773 N N . GLY B 1 153 ? 19.719 -17.578 -24.75 1 92.5 153 GLY B N 1
ATOM 2774 C CA . GLY B 1 153 ? 20.766 -16.828 -24.062 1 92.5 153 GLY B CA 1
ATOM 2775 C C . GLY B 1 153 ? 20.609 -15.328 -24.172 1 92.5 153 GLY B C 1
ATOM 2776 O O . GLY B 1 153 ? 21.516 -14.57 -23.812 1 92.5 153 GLY B O 1
ATOM 2777 N N . GLU B 1 154 ? 19.406 -14.891 -24.562 1 93.19 154 GLU B N 1
ATOM 2778 C CA . GLU B 1 154 ? 19.156 -13.469 -24.766 1 93.19 154 GLU B CA 1
ATOM 2779 C C . GLU B 1 154 ? 18.781 -12.797 -23.438 1 93.19 154 GLU B C 1
ATOM 2781 O O . GLU B 1 154 ? 18.938 -11.578 -23.297 1 93.19 154 GLU B O 1
ATOM 2786 N N . ILE B 1 155 ? 18.188 -13.555 -22.531 1 90 155 ILE B N 1
ATOM 2787 C CA . ILE B 1 155 ? 17.828 -13.047 -21.219 1 90 155 ILE B CA 1
ATOM 2788 C C . ILE B 1 155 ? 18.688 -13.734 -20.141 1 90 155 ILE B C 1
ATOM 2790 O O . ILE B 1 155 ? 18.641 -14.953 -20 1 90 155 ILE B O 1
ATOM 2794 N N . LYS B 1 156 ? 19.438 -12.875 -19.5 1 87.12 156 LYS B N 1
ATOM 2795 C CA . LYS B 1 156 ? 20.281 -13.414 -18.438 1 87.12 156 LYS B CA 1
ATOM 2796 C C . LYS B 1 156 ? 19.5 -13.523 -17.125 1 87.12 156 LYS B C 1
ATOM 2798 O O . LYS B 1 156 ? 18.516 -12.82 -16.922 1 87.12 156 LYS B O 1
ATOM 2803 N N . ASP B 1 157 ? 19.781 -14.516 -16.234 1 89.56 157 ASP B N 1
ATOM 2804 C CA . ASP B 1 157 ? 19.25 -14.688 -14.891 1 89.56 157 ASP B CA 1
ATOM 2805 C C . ASP B 1 157 ? 17.734 -14.922 -14.922 1 89.56 157 ASP B C 1
ATOM 2807 O O . ASP B 1 157 ? 17 -14.367 -14.109 1 89.56 157 ASP B O 1
ATOM 2811 N N . PHE B 1 158 ? 17.375 -15.727 -15.922 1 92.75 158 PHE B N 1
ATOM 2812 C CA . PHE B 1 158 ? 15.961 -16.047 -16.062 1 92.75 158 PHE B CA 1
ATOM 2813 C C . PHE B 1 158 ? 15.578 -17.203 -15.148 1 92.75 158 PHE B C 1
ATOM 2815 O O . PHE B 1 158 ? 16.094 -18.328 -15.297 1 92.75 158 PHE B O 1
ATOM 2822 N N . THR B 1 159 ? 14.664 -16.953 -14.266 1 93.69 159 THR B N 1
ATOM 2823 C CA . THR B 1 159 ? 14.266 -17.953 -13.273 1 93.69 159 THR B CA 1
ATOM 2824 C C . THR B 1 159 ? 13.688 -19.188 -13.945 1 93.69 159 THR B C 1
ATOM 2826 O O . THR B 1 159 ? 12.828 -19.094 -14.82 1 93.69 159 THR B O 1
ATOM 2829 N N . GLY B 1 160 ? 14.195 -20.359 -13.531 1 93.62 160 GLY B N 1
ATOM 2830 C CA . GLY B 1 160 ? 13.766 -21.625 -14.109 1 93.62 160 GLY B CA 1
ATOM 2831 C C . GLY B 1 160 ? 14.664 -22.094 -15.242 1 93.62 160 GLY B C 1
ATOM 2832 O O . GLY B 1 160 ? 14.602 -23.25 -15.648 1 93.62 160 GLY B O 1
ATOM 2833 N N . ILE B 1 161 ? 15.461 -21.172 -15.789 1 94.5 161 ILE B N 1
ATOM 2834 C CA . ILE B 1 161 ? 16.375 -21.516 -16.875 1 94.5 161 ILE B CA 1
ATOM 2835 C C . ILE B 1 161 ? 17.812 -21.25 -16.438 1 94.5 161 ILE B C 1
ATOM 2837 O O . ILE B 1 161 ? 18.578 -22.172 -16.141 1 94.5 161 ILE B O 1
ATOM 2841 N N . SER B 1 162 ? 18.219 -19.984 -16.266 1 93.06 162 SER B N 1
ATOM 2842 C CA . SER B 1 162 ? 19.594 -19.609 -15.93 1 93.06 162 SER B CA 1
ATOM 2843 C C . SER B 1 162 ? 19.672 -19.094 -14.5 1 93.06 162 SER B C 1
ATOM 2845 O O . SER B 1 162 ? 20.75 -18.688 -14.039 1 93.06 162 SER B O 1
ATOM 2847 N N . ALA B 1 163 ? 18.609 -18.969 -13.805 1 92.94 163 ALA B N 1
ATOM 2848 C CA . ALA B 1 163 ? 18.531 -18.656 -12.375 1 92.94 163 ALA B CA 1
ATOM 2849 C C . ALA B 1 163 ? 17.594 -19.641 -11.656 1 92.94 163 ALA B C 1
ATOM 2851 O O . ALA B 1 163 ? 16.641 -20.141 -12.258 1 92.94 163 ALA B O 1
ATOM 2852 N N . PRO B 1 164 ? 17.812 -19.875 -10.43 1 94.38 164 PRO B N 1
ATOM 2853 C CA . PRO B 1 164 ? 17.062 -20.922 -9.742 1 94.38 164 PRO B CA 1
ATOM 2854 C C . PRO B 1 164 ? 15.68 -20.469 -9.289 1 94.38 164 PRO B C 1
ATOM 2856 O O . PRO B 1 164 ? 15.445 -19.266 -9.125 1 94.38 164 PRO B O 1
ATOM 2859 N N . TYR B 1 165 ? 14.797 -21.438 -9.156 1 97.25 165 TYR B N 1
ATOM 2860 C CA . TYR B 1 165 ? 13.539 -21.328 -8.414 1 97.25 165 TYR B CA 1
ATOM 2861 C C . TYR B 1 165 ? 13.492 -22.359 -7.285 1 97.25 165 TYR B C 1
ATOM 2863 O O . TYR B 1 165 ? 13.594 -23.562 -7.523 1 97.25 165 TYR B O 1
ATOM 2871 N N . GLU B 1 166 ? 13.344 -21.812 -6.059 1 97.94 166 GLU B N 1
ATOM 2872 C CA . GLU B 1 166 ? 13.281 -22.688 -4.891 1 97.94 166 GLU B CA 1
ATOM 2873 C C . GLU B 1 166 ? 11.836 -22.938 -4.465 1 97.94 166 GLU B C 1
ATOM 2875 O O . GLU B 1 166 ? 11.203 -22.078 -3.859 1 97.94 166 GLU B O 1
ATOM 2880 N N . GLU B 1 167 ? 11.359 -24.109 -4.777 1 98.19 167 GLU B N 1
ATOM 2881 C CA . GLU B 1 167 ? 9.977 -24.453 -4.441 1 98.19 167 GLU B CA 1
ATOM 2882 C C . GLU B 1 167 ? 9.727 -24.312 -2.941 1 98.19 167 GLU B C 1
ATOM 2884 O O . GLU B 1 167 ? 10.602 -24.609 -2.131 1 98.19 167 GLU B O 1
ATOM 2889 N N . PRO B 1 168 ? 8.523 -23.891 -2.594 1 98.44 168 PRO B N 1
ATOM 2890 C CA . PRO B 1 168 ? 8.219 -23.828 -1.162 1 98.44 168 PRO B CA 1
ATOM 2891 C C . PRO B 1 168 ? 8.289 -25.188 -0.485 1 98.44 168 PRO B C 1
ATOM 2893 O O . PRO B 1 168 ? 7.891 -26.203 -1.077 1 98.44 168 PRO B O 1
ATOM 2896 N N . ASP B 1 169 ? 8.781 -25.203 0.737 1 97.12 169 ASP B N 1
ATOM 2897 C CA . ASP B 1 169 ? 8.883 -26.453 1.486 1 97.12 169 ASP B CA 1
ATOM 2898 C C . ASP B 1 169 ? 7.523 -26.875 2.039 1 97.12 169 ASP B C 1
ATOM 2900 O O . ASP B 1 169 ? 7.137 -28.031 1.926 1 97.12 169 ASP B O 1
ATOM 2904 N N . LYS B 1 170 ? 6.797 -25.938 2.641 1 97.38 170 LYS B N 1
ATOM 2905 C CA . LYS B 1 170 ? 5.52 -26.219 3.285 1 97.38 170 LYS B CA 1
ATOM 2906 C C . LYS B 1 170 ? 4.504 -25.109 3.016 1 97.38 170 LYS B C 1
ATOM 2908 O O . LYS B 1 170 ? 4.02 -24.469 3.947 1 97.38 170 LYS B O 1
ATOM 2913 N N . PRO B 1 171 ? 4.117 -24.922 1.724 1 98.75 171 PRO B N 1
ATOM 2914 C CA . PRO B 1 171 ? 3.072 -23.922 1.463 1 98.75 171 PRO B CA 1
ATOM 2915 C C . PRO B 1 171 ? 1.721 -24.312 2.057 1 98.75 171 PRO B C 1
ATOM 2917 O O . PRO B 1 171 ? 1.432 -25.516 2.203 1 98.75 171 PRO B O 1
ATOM 2920 N N . GLU B 1 172 ? 0.962 -23.375 2.475 1 98.88 172 GLU B N 1
ATOM 2921 C CA . GLU B 1 172 ? -0.385 -23.672 2.945 1 98.88 172 GLU B CA 1
ATOM 2922 C C . GLU B 1 172 ? -1.222 -24.328 1.844 1 98.88 172 GLU B C 1
ATOM 2924 O O . GLU B 1 172 ? -2.049 -25.203 2.115 1 98.88 172 GLU B O 1
ATOM 2929 N N . ILE B 1 173 ? -1.002 -23.891 0.577 1 98.88 173 ILE B N 1
ATOM 2930 C CA . ILE B 1 173 ? -1.776 -24.406 -0.551 1 98.88 173 ILE B CA 1
ATOM 2931 C C . ILE B 1 173 ? -0.841 -24.734 -1.712 1 98.88 173 ILE B C 1
ATOM 2933 O O . ILE B 1 173 ? 0.071 -23.969 -2.021 1 98.88 173 ILE B O 1
ATOM 2937 N N . HIS B 1 174 ? -0.971 -25.844 -2.281 1 98.75 174 HIS B N 1
ATOM 2938 C CA . HIS B 1 174 ? -0.251 -26.281 -3.471 1 98.75 174 HIS B CA 1
ATOM 2939 C C . HIS B 1 174 ? -1.208 -26.547 -4.629 1 98.75 174 HIS B C 1
ATOM 2941 O O . HIS B 1 174 ? -2.07 -27.422 -4.547 1 98.75 174 HIS B O 1
ATOM 2947 N N . ILE B 1 175 ? -1.065 -25.766 -5.684 1 98.56 175 ILE B N 1
ATOM 2948 C CA . ILE B 1 175 ? -1.938 -25.844 -6.852 1 98.56 175 ILE B CA 1
ATOM 2949 C C . ILE B 1 175 ? -1.13 -26.297 -8.062 1 98.56 175 ILE B C 1
ATOM 2951 O O . ILE B 1 175 ? -0.216 -25.594 -8.508 1 98.56 175 ILE B O 1
ATOM 2955 N N . LYS B 1 176 ? -1.456 -27.391 -8.602 1 98.06 176 LYS B N 1
ATOM 2956 C CA . LYS B 1 176 ? -0.868 -27.859 -9.852 1 98.06 176 LYS B CA 1
ATOM 2957 C C . LYS B 1 176 ? -1.723 -27.453 -11.055 1 98.06 176 LYS B C 1
ATOM 2959 O O . LYS B 1 176 ? -2.73 -28.094 -11.352 1 98.06 176 LYS B O 1
ATOM 2964 N N . THR B 1 177 ? -1.256 -26.484 -11.773 1 96.69 177 THR B N 1
ATOM 2965 C CA . THR B 1 177 ? -2.123 -25.781 -12.719 1 96.69 177 THR B CA 1
ATOM 2966 C C . THR B 1 177 ? -2.324 -26.625 -13.977 1 96.69 177 THR B C 1
ATOM 2968 O O . THR B 1 177 ? -3.227 -26.344 -14.773 1 96.69 177 THR B O 1
ATOM 2971 N N . GLN B 1 178 ? -1.529 -27.641 -14.219 1 94.31 178 GLN B N 1
ATOM 2972 C CA . GLN B 1 178 ? -1.755 -28.516 -15.359 1 94.31 178 GLN B CA 1
ATOM 2973 C C . GLN B 1 178 ? -2.951 -29.422 -15.125 1 94.31 178 GLN B C 1
ATOM 2975 O O . GLN B 1 178 ? -3.512 -29.984 -16.078 1 94.31 178 GLN B O 1
ATOM 2980 N N . ASP B 1 179 ? -3.391 -29.516 -13.93 1 95.25 179 ASP B N 1
ATOM 2981 C CA . ASP B 1 179 ? -4.379 -30.531 -13.57 1 95.25 179 ASP B CA 1
ATOM 2982 C C . ASP B 1 179 ? -5.688 -29.891 -13.125 1 95.25 179 ASP B C 1
ATOM 2984 O O . ASP B 1 179 ? -6.676 -30.578 -12.867 1 95.25 179 ASP B O 1
ATOM 2988 N N . ILE B 1 180 ? -5.68 -28.594 -12.961 1 95.56 180 ILE B N 1
ATOM 2989 C CA . ILE B 1 180 ? -6.863 -27.969 -12.383 1 95.56 180 ILE B CA 1
ATOM 2990 C C . ILE B 1 180 ? -7.203 -26.703 -13.164 1 95.56 180 ILE B C 1
ATOM 2992 O O . ILE B 1 180 ? -6.316 -26.031 -13.695 1 95.56 180 ILE B O 1
ATOM 2996 N N . SER B 1 181 ? -8.539 -26.344 -13.211 1 96.25 181 SER B N 1
ATOM 2997 C CA . SER B 1 181 ? -8.992 -25.109 -13.852 1 96.25 181 SER B CA 1
ATOM 2998 C C . SER B 1 181 ? -8.75 -23.891 -12.961 1 96.25 181 SER B C 1
ATOM 3000 O O . SER B 1 181 ? -8.531 -24.047 -11.758 1 96.25 181 SER B O 1
ATOM 3002 N N . VAL B 1 182 ? -8.805 -22.719 -13.539 1 97.06 182 VAL B N 1
ATOM 3003 C CA . VAL B 1 182 ? -8.68 -21.469 -12.789 1 97.06 182 VAL B CA 1
ATOM 3004 C C . VAL B 1 182 ? -9.797 -21.391 -11.75 1 97.06 182 VAL B C 1
ATOM 3006 O O . VAL B 1 182 ? -9.555 -21 -10.602 1 97.06 182 VAL B O 1
ATOM 3009 N N . GLN B 1 183 ? -10.984 -21.766 -12.18 1 97.12 183 GLN B N 1
ATOM 3010 C CA . GLN B 1 183 ? -12.133 -21.75 -11.273 1 97.12 183 GLN B CA 1
ATOM 3011 C C . GLN B 1 183 ? -11.883 -22.625 -10.047 1 97.12 183 GLN B C 1
ATOM 3013 O O . GLN B 1 183 ? -12.156 -22.203 -8.922 1 97.12 183 GLN B O 1
ATOM 3018 N N . ASP B 1 184 ? -11.375 -23.781 -10.25 1 97.88 184 ASP B N 1
ATOM 3019 C CA . ASP B 1 184 ? -11.109 -24.703 -9.156 1 97.88 184 ASP B CA 1
ATOM 3020 C C . ASP B 1 184 ? -9.984 -24.188 -8.258 1 97.88 184 ASP B C 1
ATOM 3022 O O . ASP B 1 184 ? -10.031 -24.359 -7.039 1 97.88 184 ASP B O 1
ATOM 3026 N N . ALA B 1 185 ? -8.922 -23.609 -8.867 1 98.31 185 ALA B N 1
ATOM 3027 C CA . ALA B 1 185 ? -7.836 -23.016 -8.094 1 98.31 185 ALA B CA 1
ATOM 3028 C C . ALA B 1 185 ? -8.359 -21.938 -7.152 1 98.31 185 ALA B C 1
ATOM 3030 O O . ALA B 1 185 ? -8.023 -21.922 -5.965 1 98.31 185 ALA B O 1
ATOM 3031 N N . VAL B 1 186 ? -9.242 -21.062 -7.66 1 98.44 186 VAL B N 1
ATOM 3032 C CA . VAL B 1 186 ? -9.828 -19.984 -6.871 1 98.44 186 VAL B CA 1
ATOM 3033 C C . VAL B 1 186 ? -10.688 -20.562 -5.754 1 98.44 186 VAL B C 1
ATOM 3035 O O . VAL B 1 186 ? -10.664 -20.078 -4.621 1 98.44 186 VAL B O 1
ATOM 3038 N N . ARG B 1 187 ? -11.398 -21.594 -6.066 1 98.25 187 ARG B N 1
ATOM 3039 C CA . ARG B 1 187 ? -12.234 -22.25 -5.062 1 98.25 187 ARG B CA 1
ATOM 3040 C C . ARG B 1 187 ? -11.383 -22.797 -3.92 1 98.25 187 ARG B C 1
ATOM 3042 O O . ARG B 1 187 ? -11.734 -22.625 -2.748 1 98.25 187 ARG B O 1
ATOM 3049 N N . ILE B 1 188 ? -10.297 -23.438 -4.234 1 98.44 188 ILE B N 1
ATOM 3050 C CA . ILE B 1 188 ? -9.406 -24.016 -3.234 1 98.44 188 ILE B CA 1
ATOM 3051 C C . ILE B 1 188 ? -8.883 -22.922 -2.305 1 98.44 188 ILE B C 1
ATOM 3053 O O . ILE B 1 188 ? -8.93 -23.078 -1.081 1 98.44 188 ILE B O 1
ATOM 3057 N N . ILE B 1 189 ? -8.422 -21.844 -2.871 1 98.75 189 ILE B N 1
ATOM 3058 C CA . ILE B 1 189 ? -7.879 -20.75 -2.08 1 98.75 189 ILE B CA 1
ATOM 3059 C C . ILE B 1 189 ? -8.984 -20.125 -1.233 1 98.75 189 ILE B C 1
ATOM 3061 O O . ILE B 1 189 ? -8.805 -19.891 -0.036 1 98.75 189 ILE B O 1
ATOM 3065 N N . SER B 1 190 ? -10.133 -19.875 -1.866 1 98.31 190 SER B N 1
ATOM 3066 C CA . SER B 1 190 ? -11.258 -19.266 -1.173 1 98.31 190 SER B CA 1
ATOM 3067 C C . SER B 1 190 ? -11.727 -20.141 -0.007 1 98.31 190 SER B C 1
ATOM 3069 O O . SER B 1 190 ? -11.992 -19.625 1.083 1 98.31 190 SER B O 1
ATOM 3071 N N . ASP B 1 191 ? -11.82 -21.422 -0.254 1 98.31 191 ASP B N 1
ATOM 3072 C CA . ASP B 1 191 ? -12.227 -22.359 0.794 1 98.31 191 ASP B CA 1
ATOM 3073 C C . ASP B 1 191 ? -11.25 -22.328 1.966 1 98.31 191 ASP B C 1
ATOM 3075 O O . ASP B 1 191 ? -11.656 -22.391 3.127 1 98.31 191 ASP B O 1
ATOM 3079 N N . TYR B 1 192 ? -10.016 -22.281 1.661 1 98.56 192 TYR B N 1
ATOM 3080 C CA . TYR B 1 192 ? -9.008 -22.203 2.711 1 98.56 192 TYR B CA 1
ATOM 3081 C C . TYR B 1 192 ? -9.188 -20.938 3.543 1 98.56 192 TYR B C 1
ATOM 3083 O O . TYR B 1 192 ? -9.164 -20.984 4.777 1 98.56 192 TYR B O 1
ATOM 3091 N N . LEU B 1 193 ? -9.352 -19.766 2.885 1 98.38 193 LEU B N 1
ATOM 3092 C CA . LEU B 1 193 ? -9.539 -18.5 3.566 1 98.38 193 LEU B CA 1
ATOM 3093 C C . LEU B 1 193 ? -10.773 -18.531 4.453 1 98.38 193 LEU B C 1
ATOM 3095 O O . LEU B 1 193 ? -10.766 -17.969 5.555 1 98.38 193 LEU B O 1
ATOM 3099 N N . GLN B 1 194 ? -11.82 -19.156 3.98 1 97.62 194 GLN B N 1
ATOM 3100 C CA . GLN B 1 194 ? -13.047 -19.281 4.762 1 97.62 194 GLN B CA 1
ATOM 3101 C C . GLN B 1 194 ? -12.828 -20.172 5.988 1 97.62 194 GLN B C 1
ATOM 3103 O O . GLN B 1 194 ? -13.258 -19.812 7.09 1 97.62 194 GLN B O 1
ATOM 3108 N N . LYS B 1 195 ? -12.188 -21.297 5.727 1 97.75 195 LYS B N 1
ATOM 3109 C CA . LYS B 1 195 ? -11.922 -22.234 6.816 1 97.75 195 LYS B CA 1
ATOM 3110 C C . LYS B 1 195 ? -11.102 -21.578 7.922 1 97.75 195 LYS B C 1
ATOM 3112 O O . LYS B 1 195 ? -11.344 -21.828 9.109 1 97.75 195 LYS B O 1
ATOM 3117 N N . GLN B 1 196 ? -10.141 -20.734 7.543 1 97.75 196 GLN B N 1
ATOM 3118 C CA . GLN B 1 196 ? -9.281 -20.047 8.5 1 97.75 196 GLN B CA 1
ATOM 3119 C C . GLN B 1 196 ? -9.969 -18.812 9.062 1 97.75 196 GLN B C 1
ATOM 3121 O O . GLN B 1 196 ? -9.422 -18.125 9.938 1 97.75 196 GLN B O 1
ATOM 3126 N N . GLN B 1 197 ? -11.133 -18.406 8.484 1 97 197 GLN B N 1
ATOM 3127 C CA . GLN B 1 197 ? -11.945 -17.25 8.906 1 97 197 GLN B CA 1
ATOM 3128 C C . GLN B 1 197 ? -11.258 -15.938 8.555 1 97 197 GLN B C 1
ATOM 3130 O O . GLN B 1 197 ? -11.305 -14.984 9.328 1 97 197 GLN B O 1
ATOM 3135 N N . TYR B 1 198 ? -10.562 -16.047 7.484 1 96.44 198 TYR B N 1
ATOM 3136 C CA . TYR B 1 198 ? -9.977 -14.805 6.98 1 96.44 198 TYR B CA 1
ATOM 3137 C C . TYR B 1 198 ? -10.984 -14.031 6.125 1 96.44 198 TYR B C 1
ATOM 3139 O O . TYR B 1 198 ? -10.82 -12.836 5.895 1 96.44 198 TYR B O 1
ATOM 3147 N N . ILE B 1 199 ? -11.984 -14.828 5.621 1 95.19 199 ILE B N 1
ATOM 3148 C CA . ILE B 1 199 ? -13.102 -14.227 4.898 1 95.19 199 ILE B CA 1
ATOM 3149 C C . ILE B 1 199 ? -14.414 -14.875 5.332 1 95.19 199 ILE B C 1
ATOM 3151 O O . ILE B 1 199 ? -14.414 -15.961 5.91 1 95.19 199 ILE B O 1
#

Nearest PDB structures (foldseek):
  2ofx-assembly1_B  TM=9.331E-01  e=4.526E-25  Homo sapiens
  2ofw-assembly3_E  TM=9.397E-01  e=1.084E-24  Homo sapiens
  8i1m-assembly1_A-2  TM=9.803E-01  e=7.046E-24  Homo sapiens
  2pez-assembly1_A  TM=9.979E-01  e=2.959E-23  Homo sapiens
  1xjq-assembly1_B  TM=9.823E-01  e=2.035E-23  Homo sapiens

pLDDT: mean 95.73, std 5.62, range [45.19, 98.94]

Sequence (398 aa):
MATNITFHLGSVTTQERIGLLGQKGATVWLTGLSASGKSTIACALEQHLLHQKKFAYRLDGDNIRFGLNRDLGFDEKSRNENIRRIGEVAKLFADASAIVITAFISPYREDRRVARELHEAASIPFVEVFVDAPLKVVEERDPKGLYKKARAGEIKDFTGISAPYEEPDKPEIHIKTQDISVQDAVRIISDYLQKQQYIMATNITFHLGSVTTQERIGLLGQKGATVWLTGLSASGKSTIACALEQHLLHQKKFAYRLDGDNIRFGLNRDLGFDEKSRNENIRRIGEVAKLFADASAIVITAFISPYREDRRVARELHEAASIPFVEVFVDAPLKVVEERDPKGLYKKARAGEIKDFTGISAPYEEPDKPEIHIKTQDISVQDAVRIISDYLQKQQYI

Organism: Agaricus bisporus var. burnettii (strain JB137-S8 / ATCC MYA-4627 / FGSC 10392) (NCBI:txid597362)